Protein 5T5X (pdb70)

CATH classification: 3.40.50.620 (+2 more: 1.25.40.80, 1.10.579.10)

GO terms:
  GO:0070888 E-box binding (F, IDA)
  GO:0005634 nucleus (C, IDA)
  GO:0042754 negative regulation of circadian rhythm (P, IDA)
  GO:0042770 signal transduction in response to DNA damage (P, IDA)
  GO:0045892 negative regulation of DNA-templated transcription (P, IDA)
  GO:2000001 regulation of DNA damage checkpoint (P, IDA)
  GO:2000323 negative regulation of nuclear receptor-mediated glucocorticoid signaling pathway (P, IDA)
  GO:0031397 negative regulation of protein ubiquitination (P, IDA)
  GO:0007623 circadian rhythm (P, IEP)
  GO:0005634 nucleus (C, EXP)
  GO:0005737 cytoplasm (C, EXP)
  GO:0042593 glucose homeostasis (P, IGI)
  GO:0045892 negative regulation of DNA-templated transcription (P, IGI)
  GO:2000323 negative regulation of nuclear receptor-mediated glucocorticoid signaling pathway (P, IGI)
  GO:2000850 negative regulation of glucocorticoid secretion (P, IGI)
  GO:0019915 lipid storage (P, IGI)
  GO:0032868 response to insulin (P, IGI)
  GO:0032922 circadian regulation of gene expression (P, IGI)
  GO:0042752 regulation of circadian rhythm (P, IMP)
  GO:0042754 negative regulation of circadian rhythm (P, IMP)

Radius of gyration: 24.08 Å; Cα contacts (8 Å, |Δi|>4): 779; chains: 1; bounding box: 50×56×68 Å

InterPro domains:
  IPR002081 Cryptochrome/DNA photolyase class 1 [PTHR11455] (2-518)
  IPR005101 Cryptochrome/DNA photolyase, FAD-binding domain [PF03441] (288-486)
  IPR006050 DNA photolyase, N-terminal [PF00875] (5-164)
  IPR006050 DNA photolyase, N-terminal [PS51645] (3-132)
  IPR014729 Rossmann-like alpha/beta/alpha sandwich fold [G3DSA:3.40.50.620] (1-129)
  IPR036134 Cryptochrome/DNA photolyase, FAD-binding domain-like superfamily [SSF48173] (196-489)
  IPR036155 Cryptochrome/photolyase, N-terminal domain superfamily [SSF52425] (5-214)

B-factor: mean 22.29, std 12.87, range [3.61, 96.27]

Secondary structure (DSSP, 8-state):
-EEEEEESS--SSSS-HHHHHHHTT-SEEEEEEE---HHHHHHHHHHHHHHHHHHHTTT--EEEE-S-HHHHHHHHHHHHTEEEEEEE---SHHHHHHHHHHHHHHHHTT-EEEEE--SSSS-HHHHHHHTTSS--SSHHHHHHHHHTT----S-TTTT-B----TTHHHHHPPPPTTTTT---TT--S-SS--SHHHHHHHHHHHHHHHHTT------GGGGSPPTT--HHHHHHTSS-HHHHHHHHHHHHHHHHSS----GGGGHHHHHHHHHHHHHTT-TTTT-STT-TTSPP---B--HHHHHHHHHT-SS-HHHHHHHHHHHHHS---HHHHHHHHHIIIIITT-B-HHHHHHHHHHH-TT--HHHHHHHHHHHTTSSTT---S----TTHHHHHHSTT-HHHHHH-GGGTTS-TTTTT-GGGS-HHHHHHTT--BTTTBPPPSS-HHHHHHHHHHHHHHHSPP-

Nearest PDB structures (foldseek):
  5t5x-assembly1_A  TM=1.002E+00  e=3.086E-84  Mus musculus
  6kx4-assembly1_A  TM=9.781E-01  e=2.340E-75  Mus musculus
  7d1c-assembly1_A  TM=9.807E-01  e=1.383E-73  Mus musculus
  7d0m-assembly1_A  TM=9.798E-01  e=8.716E-73  Mus musculus
  4mlp-assembly1_C  TM=9.817E-01  e=1.064E-65  Mus musculus

Solvent-accessible surface area: 21730 Å² total; per-residue (Å²): 86,23,0,1,3,6,1,32,32,3,0,2,22,15,46,14,33,0,0,135,57,0,4,67,74,14,86,19,0,26,1,0,25,19,45,110,12,39,14,46,72,28,2,18,9,60,0,0,85,24,0,10,51,27,0,129,165,39,129,2,18,1,7,5,24,148,27,122,21,51,112,22,0,33,182,16,7,151,113,22,97,5,55,23,2,0,5,12,48,16,8,14,14,123,6,58,129,74,10,60,50,5,93,122,51,0,103,123,53,57,7,106,36,14,38,89,57,1,14,6,31,20,43,3,61,108,0,10,122,98,21,72,54,111,26,0,41,43,40,131,93,0,22,57,14,4,71,142,57,91,142,131,149,98,63,38,5,52,145,21,108,9,45,84,78,164,69,9,83,154,117,23,22,22,8,44,20,97,118,37,68,51,101,48,144,74,51,97,105,21,67,6,46,12,0,8,76,46,0,35,68,12,8,92,105,26,10,88,134,74,33,87,106,42,116,174,203,34,80,40,105,34,1,52,28,40,106,14,17,3,17,0,0,4,32,14,0,0,2,0,3,77,32,2,48,120,88,7,17,37,48,38,102,154,66,74,165,12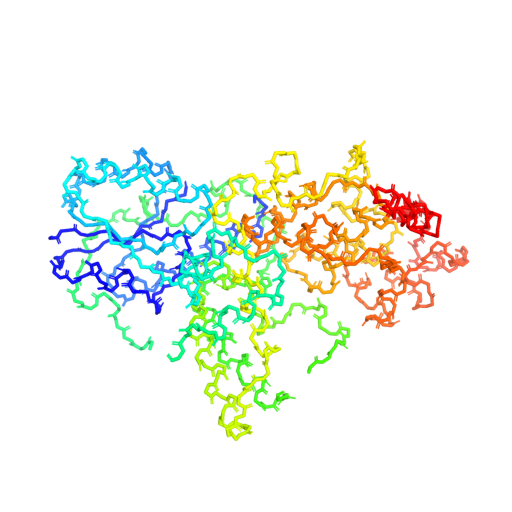9,35,104,24,67,79,92,33,20,22,78,0,5,43,21,0,0,0,1,0,3,0,2,85,18,86,106,0,20,76,29,120,56,5,115,30,10,51,95,3,72,28,63,168,69,92,99,17,29,28,59,0,11,88,9,95,0,0,2,0,0,0,0,0,0,1,26,1,0,106,104,29,0,27,0,41,75,49,0,15,41,3,0,0,1,3,0,0,19,0,8,21,5,4,19,0,44,55,0,21,135,15,5,85,65,12,5,3,11,2,8,54,0,23,6,0,0,15,1,0,39,12,0,6,0,5,5,144,49,112,40,128,100,15,53,44,3,23,10,30,0,86,174,10,4,78,103,0,65,4,0,51,122,15,18,70,61,0,151,41,3,58,42,141,35,0,0,14,0,72,88,5,76,114,44,60,18,122,125,9,177,0,48,20,48,115,77,10,52,141,34,52,39,91,35,70,85,12,14,135,98,9,34,70,99,1,65,113,60,83,159,111,210

Structure (mmCIF, N/CA/C/O backbone):
data_5T5X
#
_entry.id   5T5X
#
_cell.length_a   43.630
_cell.length_b   51.035
_cell.length_c   54.175
_cell.angle_alpha   71.62
_cell.angle_beta   84.12
_cell.angle_gamma   88.89
#
_symmetry.space_group_name_H-M   'P 1'
#
loop_
_entity.id
_entity.type
_entity.pdbx_description
1 polymer Cryptochrome-1
2 non-polymer 'CHLORIDE ION'
3 water water
#
loop_
_atom_site.group_PDB
_atom_site.id
_atom_site.type_symbol
_atom_site.label_atom_id
_atom_site.label_alt_id
_atom_site.label_comp_id
_atom_site.label_asym_id
_atom_site.label_entity_id
_atom_site.label_seq_id
_atom_site.pdbx_PDB_ins_code
_atom_site.Cartn_x
_atom_site.Cartn_y
_atom_site.Cartn_z
_atom_site.occupancy
_atom_site.B_iso_or_equiv
_atom_site.auth_seq_id
_atom_site.auth_comp_id
_atom_site.auth_asym_id
_atom_site.auth_atom_id
_atom_site.pdbx_PDB_model_num
ATOM 1 N N . VAL A 1 3 ? -0.451 39.211 -58.622 1.00 30.50 3 VAL A N 1
ATOM 2 C CA . VAL A 1 3 ? -1.564 38.830 -59.474 1.00 26.72 3 VAL A CA 1
ATOM 3 C C . VAL A 1 3 ? -2.563 37.908 -58.728 1.00 19.66 3 VAL A C 1
ATOM 4 O O . VAL A 1 3 ? -3.704 38.335 -58.507 1.00 17.40 3 VAL A O 1
ATOM 16 N N . ASN A 1 4 ? -2.176 36.690 -58.329 1.00 13.79 4 ASN A N 1
ATOM 17 C CA . ASN A 1 4 ? -3.093 35.804 -57.591 1.00 15.80 4 ASN A CA 1
ATOM 18 C C . ASN A 1 4 ? -2.692 35.642 -56.121 1.00 11.31 4 ASN A C 1
ATOM 19 O O . ASN A 1 4 ? -1.539 35.322 -55.803 1.00 12.32 4 ASN A O 1
ATOM 30 N N . ALA A 1 5 ? -3.668 35.853 -55.253 1.00 12.68 5 ALA A N 1
ATOM 31 C CA . ALA A 1 5 ? -3.427 36.046 -53.834 1.00 10.66 5 ALA A CA 1
ATOM 32 C C . ALA A 1 5 ? -4.233 35.099 -52.984 1.00 13.47 5 ALA A C 1
ATOM 33 O O . ALA A 1 5 ? -5.323 34.696 -53.356 1.00 11.16 5 ALA A O 1
ATOM 40 N N . VAL A 1 6 ? -3.677 34.795 -51.811 1.00 12.16 6 VAL A N 1
ATOM 41 C CA . VAL A 1 6 ? -4.344 34.005 -50.796 1.00 7.84 6 VAL A CA 1
ATOM 42 C C . VAL A 1 6 ? -4.276 34.721 -49.454 1.00 7.97 6 VAL A C 1
ATOM 43 O O . VAL A 1 6 ? -3.223 35.228 -49.068 1.00 9.22 6 VAL A O 1
ATOM 56 N N . HIS A 1 7 ? -5.406 34.749 -48.763 1.00 12.07 7 HIS A N 1
ATOM 57 C CA . HIS A 1 7 ? -5.450 35.089 -47.363 1.00 16.85 7 HIS A CA 1
ATOM 58 C C . HIS A 1 7 ? -5.694 33.836 -46.515 1.00 10.77 7 HIS A C 1
ATOM 59 O O . HIS A 1 7 ? -6.553 33.031 -46.802 1.00 12.74 7 HIS A O 1
ATOM 73 N N . TRP A 1 8 ? -4.917 33.692 -45.452 1.00 12.34 8 TRP A N 1
ATOM 74 C CA . TRP A 1 8 ? -4.934 32.481 -44.660 1.00 8.35 8 TRP A CA 1
ATOM 75 C C . TRP A 1 8 ? -5.441 32.816 -43.264 1.00 8.22 8 TRP A C 1
ATOM 76 O O . TRP A 1 8 ? -4.842 33.575 -42.516 1.00 10.80 8 TRP A O 1
ATOM 97 N N . PHE A 1 9 ? -6.607 32.264 -42.979 1.00 10.43 9 PHE A N 1
ATOM 98 C CA . PHE A 1 9 ? -7.287 32.392 -41.724 1.00 10.33 9 PHE A CA 1
ATOM 99 C C . PHE A 1 9 ? -6.733 31.351 -40.742 1.00 10.92 9 PHE A C 1
ATOM 100 O O . PHE A 1 9 ? -6.599 30.170 -41.101 1.00 9.73 9 PHE A O 1
ATOM 117 N N . ARG A 1 10 ? -6.454 31.776 -39.510 1.00 9.86 10 ARG A N 1
ATOM 118 C CA . ARG A 1 10 ? -6.101 30.854 -38.416 1.00 14.54 10 ARG A CA 1
ATOM 119 C C . ARG A 1 10 ? -6.870 31.349 -37.180 1.00 8.51 10 ARG A C 1
ATOM 120 O O . ARG A 1 10 ? -7.836 30.738 -36.773 1.00 11.34 10 ARG A O 1
ATOM 141 N N . LYS A 1 11 ? -6.444 32.476 -36.609 1.00 13.70 11 LYS A N 1
ATOM 142 C CA . LYS A 1 11 ? -7.354 33.347 -35.857 1.00 5.28 11 LYS A CA 1
ATOM 143 C C . LYS A 1 11 ? -7.797 34.462 -36.809 1.00 5.82 11 LYS A C 1
ATOM 144 O O . LYS A 1 11 ? -7.746 34.277 -38.027 1.00 10.30 11 LYS A O 1
ATOM 163 N N . GLY A 1 12 ? -8.225 35.620 -36.323 1.00 5.53 12 GLY A N 1
ATOM 164 C CA . GLY A 1 12 ? -8.637 36.649 -37.259 1.00 6.71 12 GLY A CA 1
ATOM 165 C C . GLY A 1 12 ? -9.822 36.190 -38.117 1.00 10.63 12 GLY A C 1
ATOM 166 O O . GLY A 1 12 ? -9.985 36.620 -39.259 1.00 7.96 12 GLY A O 1
ATOM 170 N N . LEU A 1 13 ? -10.649 35.315 -37.542 1.00 8.28 13 LEU A N 1
ATOM 171 C CA . LEU A 1 13 ? -11.783 34.705 -38.266 1.00 10.66 13 LEU A CA 1
ATOM 172 C C . LEU A 1 13 ? -12.940 35.686 -38.445 1.00 7.53 13 LEU A C 1
ATOM 173 O O . LEU A 1 13 ? -14.073 35.489 -37.987 1.00 7.36 13 LEU A O 1
ATOM 189 N N . ARG A 1 14 ? -12.663 36.709 -39.235 1.00 8.28 14 ARG A N 1
ATOM 190 C CA . ARG A 1 14 ? -13.600 37.783 -39.436 1.00 7.81 14 ARG A CA 1
ATOM 191 C C . ARG A 1 14 ? -13.253 38.524 -40.695 1.00 7.54 14 ARG A C 1
ATOM 192 O O . ARG A 1 14 ? -12.080 38.513 -41.121 1.00 6.93 14 ARG A O 1
ATOM 213 N N . LEU A 1 15 ? -14.256 39.167 -41.291 1.00 10.05 15 LEU A N 1
ATOM 214 C CA . LEU A 1 15 ? -14.010 40.112 -42.367 1.00 9.66 15 LEU A CA 1
ATOM 215 C C . LEU A 1 15 ? -13.793 41.545 -41.879 1.00 12.29 15 LEU A C 1
ATOM 216 O O . LEU A 1 15 ? -13.046 42.264 -42.524 1.00 14.01 15 LEU A O 1
ATOM 232 N N . HIS A 1 16 ? -14.389 41.978 -40.758 1.00 11.91 16 HIS A N 1
ATOM 233 C CA . HIS A 1 16 ? -14.091 43.334 -40.259 1.00 12.25 16 HIS A CA 1
ATOM 234 C C . HIS A 1 16 ? -12.671 43.431 -39.667 1.00 13.77 16 HIS A C 1
ATOM 235 O O . HIS A 1 16 ? -12.119 42.431 -39.236 1.00 7.53 16 HIS A O 1
ATOM 249 N N . ASP A 1 17 ? -12.109 44.643 -39.672 1.00 10.00 17 ASP A N 1
ATOM 250 C CA . ASP A 1 17 ? -10.757 44.903 -39.150 1.00 14.99 17 ASP A CA 1
ATOM 251 C C . ASP A 1 17 ? -9.797 43.781 -39.523 1.00 13.91 17 ASP A C 1
ATOM 252 O O . ASP A 1 17 ? -9.226 43.074 -38.670 1.00 16.47 17 ASP A O 1
ATOM 261 N N . ASN A 1 18 ? -9.631 43.603 -40.817 1.00 8.21 18 ASN A N 1
ATOM 262 C CA . ASN A 1 18 ? -8.712 42.592 -41.307 1.00 13.18 18 ASN A CA 1
ATOM 263 C C . ASN A 1 18 ? -7.641 43.211 -42.200 1.00 11.48 18 ASN A C 1
ATOM 264 O O . ASN A 1 18 ? -7.726 43.113 -43.440 1.00 11.36 18 ASN A O 1
ATOM 275 N N . PRO A 1 19 ? -6.609 43.822 -41.576 1.00 13.37 19 PRO A N 1
ATOM 276 C CA . PRO A 1 19 ? -5.647 44.571 -42.394 1.00 16.35 19 PRO A CA 1
ATOM 277 C C . PRO A 1 19 ? -4.813 43.691 -43.312 1.00 13.24 19 PRO A C 1
ATOM 278 O O . PRO A 1 19 ? -4.396 44.204 -44.344 1.00 12.07 19 PRO A O 1
ATOM 289 N N . ALA A 1 20 ? -4.601 42.415 -42.978 1.00 13.21 20 ALA A N 1
ATOM 290 C CA . ALA A 1 20 ? -3.791 41.540 -43.810 1.00 10.18 20 ALA A CA 1
ATOM 291 C C . ALA A 1 20 ? -4.524 41.254 -45.104 1.00 13.58 20 ALA A C 1
ATOM 292 O O . ALA A 1 20 ? -3.980 41.346 -46.197 1.00 13.58 20 ALA A O 1
ATOM 299 N N . LEU A 1 21 ? -5.796 40.932 -44.952 1.00 12.50 21 LEU A N 1
ATOM 300 C CA . LEU A 1 21 ? -6.657 40.704 -46.110 1.00 11.31 21 LEU A CA 1
ATOM 301 C C . LEU A 1 21 ? -6.749 41.941 -47.009 1.00 17.06 21 LEU A C 1
ATOM 302 O O . LEU A 1 21 ? -6.559 41.852 -48.235 1.00 14.46 21 LEU A O 1
ATOM 318 N N . LYS A 1 22 ? -7.050 43.088 -46.405 1.00 17.77 22 LYS A N 1
ATOM 319 C CA . LYS A 1 22 ? -7.129 44.349 -47.150 1.00 16.46 22 LYS A CA 1
ATOM 320 C C . LYS A 1 22 ? -5.849 44.631 -47.934 1.00 20.08 22 LYS A C 1
ATOM 321 O O . LYS A 1 22 ? -5.894 44.974 -49.119 1.00 14.28 22 LYS A O 1
ATOM 340 N N . GLU A 1 23 ? -4.692 44.518 -47.290 1.00 10.64 23 GLU A N 1
ATOM 341 C CA . GLU A 1 23 ? -3.463 44.759 -48.032 1.00 18.12 23 GLU A CA 1
ATOM 342 C C . GLU A 1 23 ? -3.190 43.718 -49.097 1.00 16.78 23 GLU A C 1
ATOM 343 O O . GLU A 1 23 ? -2.643 44.029 -50.146 1.00 18.63 23 GLU A O 1
ATOM 355 N N . CYS A 1 24 ? -3.556 42.476 -48.818 1.00 14.29 24 CYS A N 1
ATOM 356 C CA . CYS A 1 24 ? -3.289 41.380 -49.750 1.00 18.41 24 CYS A CA 1
ATOM 357 C C . CYS A 1 24 ? -3.980 41.630 -51.084 1.00 16.05 24 CYS A C 1
ATOM 358 O O . CYS A 1 24 ? -3.478 41.270 -52.141 1.00 18.86 24 CYS A O 1
ATOM 366 N N . ILE A 1 25 ? -5.143 42.249 -51.000 1.00 14.43 25 ILE A N 1
ATOM 367 C CA . ILE A 1 25 ? -5.997 42.468 -52.156 1.00 22.52 25 ILE A CA 1
ATOM 368 C C . ILE A 1 25 ? -5.483 43.610 -53.027 1.00 22.61 25 ILE A C 1
ATOM 369 O O . ILE A 1 25 ? -5.852 43.716 -54.203 1.00 21.49 25 ILE A O 1
ATOM 385 N N . GLN A 1 26 ? -4.617 44.450 -52.475 1.00 21.14 26 GLN A N 1
ATOM 386 C CA . GLN A 1 26 ? -4.055 45.566 -53.257 1.00 18.96 26 GLN A CA 1
ATOM 387 C C . GLN A 1 26 ? -3.121 45.041 -54.342 1.00 21.33 26 GLN A C 1
ATOM 388 O O . GLN A 1 26 ? -2.091 44.409 -54.067 1.00 16.46 26 GLN A O 1
ATOM 402 N N . GLY A 1 27 ? -3.487 45.308 -55.588 1.00 15.64 27 GLY A N 1
ATOM 403 C CA . GLY A 1 27 ? -2.700 44.873 -56.718 1.00 17.73 27 GLY A CA 1
ATOM 404 C C . GLY A 1 27 ? -3.025 43.456 -57.148 1.00 25.32 27 GLY A C 1
ATOM 405 O O . GLY A 1 27 ? -2.323 42.905 -57.992 1.00 24.53 27 GLY A O 1
ATOM 409 N N . ALA A 1 28 ? -4.096 42.876 -56.602 1.00 17.36 28 ALA A N 1
ATOM 410 C CA . ALA A 1 28 ? -4.442 41.484 -56.892 1.00 18.15 28 ALA A CA 1
ATOM 411 C C . ALA A 1 28 ? -5.533 41.362 -57.947 1.00 18.10 28 ALA A C 1
ATOM 412 O O . ALA A 1 28 ? -6.473 42.137 -57.946 1.00 22.78 28 ALA A O 1
ATOM 419 N N . ASP A 1 29 ? -5.409 40.354 -58.799 1.00 14.52 29 ASP A N 1
ATOM 420 C CA . ASP A 1 29 ? -6.458 39.959 -59.719 1.00 17.74 29 ASP A CA 1
ATOM 421 C C . ASP A 1 29 ? -7.452 39.069 -58.994 1.00 20.54 29 ASP A C 1
ATOM 422 O O . ASP A 1 29 ? -8.673 39.269 -59.078 1.00 18.42 29 ASP A O 1
ATOM 431 N N . THR A 1 30 ? -6.918 38.082 -58.277 1.00 14.53 30 THR A N 1
ATOM 432 C CA . THR A 1 30 ? -7.740 37.085 -57.619 1.00 13.79 30 THR A CA 1
ATOM 433 C C . THR A 1 30 ? -7.394 37.007 -56.152 1.00 12.60 30 THR A C 1
ATOM 434 O O . THR A 1 30 ? -6.264 37.295 -55.764 1.00 7.50 30 THR A O 1
ATOM 445 N N . ILE A 1 31 ? -8.383 36.626 -55.344 1.00 13.62 31 ILE A N 1
ATOM 446 C CA . ILE A 1 31 ? -8.169 36.391 -53.912 1.00 18.21 31 ILE A CA 1
ATOM 447 C C . ILE A 1 31 ? -8.930 35.128 -53.523 1.00 10.65 31 ILE A C 1
ATOM 448 O O . ILE A 1 31 ? -10.048 34.895 -53.979 1.00 18.14 31 ILE A O 1
ATOM 464 N N . ARG A 1 32 ? -8.295 34.303 -52.712 1.00 13.50 32 ARG A N 1
ATOM 465 C CA . ARG A 1 32 ? -8.941 33.144 -52.118 1.00 7.79 32 ARG A CA 1
ATOM 466 C C . ARG A 1 32 ? -8.594 33.164 -50.644 1.00 15.76 32 ARG A C 1
ATOM 467 O O . ARG A 1 32 ? -7.415 33.206 -50.311 1.00 12.75 32 ARG A O 1
ATOM 488 N N . CYS A 1 33 ? -9.603 33.093 -49.786 1.00 12.45 33 CYS A N 1
ATOM 489 C CA . CYS A 1 33 ? -9.391 32.975 -48.337 1.00 17.54 33 CYS A CA 1
ATOM 490 C C . CYS A 1 33 ? -9.392 31.525 -47.914 1.00 15.41 33 CYS A C 1
ATOM 491 O O . CYS A 1 33 ? -10.356 30.831 -48.192 1.00 13.97 33 CYS A O 1
ATOM 499 N N . VAL A 1 34 ? -8.348 31.088 -47.212 1.00 11.25 34 VAL A N 1
ATOM 500 C CA . VAL A 1 34 ? -8.228 29.670 -46.845 1.00 7.82 34 VAL A CA 1
ATOM 501 C C . VAL A 1 34 ? -8.197 29.461 -45.348 1.00 11.42 34 VAL A C 1
ATOM 502 O O . VAL A 1 34 ? -7.687 30.300 -44.611 1.00 8.24 34 VAL A O 1
ATOM 515 N N . TYR A 1 35 ? -8.691 28.307 -44.908 1.00 11.54 35 TYR A N 1
ATOM 516 C CA . TYR A 1 35 ? -8.519 27.878 -43.529 1.00 11.47 35 TYR A CA 1
ATOM 517 C C . TYR A 1 35 ? -8.010 26.463 -43.578 1.00 13.26 35 TYR A C 1
ATOM 518 O O . TYR A 1 35 ? -8.599 25.656 -44.249 1.00 10.12 35 TYR A O 1
ATOM 536 N N . ILE A 1 36 ? -6.935 26.166 -42.857 1.00 12.40 36 ILE A N 1
ATOM 537 C CA . ILE A 1 36 ? -6.323 24.836 -42.949 1.00 15.77 36 ILE A CA 1
ATOM 538 C C . ILE A 1 36 ? -6.542 24.075 -41.657 1.00 15.49 36 ILE A C 1
ATOM 539 O O . ILE A 1 36 ? -6.087 24.489 -40.591 1.00 21.90 36 ILE A O 1
ATOM 555 N N . LEU A 1 37 ? -7.286 22.984 -41.751 1.00 16.28 37 LEU A N 1
ATOM 556 C CA . LEU A 1 37 ? -7.575 22.159 -40.594 1.00 23.72 37 LEU A CA 1
ATOM 557 C C . LEU A 1 37 ? -6.421 21.220 -40.367 1.00 21.52 37 LEU A C 1
ATOM 558 O O . LEU A 1 37 ? -6.419 20.131 -40.915 1.00 28.39 37 LEU A O 1
ATOM 574 N N . VAL A 1 47 ? -9.977 20.090 -28.171 1.00 31.88 47 VAL A N 1
ATOM 575 C CA . VAL A 1 47 ? -10.205 18.724 -28.637 1.00 40.85 47 VAL A CA 1
ATOM 576 C C . VAL A 1 47 ? -11.650 18.298 -28.393 1.00 34.96 47 VAL A C 1
ATOM 577 O O . VAL A 1 47 ? -12.185 17.486 -29.134 1.00 36.39 47 VAL A O 1
ATOM 589 N N . GLY A 1 48 ? -12.288 18.858 -27.366 1.00 37.14 48 GLY A N 1
ATOM 590 C CA . GLY A 1 48 ? -13.665 18.520 -27.039 1.00 22.52 48 GLY A CA 1
ATOM 591 C C . GLY A 1 48 ? -14.691 19.072 -28.034 1.00 17.51 48 GLY A C 1
ATOM 592 O O . GLY A 1 48 ? -14.350 19.867 -28.894 1.00 17.10 48 GLY A O 1
ATOM 596 N N . ILE A 1 49 ? -15.956 18.681 -27.896 1.00 18.56 49 ILE A N 1
ATOM 597 C CA . ILE A 1 49 ? -16.931 18.924 -28.962 1.00 14.27 49 ILE A CA 1
ATOM 598 C C . ILE A 1 49 ? -17.316 20.407 -29.022 1.00 19.25 49 ILE A C 1
ATOM 599 O O . ILE A 1 49 ? -17.616 20.934 -30.101 1.00 13.92 49 ILE A O 1
ATOM 615 N N . ASN A 1 50 ? -17.269 21.099 -27.886 1.00 14.48 50 ASN A N 1
ATOM 616 C CA . ASN A 1 50 ? -17.724 22.483 -27.865 1.00 8.32 50 ASN A CA 1
ATOM 617 C C . ASN A 1 50 ? -16.773 23.376 -28.614 1.00 8.21 50 ASN A C 1
ATOM 618 O O . ASN A 1 50 ? -17.192 24.340 -29.282 1.00 10.50 50 ASN A O 1
ATOM 629 N N . ARG A 1 51 ? -15.489 23.060 -28.530 1.00 12.15 51 ARG A N 1
ATOM 630 C CA . ARG A 1 51 ? -14.482 23.864 -29.177 1.00 14.17 51 ARG A CA 1
ATOM 631 C C . ARG A 1 51 ? -14.553 23.704 -30.662 1.00 15.61 51 ARG A C 1
ATOM 632 O O . ARG A 1 51 ? -14.509 24.684 -31.428 1.00 8.91 51 ARG A O 1
ATOM 653 N N . TRP A 1 52 ? -14.684 22.447 -31.060 1.00 13.68 52 TRP A N 1
ATOM 654 C CA . TRP A 1 52 ? -14.809 22.096 -32.449 1.00 14.49 52 TRP A CA 1
ATOM 655 C C . TRP A 1 52 ? -16.070 22.665 -33.029 1.00 10.05 52 TRP A C 1
ATOM 656 O O . TRP A 1 52 ? -16.058 23.177 -34.145 1.00 12.56 52 TRP A O 1
ATOM 677 N N . ARG A 1 53 ? -17.169 22.618 -32.279 1.00 12.57 53 ARG A N 1
ATOM 678 C CA . ARG A 1 53 ? -18.407 23.191 -32.791 1.00 11.15 53 ARG A CA 1
ATOM 679 C C . ARG A 1 53 ? -18.265 24.703 -32.983 1.00 11.20 53 ARG A C 1
ATOM 680 O O . ARG A 1 53 ? -18.679 25.263 -34.020 1.00 10.56 53 ARG A O 1
ATOM 701 N N . PHE A 1 54 ? -17.623 25.359 -32.028 1.00 11.44 54 PH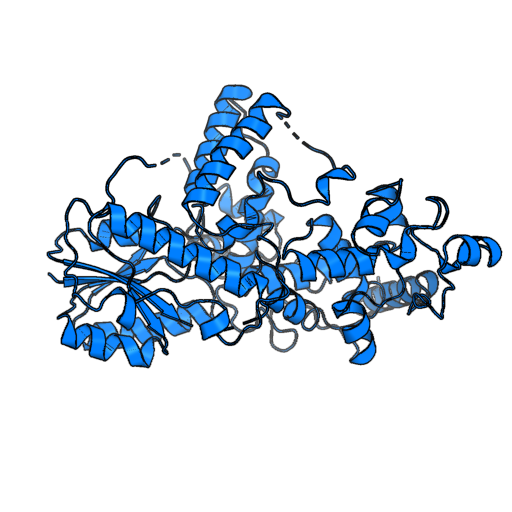E A N 1
ATOM 702 C CA . PHE A 1 54 ? -17.457 26.811 -32.120 1.00 12.71 54 PHE A CA 1
ATOM 703 C C . PHE A 1 54 ? -16.638 27.190 -33.352 1.00 10.99 54 PHE A C 1
ATOM 704 O O . PHE A 1 54 ? -16.987 28.124 -34.089 1.00 9.56 54 PHE A O 1
ATOM 721 N N . LEU A 1 55 ? -15.539 26.476 -33.567 1.00 12.93 55 LEU A N 1
ATOM 722 C CA . LEU A 1 55 ? -14.679 26.736 -34.714 1.00 10.51 55 LEU A CA 1
ATOM 723 C C . LEU A 1 55 ? -15.453 26.555 -36.015 1.00 14.14 55 LEU A C 1
ATOM 724 O O . LEU A 1 55 ? -15.444 27.432 -36.878 1.00 8.24 55 LEU A O 1
ATOM 740 N N . LEU A 1 56 ? -16.103 25.408 -36.154 1.00 11.93 56 LEU A N 1
ATOM 741 C CA . LEU A 1 56 ? -16.845 25.118 -37.385 1.00 10.01 56 LEU A CA 1
ATOM 742 C C . LEU A 1 56 ? -17.927 26.144 -37.664 1.00 8.38 56 LEU A C 1
ATOM 743 O O . LEU A 1 56 ? -18.157 26.491 -38.820 1.00 12.91 56 LEU A O 1
ATOM 759 N N . GLN A 1 57 ? -18.597 26.619 -36.617 1.00 12.30 57 GLN A N 1
ATOM 760 C CA . GLN A 1 57 ? -19.578 27.704 -36.764 1.00 12.84 57 GLN A CA 1
ATOM 761 C C . GLN A 1 57 ? -18.924 29.010 -37.186 1.00 12.47 57 GLN A C 1
ATOM 762 O O . GLN A 1 57 ? -19.514 29.785 -37.918 1.00 11.80 57 GLN A O 1
ATOM 776 N N . CYS A 1 58 ? -17.698 29.260 -36.713 1.00 12.35 58 CYS A N 1
ATOM 777 C CA . CYS A 1 58 ? -16.962 30.429 -37.170 1.00 10.83 58 CYS A CA 1
ATOM 778 C C . CYS A 1 58 ? -16.691 30.354 -38.658 1.00 9.68 58 CYS A C 1
ATOM 779 O O . CYS A 1 58 ? -16.781 31.355 -39.358 1.00 10.73 58 CYS A O 1
ATOM 787 N N . LEU A 1 59 ? -16.293 29.165 -39.102 1.00 7.77 59 LEU A N 1
ATOM 788 C CA . LEU A 1 59 ? -15.914 28.902 -40.481 1.00 7.94 59 LEU A CA 1
ATOM 789 C C . LEU A 1 59 ? -17.173 28.952 -41.353 1.00 12.03 59 LEU A C 1
ATOM 790 O O . LEU A 1 59 ? -17.121 29.435 -42.469 1.00 13.80 59 LEU A O 1
ATOM 806 N N . GLU A 1 60 ? -18.305 28.474 -40.823 1.00 10.45 60 GLU A N 1
ATOM 807 C CA . GLU A 1 60 ? -19.585 28.554 -41.557 1.00 12.42 60 GLU A CA 1
ATOM 808 C C . GLU A 1 60 ? -19.991 29.998 -41.728 1.00 13.92 60 GLU A C 1
ATOM 809 O O . GLU A 1 60 ? -20.487 30.405 -42.773 1.00 8.54 60 GLU A O 1
ATOM 821 N N . ASP A 1 61 ? -19.769 30.784 -40.689 1.00 12.27 61 ASP A N 1
ATOM 822 C CA . ASP A 1 61 ? -20.124 32.175 -40.745 1.00 11.34 61 ASP A CA 1
ATOM 823 C C . ASP A 1 61 ? -19.294 32.902 -41.777 1.00 13.70 61 ASP A C 1
ATOM 824 O O . ASP A 1 61 ? -19.829 33.710 -42.501 1.00 13.96 61 ASP A O 1
ATOM 833 N N . LEU A 1 62 ? -17.987 32.632 -41.808 1.00 9.64 62 LEU A N 1
ATOM 834 C CA . LEU A 1 62 ? -17.075 33.253 -42.776 1.00 9.34 62 LEU A CA 1
ATOM 835 C C . LEU A 1 62 ? -17.468 32.849 -44.184 1.00 14.13 62 LEU A C 1
ATOM 836 O O . LEU A 1 62 ? -17.552 33.673 -45.091 1.00 11.73 62 LEU A O 1
ATOM 852 N N . ASP A 1 63 ? -17.726 31.571 -44.359 1.00 11.45 63 ASP A N 1
ATOM 853 C CA . ASP A 1 63 ? -18.071 31.071 -45.681 1.00 15.05 63 ASP A CA 1
ATOM 854 C C . ASP A 1 63 ? -19.355 31.736 -46.125 1.00 10.32 63 ASP A C 1
ATOM 855 O O . ASP A 1 63 ? -19.493 32.148 -47.277 1.00 14.03 63 ASP A O 1
ATOM 864 N N . ALA A 1 64 ? -20.313 31.849 -45.210 1.00 14.20 64 ALA A N 1
ATOM 865 C CA . ALA A 1 64 ? -21.622 32.425 -45.578 1.00 15.07 64 ALA A CA 1
ATOM 866 C C . ALA A 1 64 ? -21.448 33.886 -45.967 1.00 17.50 64 ALA A C 1
ATOM 867 O O . ALA A 1 64 ? -22.072 34.381 -46.900 1.00 14.88 64 ALA A O 1
ATOM 874 N N . ASN A 1 65 ? -20.575 34.578 -45.245 1.00 12.52 65 ASN A N 1
ATOM 875 C CA . ASN A 1 65 ? -20.404 35.993 -45.457 1.00 8.20 65 ASN A CA 1
ATOM 876 C C . ASN A 1 65 ? -19.583 36.270 -46.694 1.00 12.95 65 ASN A C 1
ATOM 877 O O . ASN A 1 65 ? -19.813 37.253 -47.370 1.00 16.08 65 ASN A O 1
ATOM 888 N N . LEU A 1 66 ? -18.609 35.410 -46.969 1.00 11.19 66 LEU A N 1
ATOM 889 C CA . LEU A 1 66 ? -17.861 35.469 -48.199 1.00 8.29 66 LEU A CA 1
ATOM 890 C C . LEU A 1 66 ? -18.737 35.172 -49.432 1.00 17.11 66 LEU A C 1
ATOM 891 O O . LEU A 1 66 ? -18.619 35.828 -50.480 1.00 13.87 66 LEU A O 1
ATOM 907 N N . ARG A 1 67 ? -19.618 34.191 -49.271 1.00 13.18 67 ARG A N 1
ATOM 908 C CA . ARG A 1 67 ? -20.637 33.858 -50.262 1.00 22.42 67 ARG A CA 1
ATOM 909 C C . ARG A 1 67 ? -21.400 35.101 -50.710 1.00 19.59 67 ARG A C 1
ATOM 910 O O . ARG A 1 67 ? -21.545 35.373 -51.909 1.00 22.46 67 ARG A O 1
ATOM 931 N N . LYS A 1 68 ? -21.857 35.876 -49.735 1.00 19.49 68 LYS A N 1
ATOM 932 C CA . LYS A 1 68 ? -22.548 37.143 -49.998 1.00 21.35 68 LYS A CA 1
ATOM 933 C C . LYS A 1 68 ? -21.738 38.168 -50.772 1.00 27.85 68 LYS A C 1
ATOM 934 O O . LYS A 1 68 ? -22.286 39.176 -51.216 1.00 21.65 68 LYS A O 1
ATOM 953 N N . LEU A 1 69 ? -20.434 37.940 -50.892 1.00 23.37 69 LEU A N 1
ATOM 954 C CA . LEU A 1 69 ? -19.555 38.844 -51.627 1.00 19.11 69 LEU A CA 1
ATOM 955 C C . LEU A 1 69 ? -19.061 38.162 -52.884 1.00 19.02 69 LEU A C 1
ATOM 956 O O . LEU A 1 69 ? -18.045 38.555 -53.438 1.00 20.20 69 LEU A O 1
ATOM 972 N N . ASN A 1 70 ? -19.757 37.109 -53.306 1.00 23.07 70 ASN A N 1
ATOM 973 C CA . ASN A 1 70 ? -19.368 36.346 -54.503 1.00 26.61 70 ASN A CA 1
ATOM 974 C C . ASN A 1 70 ? -18.016 35.680 -54.306 1.00 21.49 70 ASN A C 1
ATOM 975 O O . ASN A 1 70 ? -17.222 35.587 -55.236 1.00 18.86 70 ASN A O 1
ATOM 986 N N . SER A 1 71 ? -17.765 35.231 -53.082 1.00 15.50 71 SER A N 1
ATOM 987 C CA . SER A 1 71 ? -16.552 34.490 -52.762 1.00 17.53 71 SER A CA 1
ATOM 988 C C . SER A 1 71 ? -16.955 33.238 -52.023 1.00 15.44 71 SER A C 1
ATOM 989 O O . SER A 1 71 ? -18.136 32.869 -52.031 1.00 14.46 71 SER A O 1
ATOM 997 N N . ARG A 1 72 ? -15.964 32.534 -51.484 1.00 11.16 72 ARG A N 1
ATOM 998 C CA . ARG A 1 72 ? -16.193 31.374 -50.628 1.00 14.09 72 ARG A CA 1
ATOM 999 C C . ARG A 1 72 ? -14.991 31.171 -49.723 1.00 11.15 72 ARG A C 1
ATOM 1000 O O . ARG A 1 72 ? -13.898 31.563 -50.042 1.00 15.25 72 ARG A O 1
ATOM 1021 N N . LEU A 1 73 ? -15.202 30.545 -48.589 1.00 10.71 73 LEU A N 1
ATOM 1022 C CA . LEU A 1 73 ? -14.075 30.192 -47.762 1.00 9.87 73 LEU A CA 1
ATOM 1023 C C . LEU A 1 73 ? -13.585 28.861 -48.300 1.00 16.35 73 LEU A C 1
ATOM 1024 O O . LEU A 1 73 ? -14.398 28.032 -48.704 1.00 13.24 73 LEU A O 1
ATOM 1040 N N . PHE A 1 74 ? -12.269 28.674 -48.320 1.00 12.12 74 PHE A N 1
ATOM 1041 C CA . PHE A 1 74 ? -11.641 27.445 -48.795 1.00 9.81 74 PHE A CA 1
ATOM 1042 C C . PHE A 1 74 ? -11.117 26.661 -47.598 1.00 10.85 74 PHE A C 1
ATOM 1043 O O . PHE A 1 74 ? -10.100 27.026 -47.029 1.00 9.76 74 PHE A O 1
ATOM 1060 N N . VAL A 1 75 ? -11.821 25.608 -47.196 1.00 15.24 75 VAL A N 1
ATOM 1061 C CA . VAL A 1 75 ? -11.367 24.792 -46.066 1.00 14.93 75 VAL A CA 1
ATOM 1062 C C . VAL A 1 75 ? -10.650 23.551 -46.572 1.00 20.04 75 VAL A C 1
ATOM 1063 O O . VAL A 1 75 ? -11.180 22.778 -47.385 1.00 14.16 75 VAL A O 1
ATOM 1076 N N . ILE A 1 76 ? -9.429 23.392 -46.087 1.00 16.38 76 ILE A N 1
ATOM 1077 C CA . ILE A 1 76 ? -8.541 22.309 -46.507 1.00 24.83 76 ILE A CA 1
ATOM 1078 C C . ILE A 1 76 ? -8.026 21.524 -45.287 1.00 23.95 76 ILE A C 1
ATOM 1079 O O . ILE A 1 76 ? -7.558 22.109 -44.310 1.00 18.46 76 ILE A O 1
ATOM 1095 N N . ARG A 1 77 ? -8.125 20.198 -45.333 1.00 22.71 77 ARG A N 1
ATOM 1096 C CA . ARG A 1 77 ? -7.633 19.364 -44.234 1.00 29.00 77 ARG A CA 1
ATOM 1097 C C . ARG A 1 77 ? -6.216 18.908 -44.556 1.00 27.99 77 ARG A C 1
ATOM 1098 O O . ARG A 1 77 ? -5.996 18.264 -45.573 1.00 24.85 77 ARG A O 1
ATOM 1119 N N . GLY A 1 78 ? -5.264 19.256 -43.697 1.00 29.04 78 GLY A N 1
ATOM 1120 C CA . GLY A 1 78 ? -3.865 18.952 -43.940 1.00 17.70 78 GLY A CA 1
ATOM 1121 C C . GLY A 1 78 ? -2.929 19.795 -43.105 1.00 30.72 78 GLY A C 1
ATOM 1122 O O . GLY A 1 78 ? -3.354 20.642 -42.318 1.00 26.14 78 GLY A O 1
ATOM 1126 N N . GLN A 1 79 ? -1.638 19.529 -43.257 1.00 24.95 79 GLN A N 1
ATOM 1127 C CA . GLN A 1 79 ? -0.614 20.321 -42.615 1.00 23.26 79 GLN A CA 1
ATOM 1128 C C . GLN A 1 79 ? -0.271 21.470 -43.548 1.00 19.25 79 GLN A C 1
ATOM 1129 O O . GLN A 1 79 ? -0.070 21.244 -44.729 1.00 22.92 79 GLN A O 1
ATOM 1143 N N . PRO A 1 80 ? -0.207 22.700 -43.031 1.00 21.37 80 PRO A N 1
ATOM 1144 C CA . PRO A 1 80 ? 0.126 23.807 -43.933 1.00 18.90 80 PRO A CA 1
ATOM 1145 C C . PRO A 1 80 ? 1.384 23.566 -44.773 1.00 24.19 80 PRO A C 1
ATOM 1146 O O . PRO A 1 80 ? 1.378 23.885 -45.972 1.00 16.92 80 PRO A O 1
ATOM 1157 N N . ALA A 1 81 ? 2.428 22.988 -44.187 1.00 16.49 81 ALA A N 1
ATOM 1158 C CA . ALA A 1 81 ? 3.682 22.808 -44.913 1.00 17.04 81 ALA A CA 1
ATOM 1159 C C . ALA A 1 81 ? 3.532 21.878 -46.121 1.00 19.20 81 ALA A C 1
ATOM 1160 O O . ALA A 1 81 ? 4.254 22.001 -47.126 1.00 24.64 81 ALA A O 1
ATOM 1167 N N . ASP A 1 82 ? 2.591 20.957 -46.012 1.00 17.26 82 ASP A N 1
ATOM 1168 C CA . ASP A 1 82 ? 2.309 19.993 -47.064 1.00 24.04 82 ASP A CA 1
ATOM 1169 C C . ASP A 1 82 ? 1.243 20.511 -48.055 1.00 24.74 82 ASP A C 1
ATOM 1170 O O . ASP A 1 82 ? 1.115 19.984 -49.158 1.00 24.99 82 ASP A O 1
ATOM 1179 N N . VAL A 1 83 ? 0.503 21.554 -47.671 1.00 19.82 83 VAL A N 1
ATOM 1180 C CA . VAL A 1 83 ? -0.584 22.066 -48.511 1.00 20.11 83 VAL A CA 1
ATOM 1181 C C . VAL A 1 83 ? -0.160 23.228 -49.380 1.00 17.04 83 VAL A C 1
ATOM 1182 O O . VAL A 1 83 ? -0.511 23.275 -50.557 1.00 19.00 83 VAL A O 1
ATOM 1195 N N . PHE A 1 84 ? 0.541 24.196 -48.798 1.00 14.84 84 PHE A N 1
ATOM 1196 C CA . PHE A 1 84 ? 0.736 25.462 -49.488 1.00 16.25 84 PHE A CA 1
ATOM 1197 C C . PHE A 1 84 ? 1.577 25.351 -50.773 1.00 19.99 84 PHE A C 1
ATOM 1198 O O . PHE A 1 84 ? 1.265 26.019 -51.762 1.00 16.82 84 PHE A O 1
ATOM 1215 N N . PRO A 1 85 ? 2.645 24.535 -50.769 1.00 15.70 85 PRO A N 1
ATOM 1216 C CA . PRO A 1 85 ? 3.486 24.527 -51.978 1.00 16.72 85 PRO A CA 1
ATOM 1217 C C . PRO A 1 85 ? 2.696 24.121 -53.228 1.00 14.11 85 PRO A C 1
ATOM 1218 O O . PRO A 1 85 ? 2.784 24.819 -54.216 1.00 14.40 85 PRO A O 1
ATOM 1229 N N . ARG A 1 86 ? 1.898 23.066 -53.162 1.00 16.58 86 ARG A N 1
ATOM 1230 C CA . ARG A 1 86 ? 1.145 22.658 -54.346 1.00 26.08 86 ARG A CA 1
ATOM 1231 C C . ARG A 1 86 ? -0.035 23.607 -54.611 1.00 15.95 86 ARG A C 1
ATOM 1232 O O . ARG A 1 86 ? -0.435 23.749 -55.745 1.00 17.22 86 ARG A O 1
ATOM 1253 N N . LEU A 1 87 ? -0.569 24.259 -53.578 1.00 14.15 87 LEU A N 1
ATOM 1254 C CA . LEU A 1 87 ? -1.569 25.305 -53.774 1.00 14.33 87 LEU A CA 1
ATOM 1255 C C . LEU A 1 87 ? -0.947 26.451 -54.534 1.00 13.98 87 LEU A C 1
ATOM 1256 O O . LEU A 1 87 ? -1.529 26.939 -55.493 1.00 16.19 87 LEU A O 1
ATOM 1272 N N . PHE A 1 88 ? 0.224 26.903 -54.086 1.00 15.25 88 PHE A N 1
ATOM 1273 C CA . PHE A 1 88 ? 0.928 28.001 -54.756 1.00 15.81 88 PHE A CA 1
ATOM 1274 C C . PHE A 1 88 ? 1.077 27.689 -56.247 1.00 15.40 88 PHE A C 1
ATOM 1275 O O . PHE A 1 88 ? 0.926 28.569 -57.084 1.00 11.52 88 PHE A O 1
ATOM 1292 N N . LYS A 1 89 ? 1.426 26.444 -56.569 1.00 11.41 89 LYS A N 1
ATOM 1293 C CA . LYS A 1 89 ? 1.648 26.065 -57.965 1.00 19.20 89 LYS A CA 1
ATOM 1294 C C . LYS A 1 89 ? 0.348 26.039 -58.759 1.00 12.08 89 LYS A C 1
ATOM 1295 O O . LYS A 1 89 ? 0.240 26.636 -59.850 1.00 15.43 89 LYS A O 1
ATOM 1314 N N . GLU A 1 90 ? -0.651 25.354 -58.231 1.00 13.41 90 GLU A N 1
ATOM 1315 C CA . GLU A 1 90 ? -1.915 25.231 -58.977 1.00 13.15 90 GLU A CA 1
ATOM 1316 C C . GLU A 1 90 ? -2.494 26.611 -59.303 1.00 18.44 90 GLU A C 1
ATOM 1317 O O . GLU A 1 90 ? -2.811 26.917 -60.452 1.00 12.16 90 GLU A O 1
ATOM 1329 N N . TRP A 1 91 ? -2.679 27.411 -58.263 1.00 11.43 91 TRP A N 1
ATOM 1330 C CA . TRP A 1 91 ? -3.371 28.678 -58.373 1.00 12.47 91 TRP A CA 1
ATOM 1331 C C . TRP A 1 91 ? -2.482 29.808 -58.893 1.00 10.09 91 TRP A C 1
ATOM 1332 O O . TRP A 1 91 ? -2.957 30.926 -59.094 1.00 16.64 91 TRP A O 1
ATOM 1353 N N . ASN A 1 92 ? -1.191 29.525 -59.064 1.00 13.01 92 ASN A N 1
ATOM 1354 C CA . ASN A 1 92 ? -0.231 30.509 -59.513 1.00 12.79 92 ASN A CA 1
ATOM 1355 C C . ASN A 1 92 ? -0.166 31.684 -58.536 1.00 12.99 92 ASN A C 1
ATOM 1356 O O . ASN A 1 92 ? -0.261 32.851 -58.918 1.00 12.80 92 ASN A O 1
ATOM 1367 N N . ILE A 1 93 ? 0.033 31.350 -57.273 1.00 11.87 93 ILE A N 1
ATOM 1368 C CA . ILE A 1 93 ? 0.021 32.344 -56.206 1.00 12.89 93 ILE A CA 1
ATOM 1369 C C . ILE A 1 93 ? 1.355 33.059 -56.111 1.00 16.78 93 ILE A C 1
ATOM 1370 O O . ILE A 1 93 ? 2.419 32.439 -56.180 1.00 16.59 93 ILE A O 1
ATOM 1386 N N . THR A 1 94 ? 1.297 34.383 -55.988 1.00 16.37 94 THR A N 1
ATOM 1387 C CA . THR A 1 94 ? 2.491 35.159 -55.728 1.00 14.69 94 THR A CA 1
ATOM 1388 C C . THR A 1 94 ? 2.357 36.022 -54.470 1.00 17.21 94 THR A C 1
ATOM 1389 O O . THR A 1 94 ? 3.275 36.766 -54.163 1.00 16.63 94 THR A O 1
ATOM 1400 N N . LYS A 1 95 ? 1.222 35.931 -53.758 1.00 11.98 95 LYS A N 1
ATOM 1401 C CA . LYS A 1 95 ? 1.057 36.642 -52.480 1.00 10.47 95 LYS A CA 1
ATOM 1402 C C . LYS A 1 95 ? 0.244 35.836 -51.487 1.00 13.76 95 LYS A C 1
ATOM 1403 O O . LYS A 1 95 ? -0.831 35.317 -51.826 1.00 14.01 95 LYS A O 1
ATOM 1422 N N . LEU A 1 96 ? 0.756 35.759 -50.265 1.00 9.92 96 LEU A N 1
ATOM 1423 C CA . LEU A 1 96 ? 0.087 35.082 -49.171 1.00 9.69 96 LEU A CA 1
ATOM 1424 C C . LEU A 1 96 ? 0.020 36.042 -47.959 1.00 8.68 96 LEU A C 1
ATOM 1425 O O . LEU A 1 96 ? 0.991 36.645 -47.594 1.00 13.19 96 LEU A O 1
ATOM 1441 N N . SER A 1 97 ? -1.145 36.209 -47.358 1.00 12.38 97 SER A N 1
ATOM 1442 C CA . SER A 1 97 ? -1.229 37.098 -46.199 1.00 11.50 97 SER A CA 1
ATOM 1443 C C . SER A 1 97 ? -1.751 36.365 -44.989 1.00 10.21 97 SER A C 1
ATOM 1444 O O . SER A 1 97 ? -2.551 35.405 -45.090 1.00 8.31 97 SER A O 1
ATOM 1452 N N . ILE A 1 98 ? -1.277 36.810 -43.829 1.00 7.42 98 ILE A N 1
ATOM 1453 C CA . ILE A 1 98 ? -1.741 36.272 -42.570 1.00 13.93 98 ILE A CA 1
ATOM 1454 C C . ILE A 1 98 ? -1.826 37.366 -41.547 1.00 15.68 98 ILE A C 1
ATOM 1455 O O . ILE A 1 98 ? -1.027 38.312 -41.576 1.00 13.61 98 ILE A O 1
ATOM 1471 N N . GLU A 1 99 ? -2.779 37.222 -40.635 1.00 10.36 99 GLU A N 1
ATOM 1472 C CA . GLU A 1 99 ? -2.723 37.944 -39.375 1.00 7.10 99 GLU A CA 1
ATOM 1473 C C . GLU A 1 99 ? -1.628 37.366 -38.504 1.00 10.82 99 GLU A C 1
ATOM 1474 O O . GLU A 1 99 ? -1.490 36.142 -38.369 1.00 6.33 99 GLU A O 1
ATOM 1486 N N . TYR A 1 100 ? -0.863 38.260 -37.906 1.00 9.81 100 TYR A N 1
ATOM 1487 C CA . TYR A 1 100 ? 0.330 37.861 -37.121 1.00 10.01 100 TYR A CA 1
ATOM 1488 C C . TYR A 1 100 ? -0.073 36.978 -35.964 1.00 8.05 100 TYR A C 1
ATOM 1489 O O . TYR A 1 100 ? -1.077 37.233 -35.324 1.00 8.41 100 TYR A O 1
ATOM 1507 N N . ASP A 1 101 ? 0.681 35.904 -35.743 1.00 9.84 101 ASP A N 1
ATOM 1508 C CA . ASP A 1 101 ? 0.478 35.032 -34.574 1.00 11.75 101 ASP A CA 1
ATOM 1509 C C . ASP A 1 101 ? 1.701 35.092 -33.667 1.00 14.23 101 ASP A C 1
ATOM 1510 O O . ASP A 1 101 ? 2.742 34.574 -34.021 1.00 9.46 101 ASP A O 1
ATOM 1519 N N . SER A 1 102 ? 1.565 35.702 -32.495 1.00 12.34 102 SER A N 1
ATOM 1520 C CA . SER A 1 102 ? 2.693 35.821 -31.557 1.00 11.57 102 SER A CA 1
ATOM 1521 C C . SER A 1 102 ? 3.111 34.515 -30.858 1.00 12.18 102 SER A C 1
ATOM 1522 O O . SER A 1 102 ? 4.211 34.448 -30.297 1.00 10.72 102 SER A O 1
ATOM 1530 N N . GLU A 1 103 ? 2.254 33.495 -30.883 1.00 9.88 103 GLU A N 1
ATOM 1531 C CA . GLU A 1 103 ? 2.511 32.267 -30.129 1.00 12.44 103 GLU A CA 1
ATOM 1532 C C . GLU A 1 103 ? 3.683 31.468 -30.700 1.00 15.58 103 GLU A C 1
ATOM 1533 O O . GLU A 1 103 ? 3.814 31.305 -31.925 1.00 13.10 103 GLU A O 1
ATOM 1545 N N . PRO A 1 104 ? 4.550 30.955 -29.800 1.00 13.59 104 PRO A N 1
ATOM 1546 C CA . PRO A 1 104 ? 5.831 30.408 -30.231 1.00 12.28 104 PRO A CA 1
ATOM 1547 C C . PRO A 1 104 ? 5.710 29.321 -31.283 1.00 10.19 104 PRO A C 1
ATOM 1548 O O . PRO A 1 104 ? 6.477 29.368 -32.237 1.00 15.23 104 PRO A O 1
ATOM 1559 N N . PHE A 1 105 ? 4.759 28.395 -31.157 1.00 20.58 105 PHE A N 1
ATOM 1560 C CA . PHE A 1 105 ? 4.604 27.343 -32.188 1.00 19.84 105 PHE A CA 1
ATOM 1561 C C . PHE A 1 105 ? 3.994 27.922 -33.485 1.00 19.19 105 PHE A C 1
ATOM 1562 O O . PHE A 1 105 ? 4.291 27.442 -34.583 1.00 18.61 105 PHE A O 1
ATOM 1579 N N . GLY A 1 106 ? 3.144 28.933 -33.339 1.00 16.33 106 GLY A N 1
ATOM 1580 C CA . GLY A 1 106 ? 2.676 29.724 -34.467 1.00 17.57 106 GLY A CA 1
ATOM 1581 C C . GLY A 1 106 ? 3.788 30.400 -35.276 1.00 15.77 106 GLY A C 1
ATOM 1582 O O . GLY A 1 106 ? 3.788 30.322 -36.507 1.00 12.27 106 GLY A O 1
ATOM 1586 N N . LYS A 1 107 ? 4.705 31.097 -34.593 1.00 12.75 107 LYS A N 1
ATOM 1587 C CA . LYS A 1 107 ? 5.857 31.732 -35.207 1.00 12.22 107 LYS A CA 1
ATOM 1588 C C . LYS A 1 107 ? 6.723 30.686 -35.908 1.00 18.19 107 LYS A C 1
ATOM 1589 O O . LYS A 1 107 ? 7.225 30.912 -37.002 1.00 19.57 107 LYS A O 1
ATOM 1608 N N . GLU A 1 108 ? 6.868 29.524 -35.283 1.00 16.12 108 GLU A N 1
ATOM 1609 C CA . GLU A 1 108 ? 7.639 28.455 -35.883 1.00 20.91 108 GLU A CA 1
ATOM 1610 C C . GLU A 1 108 ? 6.948 27.960 -37.157 1.00 13.37 108 GLU A C 1
ATOM 1611 O O . GLU A 1 108 ? 7.595 27.817 -38.201 1.00 14.62 108 GLU A O 1
ATOM 1623 N N . ARG A 1 109 ? 5.634 27.721 -37.091 1.00 12.83 109 ARG A N 1
ATOM 1624 C CA . ARG A 1 109 ? 4.860 27.341 -38.286 1.00 16.39 109 ARG A CA 1
ATOM 1625 C C . ARG A 1 109 ? 4.997 28.398 -39.385 1.00 15.42 109 ARG A C 1
ATOM 1626 O O . ARG A 1 109 ? 5.303 28.067 -40.550 1.00 12.36 109 ARG A O 1
ATOM 1647 N N . ASP A 1 110 ? 4.821 29.668 -39.014 1.00 12.48 110 ASP A N 1
ATOM 1648 C CA . ASP A 1 110 ? 4.815 30.740 -40.001 1.00 15.49 110 ASP A CA 1
ATOM 1649 C C . ASP A 1 110 ? 6.198 31.000 -40.583 1.00 17.56 110 ASP A C 1
ATOM 1650 O O . ASP A 1 110 ? 6.344 31.398 -41.753 1.00 13.63 110 ASP A O 1
ATOM 1659 N N . ALA A 1 111 ? 7.221 30.728 -39.783 1.00 15.30 111 ALA A N 1
ATOM 1660 C CA . ALA A 1 111 ? 8.586 30.772 -40.286 1.00 17.40 111 ALA A CA 1
ATOM 1661 C C . ALA A 1 111 ? 8.839 29.733 -41.376 1.00 11.24 111 ALA A C 1
ATOM 1662 O O . ALA A 1 111 ? 9.512 30.031 -42.369 1.00 22.09 111 ALA A O 1
ATOM 1669 N N . ALA A 1 112 ? 8.320 28.523 -41.193 1.00 10.92 112 ALA A N 1
ATOM 1670 C CA . ALA A 1 112 ? 8.517 27.466 -42.174 1.00 17.65 112 ALA A CA 1
ATOM 1671 C C . ALA A 1 112 ? 7.759 27.785 -43.452 1.00 22.77 112 ALA A C 1
ATOM 1672 O O . ALA A 1 112 ? 8.245 27.484 -44.547 1.00 20.28 112 ALA A O 1
ATOM 1679 N N . ILE A 1 113 ? 6.565 28.363 -43.313 1.00 17.86 113 ILE A N 1
ATOM 1680 C CA . ILE A 1 113 ? 5.735 28.668 -44.485 1.00 14.69 113 ILE A CA 1
ATOM 1681 C C . ILE A 1 113 ? 6.337 29.838 -45.235 1.00 14.63 113 ILE A C 1
ATOM 1682 O O . ILE A 1 113 ? 6.208 29.917 -46.451 1.00 17.43 113 ILE A O 1
ATOM 1698 N N . LYS A 1 114 ? 6.985 30.759 -44.516 1.00 22.29 114 LYS A N 1
ATOM 1699 C CA . LYS A 1 114 ? 7.643 31.897 -45.164 1.00 17.45 114 LYS A CA 1
ATOM 1700 C C . LYS A 1 114 ? 8.792 31.391 -46.014 1.00 25.10 114 LYS A C 1
ATOM 1701 O O . LYS A 1 114 ? 8.967 31.825 -47.147 1.00 25.59 114 LYS A O 1
ATOM 1720 N N . LYS A 1 115 ? 9.576 30.472 -45.456 1.00 23.33 115 LYS A N 1
ATOM 1721 C CA . LYS A 1 115 ? 10.668 29.843 -46.185 1.00 21.09 115 LYS A CA 1
ATOM 1722 C C . LYS A 1 115 ? 10.183 29.227 -47.501 1.00 23.85 115 LYS A C 1
ATOM 1723 O O . LYS A 1 115 ? 10.802 29.423 -48.552 1.00 26.30 115 LYS A O 1
ATOM 1742 N N . LEU A 1 116 ? 9.089 28.479 -47.438 1.00 18.58 116 LEU A N 1
ATOM 1743 C CA . LEU A 1 116 ? 8.520 27.819 -48.616 1.00 28.86 116 LEU A CA 1
ATOM 1744 C C . LEU A 1 116 ? 8.039 28.853 -49.613 1.00 28.00 116 LEU A C 1
ATOM 1745 O O . LEU A 1 116 ? 8.176 28.696 -50.829 1.00 29.70 116 LEU A O 1
ATOM 1761 N N . ALA A 1 117 ? 7.462 29.920 -49.085 1.00 24.57 117 ALA A N 1
ATOM 1762 C CA . ALA A 1 117 ? 6.875 30.933 -49.937 1.00 25.54 117 ALA A CA 1
ATOM 1763 C C . ALA A 1 117 ? 7.990 31.690 -50.634 1.00 21.62 117 ALA A C 1
ATOM 1764 O O . ALA A 1 117 ? 7.937 31.975 -51.824 1.00 19.87 117 ALA A O 1
ATOM 1771 N N . THR A 1 118 ? 9.050 31.965 -49.906 1.00 19.53 118 THR A N 1
ATOM 1772 C CA . THR A 1 118 ? 10.163 32.681 -50.499 1.00 28.39 118 THR A CA 1
ATOM 1773 C C . THR A 1 118 ? 10.725 31.836 -51.619 1.00 32.51 118 THR A C 1
ATOM 1774 O O . THR A 1 118 ? 11.156 32.353 -52.649 1.00 37.81 118 THR A O 1
ATOM 1785 N N . GLU A 1 119 ? 10.660 30.527 -51.425 1.00 26.29 119 GLU A N 1
ATOM 1786 C CA . GLU A 1 119 ? 11.185 29.580 -52.394 1.00 33.30 119 GLU A CA 1
ATOM 1787 C C . GLU A 1 119 ? 10.369 29.545 -53.681 1.00 34.83 119 GLU A C 1
ATOM 1788 O O . GLU A 1 119 ? 10.901 29.287 -54.761 1.00 32.10 119 GLU A O 1
ATOM 1800 N N . ALA A 1 120 ? 9.077 29.812 -53.550 1.00 27.94 120 ALA A N 1
ATOM 1801 C CA . ALA A 1 120 ? 8.142 29.688 -54.658 1.00 29.86 120 ALA A CA 1
ATOM 1802 C C . ALA A 1 120 ? 7.847 31.053 -55.301 1.00 24.69 120 ALA A C 1
ATOM 1803 O O . ALA A 1 120 ? 6.967 31.159 -56.162 1.00 24.49 120 ALA A O 1
ATOM 1810 N N . GLY A 1 121 ? 8.593 32.078 -54.888 1.00 23.00 121 GLY A N 1
ATOM 1811 C CA . GLY A 1 121 ? 8.429 33.429 -55.405 1.00 19.47 121 GLY A CA 1
ATOM 1812 C C . GLY A 1 121 ? 7.218 34.145 -54.847 1.00 19.91 121 GLY A C 1
ATOM 1813 O O . GLY A 1 121 ? 6.664 35.035 -55.484 1.00 19.75 121 GLY A O 1
ATOM 1817 N N . VAL A 1 122 ? 6.817 33.746 -53.646 1.00 15.20 122 VAL A N 1
ATOM 1818 C CA . VAL A 1 122 ? 5.572 34.201 -53.031 1.00 20.22 122 VAL A CA 1
ATOM 1819 C C . VAL A 1 122 ? 5.867 35.178 -51.898 1.00 17.12 122 VAL A C 1
ATOM 1820 O O . VAL A 1 122 ? 6.573 34.857 -50.937 1.00 21.95 122 VAL A O 1
ATOM 1833 N N . GLU A 1 123 ? 5.317 36.374 -52.024 1.00 16.78 123 GLU A N 1
ATOM 1834 C CA . GLU A 1 123 ? 5.421 37.406 -51.009 1.00 19.01 123 GLU A CA 1
ATOM 1835 C C . GLU A 1 123 ? 4.492 37.104 -49.836 1.00 20.07 123 GLU A C 1
ATOM 1836 O O . GLU A 1 123 ? 3.330 36.778 -50.050 1.00 14.38 123 GLU A O 1
ATOM 1848 N N . VAL A 1 124 ? 5.006 37.218 -48.608 1.00 13.50 124 VAL A N 1
ATOM 1849 C CA . VAL A 1 124 ? 4.179 37.029 -47.410 1.00 12.41 124 VAL A CA 1
ATOM 1850 C C . VAL A 1 124 ? 3.897 38.366 -46.724 1.00 21.79 124 VAL A C 1
ATOM 1851 O O . VAL A 1 124 ? 4.822 39.079 -46.325 1.00 19.17 124 VAL A O 1
ATOM 1864 N N . ILE A 1 125 ? 2.608 38.674 -46.587 1.00 12.23 125 ILE A N 1
ATOM 1865 C CA . ILE A 1 125 ? 2.127 39.917 -45.990 1.00 9.94 125 ILE A CA 1
ATOM 1866 C C . ILE A 1 125 ? 1.655 39.557 -44.604 1.00 14.74 125 ILE A C 1
ATOM 1867 O O . ILE A 1 125 ? 0.882 38.613 -44.447 1.00 18.84 125 ILE A O 1
ATOM 1883 N N . VAL A 1 126 ? 2.148 40.273 -43.600 1.00 15.71 126 VAL A N 1
ATOM 1884 C CA . VAL A 1 126 ? 1.854 39.974 -42.201 1.00 12.28 126 VAL A CA 1
ATOM 1885 C C . VAL A 1 126 ? 1.396 41.257 -41.553 1.00 9.49 126 VAL A C 1
ATOM 1886 O O . VAL A 1 126 ? 2.071 42.278 -41.649 1.00 11.58 126 VAL A O 1
ATOM 1899 N N . ARG A 1 127 ? 0.224 41.215 -40.936 1.00 9.37 127 ARG A N 1
ATOM 1900 C CA . ARG A 1 127 ? -0.293 42.349 -40.182 1.00 12.14 127 ARG A CA 1
ATOM 1901 C C . ARG A 1 127 ? -0.744 41.950 -38.774 1.00 9.00 127 ARG A C 1
ATOM 1902 O O . ARG A 1 127 ? -1.306 40.886 -38.549 1.00 11.66 127 ARG A O 1
ATOM 1923 N N . ILE A 1 128 ? -0.450 42.816 -37.826 1.00 8.74 128 ILE A N 1
ATOM 1924 C CA . ILE A 1 128 ? -0.794 42.590 -36.448 1.00 10.80 128 ILE A CA 1
ATOM 1925 C C . ILE A 1 128 ? -2.226 43.061 -36.286 1.00 8.25 128 ILE A C 1
ATOM 1926 O O . ILE A 1 128 ? -2.535 44.216 -36.589 1.00 11.38 128 ILE A O 1
ATOM 1942 N N A SER A 1 129 ? -3.122 42.170 -35.878 0.79 8.06 129 SER A N 1
ATOM 1943 N N B SER A 1 129 ? -3.078 42.176 -35.784 0.21 8.35 129 SER A N 1
ATOM 1944 C CA A SER A 1 129 ? -4.469 42.606 -35.474 0.79 9.95 129 SER A CA 1
ATOM 1945 C CA B SER A 1 129 ? -4.487 42.501 -35.617 0.21 10.14 129 SER A CA 1
ATOM 1946 C C A SER A 1 129 ? -5.202 41.636 -34.543 0.79 10.68 129 SER A C 1
ATOM 1947 C C B SER A 1 129 ? -5.214 41.598 -34.605 0.21 10.64 129 SER A C 1
ATOM 1948 O O A SER A 1 129 ? -6.386 41.848 -34.241 0.79 8.93 129 SER A O 1
ATOM 1949 O O B SER A 1 129 ? -6.395 41.813 -34.321 0.21 9.21 129 SER A O 1
ATOM 1964 N N . HIS A 1 130 ? -4.516 40.607 -34.051 1.00 6.82 130 HIS A N 1
ATOM 1965 C CA . HIS A 1 130 ? -5.086 39.755 -32.998 1.00 7.69 130 HIS A CA 1
ATOM 1966 C C . HIS A 1 130 ? -4.968 40.432 -31.643 1.00 13.05 130 HIS A C 1
ATOM 1967 O O . HIS A 1 130 ? -5.730 40.117 -30.696 1.00 9.04 130 HIS A O 1
ATOM 1983 N N . THR A 1 131 ? -3.991 41.335 -31.553 1.00 14.45 131 THR A N 1
ATOM 1984 C CA . THR A 1 131 ? -3.731 42.139 -30.350 1.00 12.55 131 THR A CA 1
ATOM 1985 C C . THR A 1 131 ? -3.812 43.655 -30.627 1.00 13.01 131 THR A C 1
ATOM 1986 O O . THR A 1 131 ? -3.839 44.081 -31.783 1.00 13.35 131 THR A O 1
ATOM 1997 N N . LEU A 1 132 ? -3.907 44.454 -29.562 1.00 10.86 132 LEU A N 1
ATOM 1998 C CA . LEU A 1 132 ? -3.901 45.911 -29.638 1.00 10.85 132 LEU A CA 1
ATOM 1999 C C . LEU A 1 132 ? -2.557 46.487 -30.027 1.00 13.69 132 LEU A C 1
ATOM 2000 O O . LEU A 1 132 ? -2.451 47.535 -30.670 1.00 16.83 132 LEU A O 1
ATOM 2016 N N . TYR A 1 133 ? -1.531 45.820 -29.534 1.00 12.37 133 TYR A N 1
ATOM 2017 C CA . TYR A 1 133 ? -0.170 46.319 -29.658 1.00 14.29 133 TYR A CA 1
ATOM 2018 C C . TYR A 1 133 ? 0.724 45.379 -30.416 1.00 13.30 133 TYR A C 1
ATOM 2019 O O . TYR A 1 133 ? 0.464 44.184 -30.491 1.00 10.98 133 TYR A O 1
ATOM 2037 N N . ASP A 1 134 ? 1.804 45.937 -30.946 1.00 10.17 134 ASP A N 1
ATOM 2038 C CA . ASP A 1 134 ? 2.937 45.151 -31.414 1.00 13.40 134 ASP A CA 1
ATOM 2039 C C . ASP A 1 134 ? 3.684 44.599 -30.197 1.00 14.06 134 ASP A C 1
ATOM 2040 O O . ASP A 1 134 ? 4.320 45.355 -29.459 1.00 13.43 134 ASP A O 1
ATOM 2049 N N . LEU A 1 135 ? 3.588 43.292 -29.980 1.00 9.60 135 LEU A N 1
ATOM 2050 C CA . LEU A 1 135 ? 4.041 42.717 -28.730 1.00 10.25 135 LEU A CA 1
ATOM 2051 C C . LEU A 1 135 ? 5.548 42.803 -28.634 1.00 14.75 135 LEU A C 1
ATOM 2052 O O . LEU A 1 135 ? 6.083 42.955 -27.572 1.00 13.61 135 LEU A O 1
ATOM 2068 N N . ASP A 1 136 ? 6.203 42.671 -29.774 1.00 12.18 136 ASP A N 1
ATOM 2069 C CA . ASP A 1 136 ? 7.663 42.719 -29.853 1.00 14.93 136 ASP A CA 1
ATOM 2070 C C . ASP A 1 136 ? 8.173 44.090 -29.414 1.00 17.74 136 ASP A C 1
ATOM 2071 O O . ASP A 1 136 ? 9.279 44.227 -28.863 1.00 21.22 136 ASP A O 1
ATOM 2080 N N . LYS A 1 137 ? 7.385 45.124 -29.679 1.00 16.37 137 LYS A N 1
ATOM 2081 C CA . LYS A 1 137 ? 7.811 46.460 -29.295 1.00 14.96 137 LYS A CA 1
ATOM 2082 C C . LYS A 1 137 ? 7.685 46.635 -27.786 1.00 18.08 137 LYS A C 1
ATOM 2083 O O . LYS A 1 137 ? 8.495 47.331 -27.157 1.00 18.13 137 LYS A O 1
ATOM 2102 N N . ILE A 1 138 ? 6.685 46.009 -27.183 1.00 17.17 138 ILE A N 1
ATOM 2103 C CA . ILE A 1 138 ? 6.566 46.072 -25.735 1.00 15.80 138 ILE A CA 1
ATOM 2104 C C . ILE A 1 138 ? 7.836 45.476 -25.123 1.00 18.96 138 ILE A C 1
ATOM 2105 O O . ILE A 1 138 ? 8.433 46.021 -24.165 1.00 20.96 138 ILE A O 1
ATOM 2121 N N . ILE A 1 139 ? 8.264 44.355 -25.696 1.00 14.50 139 ILE A N 1
ATOM 2122 C CA . ILE A 1 139 ? 9.409 43.618 -25.181 1.00 16.52 139 ILE A CA 1
ATOM 2123 C C . ILE A 1 139 ? 10.702 44.440 -25.372 1.00 14.92 139 ILE A C 1
ATOM 2124 O O . ILE A 1 139 ? 11.565 44.457 -24.494 1.00 17.98 139 ILE A O 1
ATOM 2140 N N . GLU A 1 140 ? 10.783 45.195 -26.459 1.00 14.82 140 GLU A N 1
ATOM 2141 C CA . GLU A 1 140 ? 11.906 46.094 -26.701 1.00 19.93 140 GLU A CA 1
ATOM 2142 C C . GLU A 1 140 ? 11.973 47.179 -25.639 1.00 23.75 140 GLU A C 1
ATOM 2143 O O . GLU A 1 140 ? 13.045 47.442 -25.092 1.00 22.43 140 GLU A O 1
ATOM 2155 N N . LEU A 1 141 ? 10.831 47.814 -25.375 1.00 16.66 141 LEU A N 1
ATOM 2156 C CA . LEU A 1 141 ? 10.697 48.787 -24.284 1.00 24.54 141 LEU A CA 1
ATOM 2157 C C . LEU A 1 141 ? 11.084 48.229 -22.916 1.00 19.95 141 LEU A C 1
ATOM 2158 O O . LEU A 1 141 ? 11.458 48.995 -22.034 1.00 26.55 141 LEU A O 1
ATOM 2174 N N . ASN A 1 142 ? 10.992 46.910 -22.739 1.00 17.35 142 ASN A N 1
ATOM 2175 C CA . ASN A 1 142 ? 11.347 46.271 -21.472 1.00 20.89 142 ASN A CA 1
ATOM 2176 C C . ASN A 1 142 ? 12.748 45.626 -21.481 1.00 22.62 142 ASN A C 1
ATOM 2177 O O . ASN A 1 142 ? 13.074 44.804 -20.629 1.00 25.11 142 ASN A O 1
ATOM 2188 N N . GLY A 1 143 ? 13.578 45.980 -22.448 1.00 19.55 143 GLY A N 1
ATOM 2189 C CA . GLY A 1 143 ? 14.957 45.530 -22.414 1.00 21.32 143 GLY A CA 1
ATOM 2190 C C . GLY A 1 143 ? 15.137 44.104 -22.892 1.00 25.69 143 GLY A C 1
ATOM 2191 O O . GLY A 1 143 ? 16.132 43.460 -22.549 1.00 25.54 143 GLY A O 1
ATOM 2195 N N . GLY A 1 144 ? 14.176 43.606 -23.673 1.00 22.61 144 GLY A N 1
ATOM 2196 C CA . GLY A 1 144 ? 14.353 42.367 -24.415 1.00 17.70 144 GLY A CA 1
ATOM 2197 C C . GLY A 1 144 ? 13.733 41.173 -23.741 1.00 23.08 144 GLY A C 1
ATOM 2198 O O . GLY A 1 144 ? 13.918 40.024 -24.178 1.00 23.49 144 GLY A O 1
ATOM 2202 N N . GLN A 1 145 ? 12.973 41.437 -22.685 1.00 17.41 145 GLN A N 1
ATOM 2203 C CA . GLN A 1 145 ? 12.234 40.372 -22.029 1.00 20.80 145 GLN A CA 1
ATOM 2204 C C . GLN A 1 145 ? 10.868 40.876 -21.589 1.00 18.68 145 GLN A C 1
ATOM 2205 O O . GLN A 1 145 ? 10.693 42.059 -21.291 1.00 15.63 145 GLN A O 1
ATOM 2219 N N . PRO A 1 146 ? 9.896 39.972 -21.551 1.00 13.93 146 PRO A N 1
ATOM 2220 C CA . PRO A 1 146 ? 8.532 40.392 -21.271 1.00 14.02 146 PRO A CA 1
ATOM 2221 C C . PRO A 1 146 ? 8.405 40.850 -19.829 1.00 15.61 146 PRO A C 1
ATOM 2222 O O . PRO A 1 146 ? 9.167 40.354 -18.974 1.00 12.89 146 PRO A O 1
ATOM 2233 N N . PRO A 1 147 ? 7.508 41.808 -19.562 1.00 17.89 147 PRO A N 1
ATOM 2234 C CA . PRO A 1 147 ? 7.211 42.144 -18.165 1.00 17.71 147 PRO A CA 1
ATOM 2235 C C . PRO A 1 147 ? 6.658 40.939 -17.459 1.00 18.07 147 PRO A C 1
ATOM 2236 O O . PRO A 1 147 ? 5.756 40.278 -17.983 1.00 19.55 147 PRO A O 1
ATOM 2247 N N . LEU A 1 148 ? 7.198 40.649 -16.294 1.00 13.50 148 LEU A N 1
ATOM 2248 C CA . LEU A 1 148 ? 6.802 39.469 -15.583 1.00 18.46 148 LEU A CA 1
ATOM 2249 C C . LEU A 1 148 ? 5.732 39.798 -14.551 1.00 20.85 148 LEU A C 1
ATOM 2250 O O . LEU A 1 148 ? 5.243 38.898 -13.889 1.00 25.93 148 LEU A O 1
ATOM 2266 N N . THR A 1 149 ? 5.354 41.078 -14.434 1.00 19.48 149 THR A N 1
ATOM 2267 C CA . THR A 1 149 ? 4.181 41.468 -13.644 1.00 12.12 149 THR A CA 1
ATOM 2268 C C . THR A 1 149 ? 3.192 42.268 -14.453 1.00 15.79 149 THR A C 1
ATOM 2269 O O . THR A 1 149 ? 3.554 43.105 -15.275 1.00 18.29 149 THR A O 1
ATOM 2280 N N . TYR A 1 150 ? 1.915 42.026 -14.179 1.00 21.93 150 TYR A N 1
ATOM 2281 C CA . TYR A 1 150 ? 0.859 42.661 -14.934 1.00 18.70 150 TYR A CA 1
ATOM 2282 C C . TYR A 1 150 ? 0.937 44.167 -14.784 1.00 12.21 150 TYR A C 1
ATOM 2283 O O . TYR A 1 150 ? 0.689 44.892 -15.740 1.00 16.37 150 TYR A O 1
ATOM 2301 N N . LYS A 1 151 ? 1.288 44.654 -13.594 1.00 13.72 151 LYS A N 1
ATOM 2302 C CA . LYS A 1 151 ? 1.396 46.102 -13.405 1.00 14.01 151 LYS A CA 1
ATOM 2303 C C . LYS A 1 151 ? 2.485 46.733 -14.250 1.00 13.19 151 LYS A C 1
ATOM 2304 O O . LYS A 1 151 ? 2.296 47.828 -14.772 1.00 15.06 151 LYS A O 1
ATOM 2323 N N . ARG A 1 152 ? 3.638 46.093 -14.366 1.00 18.87 152 ARG A N 1
ATOM 2324 C CA . ARG A 1 152 ? 4.693 46.655 -15.218 1.00 19.15 152 ARG A CA 1
ATOM 2325 C C . ARG A 1 152 ? 4.219 46.715 -16.672 1.00 18.46 152 ARG A C 1
ATOM 2326 O O . ARG A 1 152 ? 4.457 47.695 -17.386 1.00 15.10 152 ARG A O 1
ATOM 2347 N N . PHE A 1 153 ? 3.554 45.645 -17.101 1.00 15.17 153 PHE A N 1
ATOM 2348 C CA . PHE A 1 153 ? 3.022 45.588 -18.458 1.00 15.34 153 PHE A CA 1
ATOM 2349 C C . PHE A 1 153 ? 2.082 46.775 -18.704 1.00 17.43 153 PHE A C 1
ATOM 2350 O O . PHE A 1 153 ? 2.189 47.481 -19.724 1.00 18.39 153 PHE A O 1
ATOM 2367 N N . GLN A 1 154 ? 1.192 47.035 -17.753 1.00 19.76 154 GLN A N 1
ATOM 2368 C CA . GLN A 1 154 ? 0.264 48.151 -17.882 1.00 20.71 154 GLN A CA 1
ATOM 2369 C C . GLN A 1 154 ? 1.051 49.448 -18.060 1.00 23.56 154 GLN A C 1
ATOM 2370 O O . GLN A 1 154 ? 0.727 50.292 -18.900 1.00 24.18 154 GLN A O 1
ATOM 2384 N N . THR A 1 155 ? 2.128 49.587 -17.303 1.00 24.15 155 THR A N 1
ATOM 2385 C CA . THR A 1 155 ? 2.949 50.781 -17.402 1.00 21.35 155 THR A CA 1
ATOM 2386 C C . THR A 1 155 ? 3.641 50.923 -18.769 1.00 28.32 155 THR A C 1
ATOM 2387 O O . THR A 1 155 ? 3.709 52.013 -19.330 1.00 29.79 155 THR A O 1
ATOM 2398 N N . LEU A 1 156 ? 4.196 49.832 -19.277 1.00 28.63 156 LEU A N 1
ATOM 2399 C CA . LEU A 1 156 ? 4.820 49.846 -20.595 1.00 25.71 156 LEU A CA 1
ATOM 2400 C C . LEU A 1 156 ? 3.801 50.227 -21.675 1.00 28.82 156 LEU A C 1
ATOM 2401 O O . LEU A 1 156 ? 4.126 50.989 -22.586 1.00 33.58 156 LEU A O 1
ATOM 2417 N N . VAL A 1 157 ? 2.574 49.715 -21.600 1.00 23.69 157 VAL A N 1
ATOM 2418 C CA . VAL A 1 157 ? 1.645 49.980 -22.714 1.00 28.41 157 VAL A CA 1
ATOM 2419 C C . VAL A 1 157 ? 1.091 51.406 -22.635 1.00 35.74 157 VAL A C 1
ATOM 2420 O O . VAL A 1 157 ? 0.760 51.994 -23.659 1.00 43.22 157 VAL A O 1
ATOM 2433 N N . SER A 1 158 ? 1.011 51.976 -21.436 1.00 28.82 158 SER A N 1
ATOM 2434 C CA . SER A 1 158 ? 0.547 53.362 -21.312 1.00 38.55 158 SER A CA 1
ATOM 2435 C C . SER A 1 158 ? 1.506 54.310 -22.027 1.00 42.58 158 SER A C 1
ATOM 2436 O O . SER A 1 158 ? 1.123 55.413 -22.410 1.00 44.54 158 SER A O 1
ATOM 2444 N N . LYS A 1 159 ? 2.751 53.858 -22.196 1.00 42.95 159 LYS A N 1
ATOM 2445 C CA . LYS A 1 159 ? 3.803 54.615 -22.868 1.00 37.79 159 LYS A CA 1
ATOM 2446 C C . LYS A 1 159 ? 3.981 54.155 -24.316 1.00 45.49 159 LYS A C 1
ATOM 2447 O O . LYS A 1 159 ? 5.112 53.985 -24.783 1.00 56.10 159 LYS A O 1
ATOM 2466 N N . MET A 1 160 ? 2.869 53.973 -25.022 1.00 38.32 160 MET A N 1
ATOM 2467 C CA . MET A 1 160 ? 2.863 53.243 -26.284 1.00 49.94 160 MET A CA 1
ATOM 2468 C C . MET A 1 160 ? 1.962 53.871 -27.354 1.00 61.98 160 MET A C 1
ATOM 2469 O O . MET A 1 160 ? 2.442 54.387 -28.373 1.00 55.23 160 MET A O 1
ATOM 2483 N N . GLU A 1 161 ? 0.656 53.833 -27.095 1.00 64.94 161 GLU A N 1
ATOM 2484 C CA . GLU A 1 161 ? -0.352 53.918 -28.155 1.00 57.80 161 GLU A CA 1
ATOM 2485 C C . GLU A 1 161 ? -0.616 55.308 -28.750 1.00 69.18 161 GLU A C 1
ATOM 2486 O O . GLU A 1 161 ? -0.405 55.500 -29.947 1.00 64.30 161 GLU A O 1
ATOM 2498 N N . PRO A 1 162 ? -1.068 56.281 -27.933 1.00 82.53 162 PRO A N 1
ATOM 2499 C CA . PRO A 1 162 ? -1.713 57.436 -28.566 1.00 80.22 162 PRO A CA 1
ATOM 2500 C C . PRO A 1 162 ? -0.726 58.474 -29.109 1.00 70.46 162 PRO A C 1
ATOM 2501 O O . PRO A 1 162 ? 0.261 58.116 -29.751 1.00 61.60 162 PRO A O 1
ATOM 2512 N N . ILE A 1 170 ? -18.364 48.764 -41.288 1.00 41.68 170 ILE A N 1
ATOM 2513 C CA . ILE A 1 170 ? -18.546 47.318 -41.396 1.00 45.20 170 ILE A CA 1
ATOM 2514 C C . ILE A 1 170 ? -19.576 46.973 -42.497 1.00 41.70 170 ILE A C 1
ATOM 2515 O O . ILE A 1 170 ? -19.888 45.808 -42.745 1.00 40.35 170 ILE A O 1
ATOM 2530 N N . THR A 1 171 ? -20.077 47.999 -43.177 1.00 39.79 171 THR A N 1
ATOM 2531 C CA . THR A 1 171 ? -21.113 47.816 -44.185 1.00 35.01 171 THR A CA 1
ATOM 2532 C C . THR A 1 171 ? -20.513 47.510 -45.567 1.00 37.91 171 THR A C 1
ATOM 2533 O O . THR A 1 171 ? -21.239 47.290 -46.540 1.00 29.80 171 THR A O 1
ATOM 2544 N N . SER A 1 172 ? -19.186 47.447 -45.643 1.00 34.44 172 SER A N 1
ATOM 2545 C CA . SER A 1 172 ? -18.515 47.363 -46.936 1.00 31.62 172 SER A CA 1
ATOM 2546 C C . SER A 1 172 ? -18.366 45.939 -47.444 1.00 27.23 172 SER A C 1
ATOM 2547 O O . SER A 1 172 ? -18.776 44.976 -46.799 1.00 28.94 172 SER A O 1
ATOM 2555 N N . ASP A 1 173 ? -17.806 45.842 -48.640 1.00 21.80 173 ASP A N 1
ATOM 2556 C CA . ASP A 1 173 ? -17.474 44.581 -49.258 1.00 23.53 173 ASP A CA 1
ATOM 2557 C C . ASP A 1 173 ? -15.958 44.489 -49.207 1.00 21.70 173 ASP A C 1
ATOM 2558 O O . ASP A 1 173 ? -15.246 45.244 -49.868 1.00 21.53 173 ASP A O 1
ATOM 2567 N N . VAL A 1 174 ? -15.455 43.575 -48.392 1.00 21.08 174 VAL A N 1
ATOM 2568 C CA . VAL A 1 174 ? -14.048 43.613 -48.057 1.00 24.68 174 VAL A CA 1
ATOM 2569 C C . VAL A 1 174 ? -13.228 43.059 -49.221 1.00 28.00 174 VAL A C 1
ATOM 2570 O O . VAL A 1 174 ? -12.023 43.278 -49.293 1.00 25.18 174 VAL A O 1
ATOM 2583 N N . ILE A 1 175 ? -13.901 42.372 -50.145 1.00 22.06 175 ILE A N 1
ATOM 2584 C CA . ILE A 1 175 ? -13.277 41.861 -51.361 1.00 18.96 175 ILE A CA 1
ATOM 2585 C C . ILE A 1 175 ? -13.673 42.678 -52.578 1.00 22.39 175 ILE A C 1
ATOM 2586 O O . ILE A 1 175 ? -13.537 42.208 -53.706 1.00 23.40 175 ILE A O 1
ATOM 2602 N N . GLY A 1 176 ? -14.192 43.883 -52.366 1.00 19.47 176 GLY A N 1
ATOM 2603 C CA . GLY A 1 176 ? -14.749 44.638 -53.478 1.00 17.49 176 GLY A CA 1
ATOM 2604 C C . GLY A 1 176 ? -13.821 44.865 -54.658 1.00 16.93 176 GLY A C 1
ATOM 2605 O O . GLY A 1 176 ? -14.266 45.005 -55.799 1.00 19.59 176 GLY A O 1
ATOM 2609 N N . LYS A 1 177 ? -12.527 44.915 -54.372 1.00 9.33 177 LYS A N 1
ATOM 2610 C CA . LYS A 1 177 ? -11.489 45.246 -55.359 1.00 13.76 177 LYS A CA 1
ATOM 2611 C C . LYS A 1 177 ? -10.907 44.023 -56.057 1.00 16.50 177 LYS A C 1
ATOM 2612 O O . LYS A 1 177 ? -9.917 44.125 -56.798 1.00 15.77 177 LYS A O 1
ATOM 2631 N N . CYS A 1 178 ? -11.465 42.858 -55.751 1.00 13.56 178 CYS A N 1
ATOM 2632 C CA . CYS A 1 178 ? -10.939 41.614 -56.255 1.00 18.54 178 CYS A CA 1
ATOM 2633 C C . CYS A 1 178 ? -12.076 40.648 -56.586 1.00 21.67 178 CYS A C 1
ATOM 2634 O O . CYS A 1 178 ? -13.249 40.946 -56.325 1.00 20.37 178 CYS A O 1
ATOM 2642 N N . MET A 1 179 ? -11.727 39.491 -57.148 1.00 13.97 179 MET A N 1
ATOM 2643 C CA . MET A 1 179 ? -12.729 38.463 -57.418 1.00 16.73 179 MET A CA 1
ATOM 2644 C C . MET A 1 179 ? -12.144 37.122 -57.007 1.00 14.46 179 MET A C 1
ATOM 2645 O O . MET A 1 179 ? -10.928 36.984 -56.860 1.00 14.84 179 MET A O 1
ATOM 2659 N N . THR A 1 180 ? -13.008 36.150 -56.807 1.00 13.98 180 THR A N 1
ATOM 2660 C CA . THR A 1 180 ? -12.566 34.824 -56.431 1.00 16.79 180 THR A CA 1
ATOM 2661 C C . THR A 1 180 ? -13.018 33.816 -57.496 1.00 16.16 180 THR A C 1
ATOM 2662 O O . THR A 1 180 ? -14.211 33.690 -57.741 1.00 14.57 180 THR A O 1
ATOM 2673 N N . PRO A 1 181 ? -12.075 33.099 -58.124 1.00 15.74 181 PRO A N 1
ATOM 2674 C CA . PRO A 1 181 ? -12.518 32.015 -59.013 1.00 17.03 181 PRO A CA 1
ATOM 2675 C C . PRO A 1 181 ? -13.172 30.897 -58.212 1.00 20.98 181 PRO A C 1
ATOM 2676 O O . PRO A 1 181 ? -12.637 30.491 -57.182 1.00 18.29 181 PRO A O 1
ATOM 2687 N N . LEU A 1 182 ? -14.327 30.439 -58.667 1.00 18.89 182 LEU A N 1
ATOM 2688 C CA . LEU A 1 182 ? -15.047 29.358 -58.007 1.00 16.91 182 LEU A CA 1
ATOM 2689 C C . LEU A 1 182 ? -15.422 28.234 -58.958 1.00 28.20 182 LEU A C 1
ATOM 2690 O O . LEU A 1 182 ? -15.890 28.478 -60.069 1.00 24.02 182 LEU A O 1
ATOM 2706 N N . SER A 1 183 ? -15.247 27.007 -58.475 1.00 25.11 183 SER A N 1
ATOM 2707 C CA . SER A 1 183 ? -15.613 25.792 -59.208 1.00 24.98 183 SER A CA 1
ATOM 2708 C C . SER A 1 183 ? -16.931 25.212 -58.720 1.00 26.49 183 SER A C 1
ATOM 2709 O O . SER A 1 183 ? -17.351 25.449 -57.587 1.00 24.56 183 SER A O 1
ATOM 2717 N N . ASP A 1 184 ? -17.586 24.443 -59.592 1.00 33.08 184 ASP A N 1
ATOM 2718 C CA . ASP A 1 184 ? -18.895 23.866 -59.303 1.00 33.22 184 ASP A CA 1
ATOM 2719 C C . ASP A 1 184 ? -18.876 22.889 -58.128 1.00 17.25 184 ASP A C 1
ATOM 2720 O O . ASP A 1 184 ? -19.902 22.656 -57.512 1.00 30.60 184 ASP A O 1
ATOM 2729 N N . ASP A 1 185 ? -17.735 22.288 -57.842 1.00 26.72 185 ASP A N 1
ATOM 2730 C CA . ASP A 1 185 ? -17.687 21.299 -56.772 1.00 27.79 185 ASP A CA 1
ATOM 2731 C C . ASP A 1 185 ? -17.203 21.925 -55.465 1.00 21.73 185 ASP A C 1
ATOM 2732 O O . ASP A 1 185 ? -16.735 21.219 -54.579 1.00 19.96 185 ASP A O 1
ATOM 2741 N N . HIS A 1 186 ? -17.321 23.243 -55.331 1.00 24.49 186 HIS A N 1
ATOM 2742 C CA . HIS A 1 186 ? -16.743 23.904 -54.152 1.00 23.57 186 HIS A CA 1
ATOM 2743 C C . HIS A 1 186 ? -17.244 23.340 -52.848 1.00 20.17 186 HIS A C 1
ATOM 2744 O O . HIS A 1 186 ? -16.443 23.072 -51.943 1.00 20.17 186 HIS A O 1
ATOM 2758 N N . ASP A 1 187 ? -18.561 23.203 -52.719 1.00 19.98 187 ASP A N 1
ATOM 2759 C CA . ASP A 1 187 ? -19.130 22.683 -51.478 1.00 23.67 187 ASP A CA 1
ATOM 2760 C C . ASP A 1 187 ? -18.501 21.346 -51.129 1.00 20.87 187 ASP A C 1
ATOM 2761 O O . ASP A 1 187 ? -18.298 21.034 -49.955 1.00 23.66 187 ASP A O 1
ATOM 2770 N N . GLU A 1 188 ? -18.175 20.556 -52.140 1.00 17.51 188 GLU A N 1
ATOM 2771 C CA . GLU A 1 188 ? -17.696 19.208 -51.875 1.00 15.13 188 GLU A CA 1
ATOM 2772 C C . GLU A 1 188 ? -16.264 19.221 -51.464 1.00 20.57 188 GLU A C 1
ATOM 2773 O O . GLU A 1 188 ? -15.849 18.528 -50.529 1.00 29.18 188 GLU A O 1
ATOM 2785 N N . LYS A 1 189 ? -15.496 20.007 -52.197 1.00 21.38 189 LYS A N 1
ATOM 2786 C CA . LYS A 1 189 ? -14.054 19.954 -52.132 1.00 16.98 189 LYS A CA 1
ATOM 2787 C C . LYS A 1 189 ? -13.489 20.814 -50.984 1.00 18.77 189 LYS A C 1
ATOM 2788 O O . LYS A 1 189 ? -12.452 20.496 -50.381 1.00 20.16 189 LYS A O 1
ATOM 2807 N N . TYR A 1 190 ? -14.169 21.925 -50.736 1.00 13.95 190 TYR A N 1
ATOM 2808 C CA . TYR A 1 190 ? -13.639 23.005 -49.900 1.00 14.00 190 TYR A CA 1
ATOM 2809 C C . TYR A 1 190 ? -14.637 23.392 -48.817 1.00 17.05 190 TYR A C 1
ATOM 2810 O O . TYR A 1 190 ? -14.476 24.384 -48.124 1.00 10.85 190 TYR A O 1
ATOM 2828 N N . GLY A 1 191 ? -15.671 22.582 -48.672 1.00 15.00 191 GLY A N 1
ATOM 2829 C CA . GLY A 1 191 ? -16.719 22.867 -47.724 1.00 18.36 191 GLY A CA 1
ATOM 2830 C C . GLY A 1 191 ? -16.245 22.763 -46.280 1.00 18.23 191 GLY A C 1
ATOM 2831 O O . GLY A 1 191 ? -15.284 22.061 -45.973 1.00 15.10 191 GLY A O 1
ATOM 2835 N N . VAL A 1 192 ? -16.933 23.485 -45.404 1.00 19.95 192 VAL A N 1
ATOM 2836 C CA . VAL A 1 192 ? -16.696 23.396 -43.967 1.00 18.50 192 VAL A CA 1
ATOM 2837 C C . VAL A 1 192 ? -17.213 22.034 -43.496 1.00 18.51 192 VAL A C 1
ATOM 2838 O O . VAL A 1 192 ? -18.360 21.708 -43.763 1.00 22.87 192 VAL A O 1
ATOM 2851 N N . PRO A 1 193 ? -16.368 21.225 -42.839 1.00 17.83 193 PRO A N 1
ATOM 2852 C CA . PRO A 1 193 ? -16.866 19.923 -42.381 1.00 18.77 193 PRO A CA 1
ATOM 2853 C C . PRO A 1 193 ? -17.901 20.036 -41.269 1.00 21.23 193 PRO A C 1
ATOM 2854 O O . PRO A 1 193 ? -18.019 21.053 -40.594 1.00 18.39 193 PRO A O 1
ATOM 2865 N N . SER A 1 194 ? -18.673 18.979 -41.095 1.00 23.92 194 SER A N 1
ATOM 2866 C CA . SER A 1 194 ? -19.637 18.900 -40.005 1.00 24.09 194 SER A CA 1
ATOM 2867 C C . SER A 1 194 ? -18.967 18.225 -38.818 1.00 24.25 194 SER A C 1
ATOM 2868 O O . SER A 1 194 ? -17.919 17.597 -38.968 1.00 26.56 194 SER A O 1
ATOM 2876 N N . LEU A 1 195 ? -19.565 18.354 -37.639 1.00 27.43 195 LEU A N 1
ATOM 2877 C CA . LEU A 1 195 ? -19.035 17.675 -36.458 1.00 25.77 195 LEU A CA 1
ATOM 2878 C C . LEU A 1 195 ? -18.962 16.172 -36.685 1.00 27.18 195 LEU A C 1
ATOM 2879 O O . LEU A 1 195 ? -18.069 15.499 -36.199 1.00 30.47 195 LEU A O 1
ATOM 2895 N N . GLU A 1 196 ? -19.911 15.655 -37.443 1.00 27.65 196 GLU A N 1
ATOM 2896 C CA . GLU A 1 196 ? -19.963 14.225 -37.678 1.00 31.89 196 GLU A CA 1
ATOM 2897 C C . GLU A 1 196 ? -18.753 13.813 -38.519 1.00 35.54 196 GLU A C 1
ATOM 2898 O O . GLU A 1 196 ? -18.068 12.829 -38.213 1.00 33.47 196 GLU A O 1
ATOM 2910 N N . GLU A 1 197 ? -18.452 14.598 -39.546 1.00 28.13 197 GLU A N 1
ATOM 2911 C CA . GLU A 1 197 ? -17.319 14.309 -40.400 1.00 25.58 197 GLU A CA 1
ATOM 2912 C C . GLU A 1 197 ? -15.995 14.331 -39.609 1.00 35.60 197 GLU A C 1
ATOM 2913 O O . GLU A 1 197 ? -15.048 13.616 -39.942 1.00 37.01 197 GLU A O 1
ATOM 2925 N N . LEU A 1 198 ? -15.927 15.140 -38.557 1.00 27.64 198 LEU A N 1
ATOM 2926 C CA . LEU A 1 198 ? -14.725 15.174 -37.730 1.00 35.81 198 LEU A CA 1
ATOM 2927 C C . LEU A 1 198 ? -14.688 13.988 -36.772 1.00 26.97 198 LEU A C 1
ATOM 2928 O O . LEU A 1 198 ? -13.705 13.787 -36.081 1.00 37.90 198 LEU A O 1
ATOM 2944 N N . GLY A 1 199 ? -15.783 13.238 -36.718 1.00 32.69 199 GLY A N 1
ATOM 2945 C CA . GLY A 1 199 ? -15.846 12.012 -35.949 1.00 33.46 199 GLY A CA 1
ATOM 2946 C C . GLY A 1 199 ? -16.608 12.117 -34.632 1.00 39.67 199 GLY A C 1
ATOM 2947 O O . GLY A 1 199 ? -16.506 11.224 -33.778 1.00 36.25 199 GLY A O 1
ATOM 2951 N N . PHE A 1 200 ? -17.365 13.196 -34.456 1.00 30.23 200 PHE A N 1
ATOM 2952 C CA . PHE A 1 200 ? -18.121 13.394 -33.225 1.00 33.65 200 PHE A CA 1
ATOM 2953 C C . PHE A 1 200 ? -19.493 12.777 -33.299 1.00 30.90 200 PHE A C 1
ATOM 2954 O O . PHE A 1 200 ? -20.099 12.725 -34.353 1.00 29.50 200 PHE A O 1
ATOM 2971 N N . ASP A 1 201 ? -19.965 12.301 -32.156 1.00 37.10 201 ASP A N 1
ATOM 2972 C CA . ASP A 1 201 ? -21.350 11.911 -31.997 1.00 35.18 201 ASP A CA 1
ATOM 2973 C C . ASP A 1 201 ? -22.148 13.109 -31.542 1.00 35.60 201 ASP A C 1
ATOM 2974 O O . ASP A 1 201 ? -21.811 13.741 -30.547 1.00 43.02 201 ASP A O 1
ATOM 2983 N N . THR A 1 202 ? -23.238 13.376 -32.250 1.00 42.72 202 THR A N 1
ATOM 2984 C CA . THR A 1 202 ? -23.971 14.631 -32.119 1.00 38.96 202 THR A CA 1
ATOM 2985 C C . THR A 1 202 ? -25.336 14.484 -31.425 1.00 54.36 202 THR A C 1
ATOM 2986 O O . THR A 1 202 ? -25.939 15.485 -31.020 1.00 54.30 202 THR A O 1
ATOM 2997 N N . ASP A 1 203 ? -25.800 13.245 -31.254 1.00 48.44 203 ASP A N 1
ATOM 2998 C CA . ASP A 1 203 ? -27.062 12.980 -30.558 1.00 51.89 203 ASP A CA 1
ATOM 2999 C C . ASP A 1 203 ? -27.152 13.646 -29.175 1.00 47.80 203 ASP A C 1
ATOM 3000 O O . ASP A 1 203 ? -28.241 13.971 -28.713 1.00 49.04 203 ASP A O 1
ATOM 3009 N N . GLY A 1 204 ? -26.007 13.871 -28.535 1.00 56.36 204 GLY A N 1
ATOM 3010 C CA . GLY A 1 204 ? -25.972 14.417 -27.185 1.00 57.78 204 GLY A CA 1
ATOM 3011 C C . GLY A 1 204 ? -25.775 15.926 -27.043 1.00 63.48 204 GLY A C 1
ATOM 3012 O O . GLY A 1 204 ? -25.394 16.392 -25.962 1.00 54.77 204 GLY A O 1
ATOM 3016 N N . LEU A 1 205 ? -26.041 16.687 -28.110 1.00 61.33 205 LEU A N 1
ATOM 3017 C CA . LEU A 1 205 ? -25.907 18.152 -28.093 1.00 43.81 205 LEU A CA 1
ATOM 3018 C C . LEU A 1 205 ? -27.225 18.878 -28.281 1.00 40.26 205 LEU A C 1
ATOM 3019 O O . LEU A 1 205 ? -27.928 18.612 -29.243 1.00 30.40 205 LEU A O 1
ATOM 3035 N N . SER A 1 206 ? -27.512 19.831 -27.402 1.00 33.97 206 SER A N 1
ATOM 3036 C CA . SER A 1 206 ? -28.503 20.876 -27.661 1.00 26.35 206 SER A CA 1
ATOM 3037 C C . SER A 1 206 ? -27.820 22.064 -28.335 1.00 29.86 206 SER A C 1
ATOM 3038 O O . SER A 1 206 ? -26.607 22.054 -28.568 1.00 34.02 206 SER A O 1
ATOM 3046 N N . SER A 1 207 ? -28.572 23.105 -28.631 1.00 21.22 207 SER A N 1
ATOM 3047 C CA . SER A 1 207 ? -27.986 24.201 -29.382 1.00 29.15 207 SER A CA 1
ATOM 3048 C C . SER A 1 207 ? -26.958 24.915 -28.504 1.00 31.14 207 SER A C 1
ATOM 3049 O O . SER A 1 207 ? -27.103 24.996 -27.261 1.00 13.53 207 SER A O 1
ATOM 3057 N N . ALA A 1 208 ? -25.918 25.431 -29.154 1.00 22.45 208 ALA A N 1
ATOM 3058 C CA . ALA A 1 208 ? -24.770 25.952 -28.406 1.00 19.96 208 ALA A CA 1
ATOM 3059 C C . ALA A 1 208 ? -25.153 27.150 -27.581 1.00 11.77 208 ALA A C 1
ATOM 3060 O O . ALA A 1 208 ? -25.850 28.022 -28.049 1.00 17.82 208 ALA A O 1
ATOM 3067 N N . VAL A 1 209 ? -24.605 27.225 -26.371 1.00 20.42 209 VAL A N 1
ATOM 3068 C CA . VAL A 1 209 ? -24.778 28.394 -25.515 1.00 16.80 209 VAL A CA 1
ATOM 3069 C C . VAL A 1 209 ? -23.944 29.564 -26.040 1.00 16.06 209 VAL A C 1
ATOM 3070 O O . VAL A 1 209 ? -24.279 30.734 -25.839 1.00 12.46 209 VAL A O 1
ATOM 3083 N N . TRP A 1 210 ? -22.849 29.224 -26.717 1.00 13.34 210 TRP A N 1
ATOM 3084 C CA . TRP A 1 210 ? -21.936 30.181 -27.299 1.00 12.64 210 TRP A CA 1
ATOM 3085 C C . TRP A 1 210 ? -21.832 29.969 -28.809 1.00 11.78 210 TRP A C 1
ATOM 3086 O O . TRP A 1 210 ? -20.907 29.315 -29.294 1.00 11.93 210 TRP A O 1
ATOM 3107 N N . PRO A 1 211 ? -22.796 30.511 -29.552 1.00 15.02 211 PRO A N 1
ATOM 3108 C CA . PRO A 1 211 ? -22.787 30.284 -31.002 1.00 16.83 211 PRO A CA 1
ATOM 3109 C C . PRO A 1 211 ? -21.564 30.944 -31.647 1.00 13.50 211 PRO A C 1
ATOM 3110 O O . PRO A 1 211 ? -21.231 32.078 -31.323 1.00 12.09 211 PRO A O 1
ATOM 3121 N N . GLY A 1 212 ? -20.921 30.253 -32.570 1.00 12.76 212 GLY A N 1
ATOM 3122 C CA . GLY A 1 212 ? -19.684 30.745 -33.159 1.00 11.40 212 GLY A CA 1
ATOM 3123 C C . GLY A 1 212 ? -19.892 31.813 -34.222 1.00 13.15 212 GLY A C 1
ATOM 3124 O O . GLY A 1 212 ? -20.992 31.949 -34.753 1.00 10.17 212 GLY A O 1
ATOM 3128 N N . GLY A 1 213 ? -18.844 32.588 -34.516 1.00 9.76 213 GLY A N 1
ATOM 3129 C CA . GLY A 1 213 ? -18.817 33.435 -35.702 1.00 8.42 213 GLY A CA 1
ATOM 3130 C C . GLY A 1 213 ? -18.825 34.938 -35.512 1.00 16.23 213 GLY A C 1
ATOM 3131 O O . GLY A 1 213 ? -19.272 35.447 -34.480 1.00 10.42 213 GLY A O 1
ATOM 3135 N N . GLU A 1 214 ? -18.313 35.622 -36.542 1.00 13.77 214 GLU A N 1
ATOM 3136 C CA . GLU A 1 214 ? -18.223 37.088 -36.614 1.00 10.01 214 GLU A CA 1
ATOM 3137 C C . GLU A 1 214 ? -19.598 37.730 -36.488 1.00 10.41 214 GLU A C 1
ATOM 3138 O O . GLU A 1 214 ? -19.777 38.717 -35.785 1.00 11.15 214 GLU A O 1
ATOM 3150 N N . THR A 1 215 ? -20.565 37.180 -37.194 1.00 13.52 215 THR A N 1
ATOM 3151 C CA . THR A 1 215 ? -21.911 37.770 -37.178 1.00 13.80 215 THR A CA 1
ATOM 3152 C C . THR A 1 215 ? -22.431 37.860 -35.748 1.00 16.49 215 THR A C 1
ATOM 3153 O O . THR A 1 215 ? -22.854 38.926 -35.284 1.00 16.21 215 THR A O 1
ATOM 3164 N N . GLU A 1 216 ? -22.335 36.756 -35.036 1.00 10.35 216 GLU A N 1
ATOM 3165 C CA . GLU A 1 216 ? -22.699 36.725 -33.638 1.00 10.53 216 GLU A CA 1
ATOM 3166 C C . GLU A 1 216 ? -21.864 37.705 -32.822 1.00 15.06 216 GLU A C 1
ATOM 3167 O O . GLU A 1 216 ? -22.399 38.431 -31.998 1.00 11.14 216 GLU A O 1
ATOM 3179 N N . ALA A 1 217 ? -20.549 37.737 -33.061 1.00 11.02 217 ALA A N 1
ATOM 3180 C CA . ALA A 1 217 ? -19.680 38.593 -32.274 1.00 14.97 217 ALA A CA 1
ATOM 3181 C C . ALA A 1 217 ? -20.136 40.040 -32.400 1.00 15.97 217 ALA A C 1
ATOM 3182 O O . ALA A 1 217 ? -20.127 40.812 -31.434 1.00 13.15 217 ALA A O 1
ATOM 3189 N N . LEU A 1 218 ? -20.555 40.417 -33.593 1.00 7.53 218 LEU A N 1
ATOM 3190 C CA . LEU A 1 218 ? -20.792 41.838 -33.814 1.00 13.03 218 LEU A CA 1
ATOM 3191 C C . LEU A 1 218 ? -22.133 42.228 -33.194 1.00 14.71 218 LEU A C 1
ATOM 3192 O O . LEU A 1 218 ? -22.278 43.328 -32.709 1.00 17.46 218 LEU A O 1
ATOM 3208 N N . THR A 1 219 ? -23.087 41.321 -33.245 1.00 15.65 219 THR A N 1
ATOM 3209 C CA . THR A 1 219 ? -24.351 41.443 -32.515 1.00 16.93 219 THR A CA 1
ATOM 3210 C C . THR A 1 219 ? -24.144 41.563 -31.003 1.00 17.89 219 THR A C 1
ATOM 3211 O O . THR A 1 219 ? -24.696 42.465 -30.342 1.00 18.38 219 THR A O 1
ATOM 3222 N N . ARG A 1 220 ? -23.320 40.680 -30.441 1.00 14.98 220 ARG A N 1
ATOM 3223 C CA . ARG A 1 220 ? -22.986 40.801 -29.035 1.00 11.57 220 ARG A CA 1
ATOM 3224 C C . ARG A 1 220 ? -22.270 42.107 -28.664 1.00 11.83 220 ARG A C 1
ATOM 3225 O O . ARG A 1 220 ? -22.515 42.650 -27.588 1.00 15.48 220 ARG A O 1
ATOM 3246 N N . LEU A 1 221 ? -21.372 42.596 -29.520 1.00 15.98 221 LEU A N 1
ATOM 3247 C CA . LEU A 1 221 ? -20.635 43.817 -29.225 1.00 14.48 221 LEU A CA 1
ATOM 3248 C C . LEU A 1 221 ? -21.630 44.966 -29.037 1.00 12.84 221 LEU A C 1
ATOM 3249 O O . LEU A 1 221 ? -21.573 45.700 -28.053 1.00 14.18 221 LEU A O 1
ATOM 3265 N N . GLU A 1 222 ? -22.543 45.109 -29.990 1.00 13.20 222 GLU A N 1
ATOM 3266 C CA . GLU A 1 222 ? -23.527 46.197 -29.906 1.00 21.16 222 GLU A CA 1
ATOM 3267 C C . GLU A 1 222 ? -24.257 46.149 -28.569 1.00 21.84 222 GLU A C 1
ATOM 3268 O O . GLU A 1 222 ? -24.302 47.136 -27.835 1.00 22.80 222 GLU A O 1
ATOM 3280 N N . ARG A 1 223 ? -24.831 44.989 -28.268 1.00 17.76 223 ARG A N 1
ATOM 3281 C CA . ARG A 1 223 ? -25.556 44.783 -27.021 1.00 21.06 223 ARG A CA 1
ATOM 3282 C C . ARG A 1 223 ? -24.674 44.997 -25.786 1.00 21.63 223 ARG A C 1
ATOM 3283 O O . ARG A 1 223 ? -25.090 45.631 -24.823 1.00 20.38 223 ARG A O 1
ATOM 3304 N N . HIS A 1 224 ? -23.458 44.461 -25.814 1.00 20.28 224 HIS A N 1
ATOM 3305 C CA . HIS A 1 224 ? -22.490 44.665 -24.741 1.00 16.61 224 HIS A CA 1
ATOM 3306 C C . HIS A 1 224 ? -22.344 46.138 -24.437 1.00 12.69 224 HIS A C 1
ATOM 3307 O O . HIS A 1 224 ? -22.375 46.558 -23.278 1.00 20.11 224 HIS A O 1
ATOM 3321 N N . LEU A 1 225 ? -22.161 46.923 -25.491 1.00 21.00 225 LEU A N 1
ATOM 3322 C CA . LEU A 1 225 ? -21.963 48.352 -25.330 1.00 18.17 225 LEU A CA 1
ATOM 3323 C C . LEU A 1 225 ? -23.260 48.983 -24.831 1.00 19.45 225 LEU A C 1
ATOM 3324 O O . LEU A 1 225 ? -23.221 49.841 -23.965 1.00 20.13 225 LEU A O 1
ATOM 3340 N N . GLU A 1 226 ? -24.409 48.529 -25.334 1.00 17.67 226 GLU A N 1
ATOM 3341 C CA . GLU A 1 226 ? -25.689 49.039 -24.829 1.00 22.92 226 GLU A CA 1
ATOM 3342 C C . GLU A 1 226 ? -25.823 48.771 -23.328 1.00 23.29 226 GLU A C 1
ATOM 3343 O O . GLU A 1 226 ? -26.229 49.634 -22.560 1.00 25.40 226 GLU A O 1
ATOM 3355 N N . ARG A 1 227 ? -25.423 47.584 -22.909 1.00 17.95 227 ARG A N 1
ATOM 3356 C CA . ARG A 1 227 ? -25.452 47.218 -21.513 1.00 18.85 227 ARG A CA 1
ATOM 3357 C C . ARG A 1 227 ? -24.555 48.128 -20.654 1.00 29.27 227 ARG A C 1
ATOM 3358 O O . ARG A 1 227 ? -25.015 48.680 -19.661 1.00 30.57 227 ARG A O 1
ATOM 3379 N N . LYS A 1 228 ? -23.292 48.297 -21.033 1.00 25.34 228 LYS A N 1
ATOM 3380 C CA . LYS A 1 228 ? -22.387 49.162 -20.273 1.00 25.45 228 LYS A CA 1
ATOM 3381 C C . LYS A 1 228 ? -22.928 50.589 -20.147 1.00 32.98 228 LYS A C 1
ATOM 3382 O O . LYS A 1 228 ? -22.774 51.222 -19.116 1.00 35.74 228 LYS A O 1
ATOM 3401 N N . ALA A 1 229 ? -23.566 51.094 -21.196 1.00 34.73 229 ALA A N 1
ATOM 3402 C CA . ALA A 1 229 ? -24.121 52.452 -21.173 1.00 36.83 229 ALA A CA 1
ATOM 3403 C C . ALA A 1 229 ? -25.407 52.543 -20.341 1.00 46.21 229 ALA A C 1
ATOM 3404 O O . ALA A 1 229 ? -25.501 53.322 -19.386 1.00 38.35 229 ALA A O 1
ATOM 3411 N N . TRP A 1 230 ? -26.389 51.732 -20.730 1.00 44.09 230 TRP A N 1
ATOM 3412 C CA . TRP A 1 230 ? -27.726 51.743 -20.144 1.00 41.81 230 TRP A CA 1
ATOM 3413 C C . TRP A 1 230 ? -27.781 51.159 -18.735 1.00 50.78 230 TRP A C 1
ATOM 3414 O O . TRP A 1 230 ? -27.809 51.896 -17.745 1.00 56.27 230 TRP A O 1
ATOM 3418 N N . VAL A 1 231 ? -27.805 49.833 -18.647 1.00 44.64 231 VAL A N 1
ATOM 3419 C CA . VAL A 1 231 ? -28.022 49.162 -17.369 1.00 56.89 231 VAL A CA 1
ATOM 3420 C C . VAL A 1 231 ? -26.877 49.398 -16.365 1.00 53.17 231 VAL A C 1
ATOM 3421 O O . VAL A 1 231 ? -27.078 49.257 -15.158 1.00 57.28 231 VAL A O 1
ATOM 3434 N N . ALA A 1 232 ? -25.694 49.770 -16.854 1.00 44.80 232 ALA A N 1
ATOM 3435 C CA . ALA A 1 232 ? -24.543 50.017 -15.977 1.00 47.27 232 ALA A CA 1
ATOM 3436 C C . ALA A 1 232 ? -23.860 51.338 -16.328 1.00 47.12 232 ALA A C 1
ATOM 3437 O O . ALA A 1 232 ? -24.469 52.196 -16.952 1.00 44.86 232 ALA A O 1
ATOM 3444 N N . ASN A 1 233 ? -22.602 51.498 -15.921 1.00 54.04 233 ASN A N 1
ATOM 3445 C CA . ASN A 1 233 ? -21.770 52.606 -16.395 1.00 47.53 233 ASN A CA 1
ATOM 3446 C C . ASN A 1 233 ? -20.263 52.323 -16.257 1.00 51.67 233 ASN A C 1
ATOM 3447 O O . ASN A 1 233 ? -19.796 51.756 -15.260 1.00 30.33 233 ASN A O 1
ATOM 3458 N N . PRO A 1 237 ? -19.111 47.479 -11.708 1.00 59.13 237 PRO A N 1
ATOM 3459 C CA . PRO A 1 237 ? -19.818 46.216 -11.947 1.00 55.41 237 PRO A CA 1
ATOM 3460 C C . PRO A 1 237 ? -19.362 45.121 -10.992 1.00 55.62 237 PRO A C 1
ATOM 3461 O O . PRO A 1 237 ? -18.177 44.787 -10.989 1.00 62.48 237 PRO A O 1
ATOM 3472 N N . ARG A 1 238 ? -20.284 44.578 -10.199 1.00 48.23 238 ARG A N 1
ATOM 3473 C CA . ARG A 1 238 ? -19.927 43.629 -9.148 1.00 57.52 238 ARG A CA 1
ATOM 3474 C C . ARG A 1 238 ? -20.565 42.259 -9.360 1.00 52.52 238 ARG A C 1
ATOM 3475 O O . ARG A 1 238 ? -21.529 42.099 -10.108 1.00 55.31 238 ARG A O 1
ATOM 3496 N N . MET A 1 239 ? -19.997 41.273 -8.685 1.00 48.83 239 MET A N 1
ATOM 3497 C CA . MET A 1 239 ? -20.419 39.898 -8.792 1.00 38.49 239 MET A CA 1
ATOM 3498 C C . MET A 1 239 ? -21.797 39.650 -8.169 1.00 45.04 239 MET A C 1
ATOM 3499 O O . MET A 1 239 ? -22.115 40.150 -7.087 1.00 41.67 239 MET A O 1
ATOM 3513 N N . ASN A 1 240 ? -22.619 38.886 -8.881 1.00 37.22 240 ASN A N 1
ATOM 3514 C CA . ASN A 1 240 ? -23.876 38.385 -8.340 1.00 32.33 240 ASN A CA 1
ATOM 3515 C C . ASN A 1 240 ? -24.017 36.952 -8.838 1.00 29.74 240 ASN A C 1
ATOM 3516 O O . ASN A 1 240 ? -23.222 36.505 -9.661 1.00 25.97 240 ASN A O 1
ATOM 3527 N N . ALA A 1 241 ? -24.997 36.223 -8.327 1.00 28.02 241 ALA A N 1
ATOM 3528 C CA . ALA A 1 241 ? -25.186 34.825 -8.702 1.00 16.91 241 ALA A CA 1
ATOM 3529 C C . ALA A 1 241 ? -25.403 34.681 -10.208 1.00 19.69 241 ALA A C 1
ATOM 3530 O O . ALA A 1 241 ? -25.014 33.669 -10.819 1.00 16.75 241 ALA A O 1
ATOM 3537 N N . ASN A 1 242 ? -25.991 35.711 -10.808 1.00 16.55 242 ASN A N 1
ATOM 3538 C CA . ASN A 1 242 ? -26.398 35.647 -12.197 1.00 20.09 242 ASN A CA 1
ATOM 3539 C C . ASN A 1 242 ? -25.165 35.657 -13.083 1.00 15.22 242 ASN A C 1
ATOM 3540 O O . ASN A 1 242 ? -25.150 35.087 -14.172 1.00 15.75 242 ASN A O 1
ATOM 3551 N N . SER A 1 243 ? -24.123 36.296 -12.584 1.00 17.16 243 SER A N 1
ATOM 3552 C CA . SER A 1 243 ? -22.876 36.464 -13.352 1.00 15.27 243 SER A CA 1
ATOM 3553 C C . SER A 1 243 ? -22.193 35.140 -13.664 1.00 14.26 243 SER A C 1
ATOM 3554 O O . SER A 1 243 ? -21.384 35.031 -14.602 1.00 15.28 243 SER A O 1
ATOM 3562 N N . LEU A 1 244 ? -22.501 34.125 -12.874 1.00 14.82 244 LEU A N 1
ATOM 3563 C CA . LEU A 1 244 ? -21.939 32.811 -13.120 1.00 9.34 244 LEU A CA 1
ATOM 3564 C C . LEU A 1 244 ? -22.458 32.166 -14.407 1.00 11.31 244 LEU A C 1
ATOM 3565 O O . LEU A 1 244 ? -21.788 31.300 -14.978 1.00 9.87 244 LEU A O 1
ATOM 3581 N N . LEU A 1 245 ? -23.646 32.574 -14.862 1.00 8.93 245 LEU A N 1
ATOM 3582 C CA . LEU A 1 245 ? -24.206 32.014 -16.080 1.00 8.12 245 LEU A CA 1
ATOM 3583 C C . LEU A 1 245 ? -23.765 32.769 -17.303 1.00 10.85 245 LEU A C 1
ATOM 3584 O O . LEU A 1 245 ? -23.496 33.985 -17.233 1.00 10.59 245 LEU A O 1
ATOM 3600 N N . ALA A 1 246 ? -23.733 32.046 -18.419 1.00 7.27 246 ALA A N 1
ATOM 3601 C CA . ALA A 1 246 ? -23.319 32.587 -19.701 1.00 8.18 246 ALA A CA 1
ATOM 3602 C C . ALA A 1 246 ? -24.142 33.809 -20.071 1.00 14.94 246 ALA A C 1
ATOM 3603 O O . ALA A 1 246 ? -25.385 33.758 -20.156 1.00 13.63 246 ALA A O 1
ATOM 3610 N N . SER A 1 247 ? -23.447 34.908 -20.307 1.00 11.05 247 SER A N 1
ATOM 3611 C CA . SER A 1 247 ? -24.084 36.143 -20.704 1.00 12.63 247 SER A CA 1
ATOM 3612 C C . SER A 1 247 ? -24.310 36.208 -22.215 1.00 15.37 247 SER A C 1
ATOM 3613 O O . SER A 1 247 ? -23.435 35.861 -22.979 1.00 14.78 247 SER A O 1
ATOM 3621 N N . PRO A 1 248 ? -25.491 36.670 -22.648 1.00 17.65 248 PRO A N 1
ATOM 3622 C CA . PRO A 1 248 ? -25.613 36.830 -24.098 1.00 14.40 248 PRO A CA 1
ATOM 3623 C C . PRO A 1 248 ? -24.798 38.001 -24.632 1.00 14.90 248 PRO A C 1
ATOM 3624 O O . PRO A 1 248 ? -24.793 38.186 -25.853 1.00 26.46 248 PRO A O 1
ATOM 3635 N N . THR A 1 249 ? -24.110 38.760 -23.772 1.00 11.13 249 THR A N 1
ATOM 3636 C CA . THR A 1 249 ? -23.209 39.803 -24.237 1.00 21.21 249 THR A CA 1
ATOM 3637 C C . THR A 1 249 ? -21.732 39.526 -23.890 1.00 13.73 249 THR A C 1
ATOM 3638 O O . THR A 1 249 ? -20.890 40.400 -24.044 1.00 14.49 249 THR A O 1
ATOM 3649 N N . GLY A 1 250 ? -21.435 38.290 -23.465 1.00 11.01 250 GLY A N 1
ATOM 3650 C CA . GLY A 1 250 ? -20.069 37.839 -23.282 1.00 11.89 250 GLY A CA 1
ATOM 3651 C C . GLY A 1 250 ? -19.314 37.783 -24.594 1.00 13.69 250 GLY A C 1
ATOM 3652 O O . GLY A 1 250 ? -19.834 37.292 -25.603 1.00 9.42 250 GLY A O 1
ATOM 3656 N N . LEU A 1 251 ? -18.060 38.222 -24.557 1.00 12.53 251 LEU A N 1
ATOM 3657 C CA . LEU A 1 251 ? -17.269 38.375 -25.771 1.00 8.83 251 LEU A CA 1
ATOM 3658 C C . LEU A 1 251 ? -16.008 37.493 -25.822 1.00 13.13 251 LEU A C 1
ATOM 3659 O O . LEU A 1 251 ? -15.347 37.412 -26.858 1.00 8.01 251 LEU A O 1
ATOM 3675 N N . SER A 1 252 ? -15.696 36.808 -24.728 1.00 14.81 252 SER A N 1
ATOM 3676 C CA . SER A 1 252 ? -14.350 36.284 -24.594 1.00 9.98 252 SER A CA 1
ATOM 3677 C C . SER A 1 252 ? -14.046 35.169 -25.611 1.00 10.45 252 SER A C 1
ATOM 3678 O O . SER A 1 252 ? -12.933 35.138 -26.158 1.00 5.07 252 SER A O 1
ATOM 3686 N N . PRO A 1 253 ? -15.025 34.304 -25.947 1.00 6.34 253 PRO A N 1
ATOM 3687 C CA . PRO A 1 253 ? -14.685 33.325 -26.992 1.00 6.88 253 PRO A CA 1
ATOM 3688 C C . PRO A 1 253 ? -14.428 34.003 -28.349 1.00 14.12 253 PRO A C 1
ATOM 3689 O O . PRO A 1 253 ? -13.514 33.602 -29.096 1.00 13.71 253 PRO A O 1
ATOM 3700 N N . TYR A 1 254 ? -15.184 35.063 -28.626 1.00 9.84 254 TYR A N 1
ATOM 3701 C CA . TYR A 1 254 ? -15.126 35.769 -29.895 1.00 10.71 254 TYR A CA 1
ATOM 3702 C C . TYR A 1 254 ? -13.770 36.443 -30.038 1.00 13.84 254 TYR A C 1
ATOM 3703 O O . TYR A 1 254 ? -13.182 36.474 -31.123 1.00 12.51 254 TYR A O 1
ATOM 3721 N N . LEU A 1 255 ? -13.247 36.941 -28.929 1.00 10.21 255 LEU A N 1
ATOM 3722 C CA . LEU A 1 255 ? -11.915 37.545 -28.965 1.00 8.02 255 LEU A CA 1
ATOM 3723 C C . LEU A 1 255 ? -10.830 36.508 -29.218 1.00 8.26 255 LEU A C 1
ATOM 3724 O O . LEU A 1 255 ? -9.892 36.737 -29.982 1.00 12.30 255 LEU A O 1
ATOM 3740 N N . ARG A 1 256 ? -10.953 35.351 -28.604 1.00 7.74 256 ARG A N 1
ATOM 3741 C CA . ARG A 1 256 ? -9.906 34.351 -28.735 1.00 9.36 256 ARG A CA 1
ATOM 3742 C C . ARG A 1 256 ? -9.825 33.780 -30.159 1.00 9.72 256 ARG A C 1
ATOM 3743 O O . ARG A 1 256 ? -8.765 33.424 -30.653 1.00 9.27 256 ARG A O 1
ATOM 3764 N N . PHE A 1 257 ? -10.964 33.696 -30.822 1.00 8.56 257 PHE A N 1
ATOM 3765 C CA . PHE A 1 257 ? -10.987 33.192 -32.199 1.00 11.17 257 PHE A CA 1
ATOM 3766 C C . PHE A 1 257 ? -10.825 34.292 -33.245 1.00 6.61 257 PHE A C 1
ATOM 3767 O O . PHE A 1 257 ? -10.634 34.015 -34.431 1.00 11.14 257 PHE A O 1
ATOM 3784 N N . GLY A 1 258 ? -10.917 35.544 -32.829 1.00 8.88 258 GLY A N 1
ATOM 3785 C CA . GLY A 1 258 ? -10.749 36.646 -33.738 1.00 8.87 258 GLY A CA 1
ATOM 3786 C C . GLY A 1 258 ? -12.039 36.954 -34.469 1.00 12.68 258 GLY A C 1
ATOM 3787 O O . GLY A 1 258 ? -12.057 37.719 -35.426 1.00 8.48 258 GLY A O 1
ATOM 3791 N N . CYS A 1 259 ? -13.136 36.377 -34.000 1.00 10.17 259 CYS A N 1
ATOM 3792 C CA . CYS A 1 259 ? -14.443 36.727 -34.531 1.00 7.07 259 CYS A CA 1
ATOM 3793 C C . CYS A 1 259 ? -14.775 38.191 -34.286 1.00 12.85 259 CYS A C 1
ATOM 3794 O O . CYS A 1 259 ? -15.506 38.781 -35.046 1.00 6.45 259 CYS A O 1
ATOM 3802 N N . LEU A 1 260 ? -14.272 38.713 -33.172 1.00 9.98 260 LEU A N 1
ATOM 3803 C CA . LEU A 1 260 ? -14.369 40.113 -32.822 1.00 7.85 260 LEU A CA 1
ATOM 3804 C C . LEU A 1 260 ? -13.004 40.670 -32.746 1.00 9.97 260 LEU A C 1
ATOM 3805 O O . LEU A 1 260 ? -12.182 40.177 -32.004 1.00 11.14 260 LEU A O 1
ATOM 3821 N N . SER A 1 261 ? -12.771 41.738 -33.487 1.00 8.94 261 SER A N 1
ATOM 3822 C CA . SER A 1 261 ? -11.524 42.467 -33.378 1.00 14.42 261 SER A CA 1
ATOM 3823 C C . SER A 1 261 ? -11.390 43.143 -32.003 1.00 11.54 261 SER A C 1
ATOM 3824 O O . SER A 1 261 ? -12.313 43.853 -31.566 1.00 16.47 261 SER A O 1
ATOM 3832 N N . CYS A 1 262 ? -10.250 42.950 -31.338 1.00 14.26 262 CYS A N 1
ATOM 3833 C CA . CYS A 1 262 ? -10.009 43.592 -30.034 1.00 10.77 262 CYS A CA 1
ATOM 3834 C C . CYS A 1 262 ? -9.818 45.086 -30.190 1.00 9.45 262 CYS A C 1
ATOM 3835 O O . CYS A 1 262 ? -9.975 45.854 -29.228 1.00 12.55 262 CYS A O 1
ATOM 3843 N N . ARG A 1 263 ? -9.391 45.486 -31.376 1.00 11.92 263 ARG A N 1
ATOM 3844 C CA . ARG A 1 263 ? -9.167 46.892 -31.677 1.00 14.69 263 ARG A CA 1
ATOM 3845 C C . ARG A 1 263 ? -10.485 47.603 -31.860 1.00 16.46 263 ARG A C 1
ATOM 3846 O O . ARG A 1 263 ? -10.690 48.694 -31.327 1.00 15.80 263 ARG A O 1
ATOM 3867 N N . LEU A 1 264 ? -11.391 46.990 -32.613 1.00 8.99 264 LEU A N 1
ATOM 3868 C CA . LEU A 1 264 ? -12.741 47.509 -32.677 1.00 10.57 264 LEU A CA 1
ATOM 3869 C C . LEU A 1 264 ? -13.403 47.634 -31.307 1.00 13.45 264 LEU A C 1
ATOM 3870 O O . LEU A 1 264 ? -13.955 48.665 -30.994 1.00 11.83 264 LEU A O 1
ATOM 3886 N N . PHE A 1 265 ? -13.364 46.558 -30.525 1.00 13.17 265 PHE A N 1
ATOM 3887 C CA . PHE A 1 265 ? -13.890 46.530 -29.180 1.00 12.12 265 PHE A CA 1
ATOM 3888 C C . PHE A 1 265 ? -13.292 47.682 -28.374 1.00 14.05 265 PHE A C 1
ATOM 3889 O O . PHE A 1 265 ? -14.010 48.473 -27.759 1.00 10.22 265 PHE A O 1
ATOM 3906 N N . TYR A 1 266 ? -11.963 47.790 -28.423 1.00 14.92 266 TYR A N 1
ATOM 3907 C CA . TYR A 1 266 ? -11.227 48.793 -27.648 1.00 15.70 266 TYR A CA 1
ATOM 3908 C C . TYR A 1 266 ? -11.621 50.215 -28.034 1.00 16.28 266 TYR A C 1
ATOM 3909 O O . TYR A 1 266 ? -11.742 51.090 -27.172 1.00 21.53 266 TYR A O 1
ATOM 3927 N N . PHE A 1 267 ? -11.844 50.440 -29.318 1.00 12.86 267 PHE A N 1
ATOM 3928 C CA . PHE A 1 267 ? -12.208 51.761 -29.817 1.00 16.78 267 PHE A CA 1
ATOM 3929 C C . PHE A 1 267 ? -13.652 52.112 -29.439 1.00 21.53 267 PHE A C 1
ATOM 3930 O O . PHE A 1 267 ? -13.916 53.228 -28.987 1.00 21.38 267 PHE A O 1
ATOM 3947 N N . LYS A 1 268 ? -14.568 51.148 -29.588 1.00 16.14 268 LYS A N 1
ATOM 3948 C CA . LYS A 1 268 ? -15.971 51.348 -29.253 1.00 13.95 268 LYS A CA 1
ATOM 3949 C C . LYS A 1 268 ? -16.174 51.648 -27.774 1.00 17.04 268 LYS A C 1
ATOM 3950 O O . LYS A 1 268 ? -16.925 52.551 -27.406 1.00 17.10 268 LYS A O 1
ATOM 3969 N N . LEU A 1 269 ? -15.526 50.859 -26.932 1.00 15.86 269 LEU A N 1
ATOM 3970 C CA . LEU A 1 269 ? -15.527 51.080 -25.492 1.00 23.12 269 LEU A CA 1
ATOM 3971 C C . LEU A 1 269 ? -15.100 52.478 -25.129 1.00 25.82 269 LEU A C 1
ATOM 3972 O O . LEU A 1 269 ? -15.766 53.175 -24.364 1.00 24.23 269 LEU A O 1
ATOM 3988 N N . THR A 1 270 ? -13.955 52.853 -25.667 1.00 18.01 270 THR A N 1
ATOM 3989 C CA . THR A 1 270 ? -13.364 54.137 -25.385 1.00 31.68 270 THR A CA 1
ATOM 3990 C C . THR A 1 270 ? -14.321 55.249 -25.775 1.00 21.70 270 THR A C 1
ATOM 3991 O O . THR A 1 270 ? -14.602 56.122 -24.978 1.00 23.26 270 THR A O 1
ATOM 4002 N N . ASP A 1 271 ? -14.843 55.215 -26.993 1.00 25.68 271 ASP A N 1
ATOM 4003 C CA . ASP A 1 271 ? -15.696 56.306 -27.442 1.00 27.00 271 ASP A CA 1
ATOM 4004 C C . ASP A 1 271 ? -16.954 56.385 -26.617 1.00 27.52 271 ASP A C 1
ATOM 4005 O O . ASP A 1 271 ? -17.374 57.469 -26.245 1.00 23.61 271 ASP A O 1
ATOM 4014 N N . LEU A 1 272 ? -17.548 55.238 -26.319 1.00 22.39 272 LEU A N 1
ATOM 4015 C CA . LEU A 1 272 ? -18.790 55.253 -25.582 1.00 23.37 272 LEU A CA 1
ATOM 4016 C C . LEU A 1 272 ? -18.522 55.735 -24.175 1.00 25.74 272 LEU A C 1
ATOM 4017 O O . LEU A 1 272 ? -19.331 56.452 -23.601 1.00 26.08 272 LEU A O 1
ATOM 4033 N 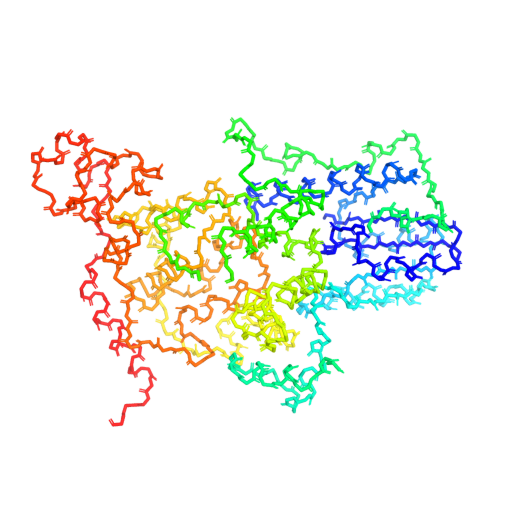N . TYR A 1 273 ? -17.382 55.336 -23.621 1.00 23.57 273 TYR A N 1
ATOM 4034 C CA . TYR A 1 273 ? -17.019 55.781 -22.293 1.00 26.58 273 TYR A CA 1
ATOM 4035 C C . TYR A 1 273 ? -16.937 57.300 -22.291 1.00 29.96 273 TYR A C 1
ATOM 4036 O O . TYR A 1 273 ? -17.516 57.960 -21.440 1.00 34.35 273 TYR A O 1
ATOM 4054 N N . LYS A 1 274 ? -16.264 57.847 -23.289 1.00 24.97 274 LYS A N 1
ATOM 4055 C CA . LYS A 1 274 ? -16.130 59.276 -23.410 1.00 29.11 274 LYS A CA 1
ATOM 4056 C C . LYS A 1 274 ? -17.498 59.937 -23.576 1.00 32.68 274 LYS A C 1
ATOM 4057 O O . LYS A 1 274 ? -17.745 60.998 -23.012 1.00 36.53 274 LYS A O 1
ATOM 4076 N N . LYS A 1 275 ? -18.386 59.315 -24.346 1.00 32.07 275 LYS A N 1
ATOM 4077 C CA . LYS A 1 275 ? -19.712 59.888 -24.588 1.00 25.55 275 LYS A CA 1
ATOM 4078 C C . LYS A 1 2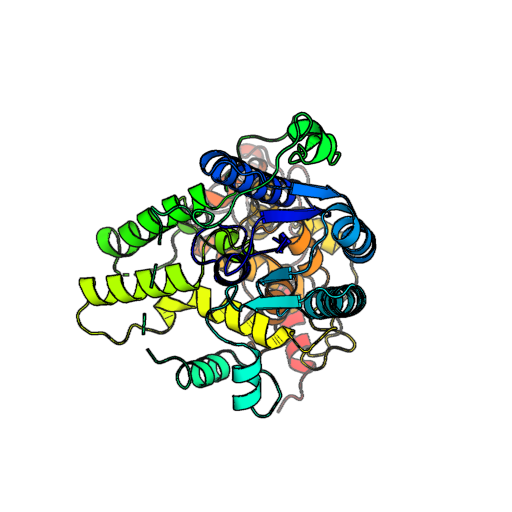75 ? -20.526 59.952 -23.321 1.00 28.21 275 LYS A C 1
ATOM 4079 O O . LYS A 1 275 ? -21.237 60.914 -23.076 1.00 31.20 275 LYS A O 1
ATOM 4098 N N . VAL A 1 276 ? -20.428 58.902 -22.527 1.00 27.32 276 VAL A N 1
ATOM 4099 C CA . VAL A 1 276 ? -21.301 58.728 -21.391 1.00 36.52 276 VAL A CA 1
ATOM 4100 C C . VAL A 1 276 ? -20.741 59.459 -20.177 1.00 34.16 276 VAL A C 1
ATOM 4101 O O . VAL A 1 276 ? -21.494 59.988 -19.360 1.00 39.76 276 VAL A O 1
ATOM 4114 N N . LYS A 1 277 ? -19.420 59.519 -20.077 1.00 34.09 277 LYS A N 1
ATOM 4115 C CA . LYS A 1 277 ? -18.789 59.899 -18.825 1.00 35.78 277 LYS A CA 1
ATOM 4116 C C . LYS A 1 277 ? -17.990 61.196 -18.811 1.00 36.33 277 LYS A C 1
ATOM 4117 O O . LYS A 1 277 ? -17.368 61.443 -17.780 1.00 36.68 277 LYS A O 1
ATOM 4136 N N . LYS A 1 278 ? -17.995 61.997 -19.896 1.00 34.76 278 LYS A N 1
ATOM 4137 C CA . LYS A 1 278 ? -17.147 63.214 -19.991 1.00 48.01 278 LYS A CA 1
ATOM 4138 C C . LYS A 1 278 ? -15.820 62.870 -20.681 1.00 43.58 278 LYS A C 1
ATOM 4139 O O . LYS A 1 278 ? -15.697 61.789 -21.241 1.00 58.62 278 LYS A O 1
ATOM 4158 N N . ASN A 1 279 ? -14.833 63.766 -20.683 1.00 45.85 279 ASN A N 1
ATOM 4159 C CA . ASN A 1 279 ? -13.453 63.276 -20.743 1.00 47.37 279 ASN A CA 1
ATOM 4160 C C . ASN A 1 279 ? -13.381 62.388 -19.564 1.00 47.75 279 ASN A C 1
ATOM 4161 O O . ASN A 1 279 ? -14.040 62.673 -18.562 1.00 46.79 279 ASN A O 1
ATOM 4172 N N . SER A 1 280 ? -12.549 61.367 -19.581 1.00 45.94 280 SER A N 1
ATOM 4173 C CA . SER A 1 280 ? -12.379 60.710 -18.311 1.00 37.31 280 SER A CA 1
ATOM 4174 C C . SER A 1 280 ? -11.229 59.758 -18.197 1.00 53.63 280 SER A C 1
ATOM 4175 O O . SER A 1 280 ? -11.073 59.153 -17.134 1.00 64.72 280 SER A O 1
ATOM 4183 N N . SER A 1 281 ? -10.389 59.668 -19.227 1.00 43.91 281 SER A N 1
ATOM 4184 C CA . SER A 1 281 ? -9.121 58.996 -19.059 1.00 44.94 281 SER A CA 1
ATOM 4185 C C . SER A 1 281 ? -9.419 57.670 -18.388 1.00 57.87 281 SER A C 1
ATOM 4186 O O . SER A 1 281 ? -8.900 57.392 -17.303 1.00 64.54 281 SER A O 1
ATOM 4194 N N . PRO A 1 282 ? -10.315 56.882 -19.004 1.00 39.58 282 PRO A N 1
ATOM 4195 C CA . PRO A 1 282 ? -11.023 55.775 -18.355 1.00 39.03 282 PRO A CA 1
ATOM 4196 C C . PRO A 1 282 ? -10.112 54.897 -17.511 1.00 42.89 282 PRO A C 1
ATOM 4197 O O . PRO A 1 282 ? -8.919 54.793 -17.813 1.00 36.00 282 PRO A O 1
ATOM 4208 N N . PRO A 1 283 ? -10.666 54.261 -16.472 1.00 39.89 283 PRO A N 1
ATOM 4209 C CA . PRO A 1 283 ? -9.842 53.399 -15.619 1.00 42.80 283 PRO A CA 1
ATOM 4210 C C . PRO A 1 283 ? -9.306 52.166 -16.347 1.00 39.53 283 PRO A C 1
ATOM 4211 O O . PRO A 1 283 ? -10.017 51.615 -17.195 1.00 39.83 283 PRO A O 1
ATOM 4222 N N . LEU A 1 284 ? -8.084 51.738 -16.019 1.00 39.69 284 LEU A N 1
ATOM 4223 C CA . LEU A 1 284 ? -7.491 50.534 -16.621 1.00 43.98 284 LEU A CA 1
ATOM 4224 C C . LEU A 1 284 ? -8.467 49.359 -16.525 1.00 38.02 284 LEU A C 1
ATOM 4225 O O . LEU A 1 284 ? -8.475 48.457 -17.366 1.00 39.95 284 LEU A O 1
ATOM 4241 N N . SER A 1 285 ? -9.306 49.401 -15.503 1.00 34.48 285 SER A N 1
ATOM 4242 C CA . SER A 1 285 ? -10.305 48.373 -15.263 1.00 41.78 285 SER A CA 1
ATOM 4243 C C . SER A 1 285 ? -11.283 48.211 -16.424 1.00 35.57 285 SER A C 1
ATOM 4244 O O . SER A 1 285 ? -11.841 47.134 -16.607 1.00 39.58 285 SER A O 1
ATOM 4252 N N . LEU A 1 286 ? -11.504 49.279 -17.187 1.00 35.39 286 LEU A N 1
ATOM 4253 C CA . LEU A 1 286 ? -12.414 49.219 -18.343 1.00 37.43 286 LEU A CA 1
ATOM 4254 C C . LEU A 1 286 ? -11.803 48.392 -19.468 1.00 36.98 286 LEU A C 1
ATOM 4255 O O . LEU A 1 286 ? -12.524 47.878 -20.314 1.00 31.60 286 LEU A O 1
ATOM 4271 N N . TYR A 1 287 ? -10.472 48.286 -19.486 1.00 37.80 287 TYR A N 1
ATOM 4272 C CA . TYR A 1 287 ? -9.781 47.530 -20.529 1.00 26.51 287 TYR A CA 1
ATOM 4273 C C . TYR A 1 287 ? -9.147 46.246 -20.000 1.00 35.02 287 TYR A C 1
ATOM 4274 O O . TYR A 1 287 ? -8.332 45.637 -20.684 1.00 25.89 287 TYR A O 1
ATOM 4292 N N . GLY A 1 288 ? -9.526 45.842 -18.794 1.00 27.85 288 GLY A N 1
ATOM 4293 C CA . GLY A 1 288 ? -8.899 44.728 -18.117 1.00 24.05 288 GLY A CA 1
ATOM 4294 C C . GLY A 1 288 ? -8.904 43.444 -18.908 1.00 27.56 288 GLY A C 1
ATOM 4295 O O . GLY A 1 288 ? -7.857 42.801 -19.040 1.00 26.59 288 GLY A O 1
ATOM 4299 N N . GLN A 1 289 ? -10.078 43.073 -19.425 1.00 23.84 289 GLN A N 1
ATOM 4300 C CA . GLN A 1 289 ? -10.209 41.895 -20.262 1.00 25.86 289 GLN A CA 1
ATOM 4301 C C . GLN A 1 289 ? -9.131 41.912 -21.342 1.00 21.61 289 GLN A C 1
ATOM 4302 O O . GLN A 1 289 ? -8.451 40.904 -21.562 1.00 20.63 289 GLN A O 1
ATOM 4316 N N . LEU A 1 290 ? -8.980 43.061 -22.000 1.00 13.86 290 LEU A N 1
ATOM 4317 C CA . LEU A 1 290 ? -8.187 43.145 -23.210 1.00 16.96 290 LEU A CA 1
ATOM 4318 C C . LEU A 1 290 ? -6.741 43.136 -22.840 1.00 14.63 290 LEU A C 1
ATOM 4319 O O . LEU A 1 290 ? -5.938 42.480 -23.494 1.00 15.89 290 LEU A O 1
ATOM 4335 N N . LEU A 1 291 ? -6.404 43.863 -21.781 1.00 13.72 291 LEU A N 1
ATOM 4336 C CA . LEU A 1 291 ? -4.992 44.026 -21.424 1.00 14.65 291 LEU A CA 1
ATOM 4337 C C . LEU A 1 291 ? -4.403 42.757 -20.823 1.00 15.33 291 LEU A C 1
ATOM 4338 O O . LEU A 1 291 ? -3.222 42.455 -21.027 1.00 13.27 291 LEU A O 1
ATOM 4354 N N . TRP A 1 292 ? -5.214 42.020 -20.085 1.00 13.92 292 TRP A N 1
ATOM 4355 C CA . TRP A 1 292 ? -4.748 40.771 -19.481 1.00 20.98 292 TRP A CA 1
ATOM 4356 C C . TRP A 1 292 ? -4.454 39.773 -20.609 1.00 17.63 292 TRP A C 1
ATOM 4357 O O . TRP A 1 292 ? -3.472 39.019 -20.557 1.00 15.62 292 TRP A O 1
ATOM 4378 N N . ARG A 1 293 ? -5.255 39.777 -21.666 1.00 13.81 293 ARG A N 1
ATOM 4379 C CA . ARG A 1 293 ? -4.986 38.793 -22.706 1.00 16.20 293 ARG A CA 1
ATOM 4380 C C . ARG A 1 293 ? -3.696 39.218 -23.399 1.00 9.78 293 ARG A C 1
ATOM 4381 O O . ARG A 1 293 ? -2.821 38.393 -23.656 1.00 13.47 293 ARG A O 1
ATOM 4402 N N . GLU A 1 294 ? -3.519 40.524 -23.579 1.00 12.38 294 GLU A N 1
ATOM 4403 C CA . GLU A 1 294 ? -2.320 41.041 -24.190 1.00 13.52 294 GLU A CA 1
ATOM 4404 C C . GLU A 1 294 ? -1.057 40.697 -23.379 1.00 12.48 294 GLU A C 1
ATOM 4405 O O . GLU A 1 294 ? 0.015 40.419 -23.936 1.00 15.13 294 GLU A O 1
ATOM 4417 N N . PHE A 1 295 ? -1.200 40.751 -22.058 1.00 11.68 295 PHE A N 1
ATOM 4418 C CA . PHE A 1 295 ? -0.120 40.514 -21.137 1.00 9.80 295 PHE A CA 1
ATOM 4419 C C . PHE A 1 295 ? 0.390 39.089 -21.258 1.00 9.92 295 PHE A C 1
ATOM 4420 O O . PHE A 1 295 ? 1.589 38.850 -21.354 1.00 9.33 295 PHE A O 1
ATOM 4437 N N . PHE A 1 296 ? -0.518 38.126 -21.287 1.00 13.05 296 PHE A N 1
ATOM 4438 C CA . PHE A 1 296 ? -0.086 36.733 -21.477 1.00 15.48 296 PHE A CA 1
ATOM 4439 C C . PHE A 1 296 ? 0.489 36.448 -22.877 1.00 11.15 296 PHE A C 1
ATOM 4440 O O . PHE A 1 296 ? 1.462 35.701 -22.964 1.00 11.61 296 PHE A O 1
ATOM 4457 N N . TYR A 1 297 ? -0.094 36.989 -23.960 1.00 10.50 297 TYR A N 1
ATOM 4458 C CA . TYR A 1 297 ? 0.546 36.836 -25.260 1.00 7.27 297 TYR A CA 1
ATOM 4459 C C . TYR A 1 297 ? 1.977 37.381 -25.245 1.00 9.39 297 TYR A C 1
ATOM 4460 O O . TYR A 1 297 ? 2.883 36.815 -25.863 1.00 13.46 297 TYR A O 1
ATOM 4478 N N . THR A 1 298 ? 2.180 38.506 -24.571 1.00 7.47 298 THR A N 1
ATOM 4479 C CA . THR A 1 298 ? 3.499 39.110 -24.514 1.00 11.96 298 THR A CA 1
ATOM 4480 C C . THR A 1 298 ? 4.462 38.213 -23.724 1.00 10.87 298 THR A C 1
ATOM 4481 O O . THR A 1 298 ? 5.613 38.018 -24.102 1.00 12.05 298 THR A O 1
ATOM 4492 N N . ALA A 1 299 ? 3.975 37.676 -22.618 1.00 9.85 299 ALA A N 1
ATOM 4493 C CA . ALA A 1 299 ? 4.782 36.834 -21.779 1.00 12.68 299 ALA A CA 1
ATOM 4494 C C . ALA A 1 299 ? 5.177 35.565 -22.539 1.00 16.87 299 ALA A C 1
ATOM 4495 O O . ALA A 1 299 ? 6.280 35.060 -22.383 1.00 11.99 299 ALA A O 1
ATOM 4502 N N . ALA A 1 300 ? 4.314 35.099 -23.424 1.00 11.50 300 ALA A N 1
ATOM 4503 C CA . ALA A 1 300 ? 4.532 33.789 -24.066 1.00 10.60 300 ALA A CA 1
ATOM 4504 C C . ALA A 1 300 ? 5.392 33.817 -25.312 1.00 10.14 300 ALA A C 1
ATOM 4505 O O . ALA A 1 300 ? 5.883 32.788 -25.733 1.00 10.24 300 ALA A O 1
ATOM 4512 N N . THR A 1 301 ? 5.468 34.963 -25.970 1.00 10.48 301 THR A N 1
ATOM 4513 C CA . THR A 1 301 ? 5.775 34.975 -27.401 1.00 11.85 301 THR A CA 1
ATOM 4514 C C . THR A 1 301 ? 7.200 34.472 -27.697 1.00 14.62 301 THR A C 1
ATOM 4515 O O . THR A 1 301 ? 7.437 33.774 -28.685 1.00 15.82 301 THR A O 1
ATOM 4526 N N . ASN A 1 302 ? 8.133 34.776 -26.824 1.00 10.04 302 ASN A N 1
ATOM 4527 C CA . ASN A 1 302 ? 9.506 34.279 -27.014 1.00 13.56 302 ASN A CA 1
ATOM 4528 C C . ASN A 1 302 ? 9.875 33.079 -26.132 1.00 20.24 302 ASN A C 1
ATOM 4529 O O . ASN A 1 302 ? 11.058 32.795 -25.914 1.00 19.11 302 ASN A O 1
ATOM 4540 N N . ASN A 1 303 ? 8.867 32.380 -25.627 1.00 17.10 303 ASN A N 1
ATOM 4541 C CA . ASN A 1 303 ? 9.104 31.323 -24.637 1.00 12.27 303 ASN A CA 1
ATOM 4542 C C . ASN A 1 303 ? 8.445 30.009 -25.070 1.00 13.29 303 ASN A C 1
ATOM 4543 O O . ASN A 1 303 ? 7.314 29.710 -24.714 1.00 11.81 303 ASN A O 1
ATOM 4554 N N . PRO A 1 304 ? 9.146 29.218 -25.875 1.00 13.91 304 PRO A N 1
ATOM 4555 C CA . PRO A 1 304 ? 8.551 27.973 -26.347 1.00 14.41 304 PRO A CA 1
ATOM 4556 C C . PRO A 1 304 ? 8.248 26.974 -25.249 1.00 14.22 304 PRO A C 1
ATOM 4557 O O . PRO A 1 304 ? 7.547 26.024 -25.569 1.00 18.01 304 PRO A O 1
ATOM 4568 N N . ARG A 1 305 ? 8.721 27.185 -24.014 1.00 13.14 305 ARG A N 1
ATOM 4569 C CA . ARG A 1 305 ? 8.372 26.289 -22.895 1.00 17.71 305 ARG A CA 1
ATOM 4570 C C . ARG A 1 305 ? 7.332 26.921 -21.948 1.00 12.78 305 ARG A C 1
ATOM 4571 O O . ARG A 1 305 ? 7.166 26.483 -20.799 1.00 10.44 305 ARG A O 1
ATOM 4592 N N . PHE A 1 306 ? 6.672 27.979 -22.411 1.00 9.95 306 PHE A N 1
ATOM 4593 C CA . PHE A 1 306 ? 5.710 28.740 -21.581 1.00 13.63 306 PHE A CA 1
ATOM 4594 C C . PHE A 1 306 ? 4.645 27.872 -20.943 1.00 10.65 306 PHE A C 1
ATOM 4595 O O . PHE A 1 306 ? 4.211 28.190 -19.834 1.00 9.41 306 PHE A O 1
ATOM 4612 N N . ASP A 1 307 ? 4.272 26.772 -21.607 1.00 11.65 307 ASP A N 1
ATOM 4613 C CA . ASP A 1 307 ? 3.248 25.839 -21.118 1.00 8.34 307 ASP A CA 1
ATOM 4614 C C . ASP A 1 307 ? 3.822 24.671 -20.322 1.00 12.33 307 ASP A C 1
ATOM 4615 O O . ASP A 1 307 ? 3.138 23.650 -20.144 1.00 10.19 307 ASP A O 1
ATOM 4624 N N . LYS A 1 308 ? 5.081 24.798 -19.872 1.00 12.61 308 LYS A N 1
ATOM 4625 C CA . LYS A 1 308 ? 5.757 23.757 -19.082 1.00 13.06 308 LYS A CA 1
ATOM 4626 C C . LYS A 1 308 ? 6.215 24.364 -17.751 1.00 7.52 308 LYS A C 1
ATOM 4627 O O . LYS A 1 308 ? 6.354 25.581 -17.642 1.00 5.21 308 LYS A O 1
ATOM 4646 N N . MET A 1 309 ? 6.488 23.495 -16.779 1.00 7.40 309 MET A N 1
ATOM 4647 C CA . MET A 1 309 ? 7.168 23.905 -15.547 1.00 9.57 309 MET A CA 1
ATOM 4648 C C . MET A 1 309 ? 8.671 23.753 -15.759 1.00 7.14 309 MET A C 1
ATOM 4649 O O . MET A 1 309 ? 9.444 24.702 -15.586 1.00 9.13 309 MET A O 1
ATOM 4663 N N . GLU A 1 310 ? 9.084 22.541 -16.104 1.00 7.69 310 GLU A N 1
ATOM 4664 C CA . GLU A 1 310 ? 10.512 22.277 -16.268 1.00 10.80 310 GLU A CA 1
ATOM 4665 C C . GLU A 1 310 ? 10.970 22.991 -17.503 1.00 11.35 310 GLU A C 1
ATOM 4666 O O . GLU A 1 310 ? 10.268 23.002 -18.543 1.00 9.94 310 GLU A O 1
ATOM 4678 N N . GLY A 1 311 ? 12.131 23.626 -17.399 1.00 17.58 311 GLY A N 1
ATOM 4679 C CA . GLY A 1 311 ? 12.706 24.274 -18.547 1.00 8.32 311 GLY A CA 1
ATOM 4680 C C . GLY A 1 311 ? 12.044 25.601 -18.859 1.00 12.96 311 GLY A C 1
ATOM 4681 O O . GLY A 1 311 ? 12.426 26.243 -19.824 1.00 14.99 311 GLY A O 1
ATOM 4685 N N . ASN A 1 312 ? 11.046 26.013 -18.074 1.00 9.33 312 ASN A N 1
ATOM 4686 C CA . ASN A 1 312 ? 10.385 27.287 -18.320 1.00 10.88 312 ASN A CA 1
ATOM 4687 C C . ASN A 1 312 ? 10.949 28.398 -17.413 1.00 11.18 312 ASN A C 1
ATOM 4688 O O . ASN A 1 312 ? 10.756 28.363 -16.189 1.00 8.94 312 ASN A O 1
ATOM 4699 N N . PRO A 1 313 ? 11.685 29.367 -18.016 1.00 14.12 313 PRO A N 1
ATOM 4700 C CA . PRO A 1 313 ? 12.421 30.391 -17.271 1.00 10.64 313 PRO A CA 1
ATOM 4701 C C . PRO A 1 313 ? 11.609 31.258 -16.362 1.00 11.96 313 PRO A C 1
ATOM 4702 O O . PRO A 1 313 ? 12.217 31.819 -15.467 1.00 10.85 313 PRO A O 1
ATOM 4713 N N . ILE A 1 314 ? 10.299 31.381 -16.562 1.00 14.37 314 ILE A N 1
ATOM 4714 C CA . ILE A 1 314 ? 9.519 32.271 -15.717 1.00 17.65 314 ILE A CA 1
ATOM 4715 C C . ILE A 1 314 ? 8.612 31.504 -14.759 1.00 11.65 314 ILE A C 1
ATOM 4716 O O . ILE A 1 314 ? 7.881 32.115 -13.972 1.00 10.04 314 ILE A O 1
ATOM 4732 N N . CYS A 1 315 ? 8.711 30.182 -14.796 1.00 12.33 315 CYS A N 1
ATOM 4733 C CA . CYS A 1 315 ? 7.979 29.319 -13.880 1.00 8.32 315 CYS A CA 1
ATOM 4734 C C . CYS A 1 315 ? 8.730 28.877 -12.631 1.00 15.81 315 CYS A C 1
ATOM 4735 O O . CYS A 1 315 ? 9.816 28.249 -12.716 1.00 6.85 315 CYS A O 1
ATOM 4743 N N . VAL A 1 316 ? 8.134 29.167 -11.470 1.00 11.66 316 VAL A N 1
ATOM 4744 C CA . VAL A 1 316 ? 8.706 28.711 -10.209 1.00 7.76 316 VAL A CA 1
ATOM 4745 C C . VAL A 1 316 ? 8.577 27.223 -10.199 1.00 6.42 316 VAL A C 1
ATOM 4746 O O . VAL A 1 316 ? 7.529 26.694 -10.529 1.00 9.17 316 VAL A O 1
ATOM 4759 N N . GLN A 1 317 ? 9.639 26.5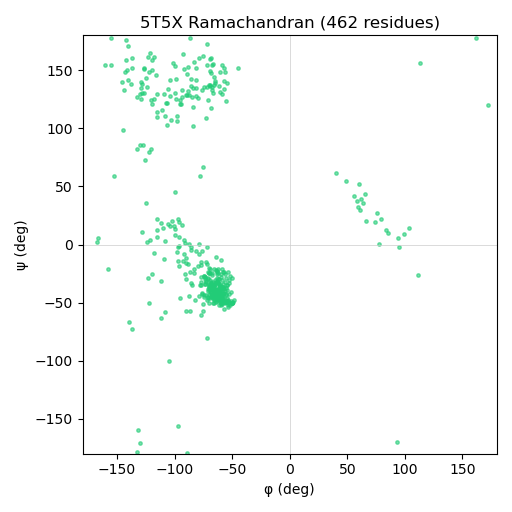35 -9.790 1.00 7.38 317 GLN A N 1
ATOM 4760 C CA . GLN A 1 317 ? 9.622 25.061 -9.759 1.00 6.82 317 GLN A CA 1
ATOM 4761 C C . GLN A 1 317 ? 8.981 24.566 -8.451 1.00 9.02 317 GLN A C 1
ATOM 4762 O O . GLN A 1 317 ? 9.464 24.878 -7.340 1.00 11.71 317 GLN A O 1
ATOM 4776 N N . ILE A 1 318 ? 7.869 23.841 -8.582 1.00 13.08 318 ILE A N 1
ATOM 4777 C CA . ILE A 1 318 ? 7.071 23.412 -7.434 1.00 7.37 318 ILE A CA 1
ATOM 4778 C C . ILE A 1 318 ? 6.924 21.876 -7.480 1.00 7.76 318 ILE A C 1
ATOM 4779 O O . ILE A 1 318 ? 6.704 21.298 -8.555 1.00 9.50 318 ILE A O 1
ATOM 4795 N N . PRO A 1 319 ? 7.094 21.202 -6.321 1.00 8.14 319 PRO A N 1
ATOM 4796 C CA . PRO A 1 319 ? 7.028 19.736 -6.241 1.00 7.53 319 PRO A CA 1
ATOM 4797 C C . PRO A 1 319 ? 5.591 19.185 -6.257 1.00 11.63 319 PRO A C 1
ATOM 4798 O O . PRO A 1 319 ? 5.136 18.491 -5.332 1.00 9.53 319 PRO A O 1
ATOM 4809 N N . TRP A 1 320 ? 4.867 19.493 -7.335 1.00 7.81 320 TRP A N 1
ATOM 4810 C CA . TRP A 1 320 ? 3.519 18.976 -7.471 1.00 11.91 320 TRP A CA 1
ATOM 4811 C C . TRP A 1 320 ? 3.525 17.467 -7.457 1.00 15.08 320 TRP A C 1
ATOM 4812 O O . TRP A 1 320 ? 4.500 16.820 -7.820 1.00 11.78 320 TRP A O 1
ATOM 4833 N N . ASP A 1 321 ? 2.406 16.909 -7.047 1.00 7.88 321 ASP A N 1
ATOM 4834 C CA . ASP A 1 321 ? 2.255 15.469 -7.008 1.00 14.94 321 ASP A CA 1
ATOM 4835 C C . ASP A 1 321 ? 1.493 14.963 -8.214 1.00 14.57 321 ASP A C 1
ATOM 4836 O O . ASP A 1 321 ? 0.697 15.668 -8.817 1.00 17.50 321 ASP A O 1
ATOM 4845 N N . LYS A 1 322 ? 1.781 13.720 -8.546 1.00 15.11 322 LYS A N 1
ATOM 4846 C CA . LYS A 1 322 ? 1.096 12.978 -9.588 1.00 19.09 322 LYS A CA 1
ATOM 4847 C C . LYS A 1 322 ? 0.040 12.099 -8.926 1.00 17.71 322 LYS A C 1
ATOM 4848 O O . LYS A 1 322 ? 0.392 11.107 -8.294 1.00 13.59 322 LYS A O 1
ATOM 4867 N N . ASN A 1 323 ? -1.235 12.462 -9.050 1.00 20.19 323 ASN A N 1
ATOM 4868 C CA . ASN A 1 323 ? -2.350 11.634 -8.571 1.00 15.32 323 ASN A CA 1
ATOM 4869 C C . ASN A 1 323 ? -3.410 11.552 -9.658 1.00 15.48 323 ASN A C 1
ATOM 4870 O O . ASN A 1 323 ? -4.386 12.317 -9.603 1.00 11.91 323 ASN A O 1
ATOM 4881 N N . PRO A 1 324 ? -3.228 10.641 -10.640 1.00 16.95 324 PRO A N 1
ATOM 4882 C CA . PRO A 1 324 ? -4.128 10.642 -11.801 1.00 14.54 324 PRO A CA 1
ATOM 4883 C C . PRO A 1 324 ? -5.591 10.509 -11.411 1.00 14.28 324 PRO A C 1
ATOM 4884 O O . PRO A 1 324 ? -6.422 11.095 -12.083 1.00 11.31 324 PRO A O 1
ATOM 4895 N N . GLU A 1 325 ? -5.910 9.794 -10.333 1.00 13.79 325 GLU A N 1
ATOM 4896 C CA . GLU A 1 325 ? -7.297 9.653 -9.920 1.00 14.11 325 GLU A CA 1
ATOM 4897 C C . GLU A 1 325 ? -7.833 10.970 -9.369 1.00 12.29 325 GLU A C 1
ATOM 4898 O O . GLU A 1 325 ? -8.968 11.314 -9.622 1.00 12.87 325 GLU A O 1
ATOM 4910 N N . ALA A 1 326 ? -7.020 11.718 -8.633 1.00 12.80 326 ALA A N 1
ATOM 4911 C CA . ALA A 1 326 ? -7.472 12.984 -8.106 1.00 9.27 326 ALA A CA 1
ATOM 4912 C C . ALA A 1 326 ? -7.699 13.934 -9.281 1.00 12.37 326 ALA A C 1
ATOM 4913 O O . ALA A 1 326 ? -8.688 14.666 -9.301 1.00 10.78 326 ALA A O 1
ATOM 4920 N N . LEU A 1 327 ? -6.827 13.866 -10.281 1.00 11.52 327 LEU A N 1
ATOM 4921 C CA . LEU A 1 327 ? -6.963 14.753 -11.428 1.00 14.44 327 LEU A CA 1
ATOM 4922 C C . LEU A 1 327 ? -8.254 14.443 -12.164 1.00 9.59 327 LEU A C 1
ATOM 4923 O O . LEU A 1 327 ? -8.965 15.348 -12.603 1.00 10.14 327 LEU A O 1
ATOM 4939 N N . ALA A 1 328 ? -8.549 13.151 -12.311 1.00 9.07 328 ALA A N 1
ATOM 4940 C CA . ALA A 1 328 ? -9.761 12.731 -13.002 1.00 11.19 328 ALA A CA 1
ATOM 4941 C C . ALA A 1 328 ? -11.036 13.155 -12.256 1.00 12.08 328 ALA A C 1
ATOM 4942 O O . ALA A 1 328 ? -12.011 13.543 -12.878 1.00 11.05 328 ALA A O 1
ATOM 4949 N N . LYS A 1 329 ? -11.022 13.078 -10.925 1.00 10.81 329 LYS A N 1
ATOM 4950 C CA . LYS A 1 329 ? -12.162 13.490 -10.111 1.00 11.61 329 LYS A CA 1
ATOM 4951 C C . LYS A 1 329 ? -12.453 14.967 -10.318 1.00 9.65 329 LYS A C 1
ATOM 4952 O O . LYS A 1 329 ? -13.601 15.417 -10.486 1.00 8.46 329 LYS A O 1
ATOM 4971 N N . TRP A 1 330 ? -11.387 15.730 -10.331 1.00 10.95 330 TRP A N 1
ATOM 4972 C CA . TRP A 1 330 ? -11.493 17.164 -10.556 1.00 8.00 330 TRP A CA 1
ATOM 4973 C C . TRP A 1 330 ? -11.987 17.458 -11.987 1.00 11.30 330 TRP A C 1
ATOM 4974 O O . TRP A 1 330 ? -12.953 18.215 -12.184 1.00 15.16 330 TRP A O 1
ATOM 4995 N N . ALA A 1 331 ? -11.379 16.801 -12.970 1.00 8.53 331 ALA A N 1
ATOM 4996 C CA . ALA A 1 331 ? -11.654 17.080 -14.377 1.00 8.66 331 ALA A CA 1
ATOM 4997 C C . ALA A 1 331 ? -13.114 16.764 -14.686 1.00 14.72 331 ALA A C 1
ATOM 4998 O O . ALA A 1 331 ? -13.765 17.435 -15.498 1.00 11.01 331 ALA A O 1
ATOM 5005 N N . GLU A 1 332 ? -13.623 15.768 -13.969 1.00 13.82 332 GLU A N 1
ATOM 5006 C CA . GLU A 1 332 ? -14.939 15.203 -14.213 1.00 9.27 332 GLU A CA 1
ATOM 5007 C C . GLU A 1 332 ? -16.017 15.765 -13.309 1.00 14.81 332 GLU A C 1
ATOM 5008 O O . GLU A 1 332 ? -17.188 15.424 -13.449 1.00 11.89 332 GLU A O 1
ATOM 5020 N N . GLY A 1 333 ? -15.645 16.654 -12.390 1.00 14.26 333 GLY A N 1
ATOM 5021 C CA . GLY A 1 333 ? -16.607 17.198 -11.446 1.00 14.79 333 GLY A CA 1
ATOM 5022 C C . GLY A 1 333 ? -17.145 16.137 -10.508 1.00 18.36 333 GLY A C 1
ATOM 5023 O O . GLY A 1 333 ? -18.352 16.083 -10.227 1.00 9.32 333 GLY A O 1
ATOM 5027 N N . ARG A 1 334 ? -16.234 15.303 -10.011 1.00 8.57 334 ARG A N 1
ATOM 5028 C CA . ARG A 1 334 ? -16.561 14.321 -8.983 1.00 14.02 334 ARG A CA 1
ATOM 5029 C C . ARG A 1 334 ? -15.674 14.431 -7.729 1.00 11.77 334 ARG A C 1
ATOM 5030 O O . ARG A 1 334 ? -15.355 13.414 -7.139 1.00 12.32 334 ARG A O 1
ATOM 5051 N N . THR A 1 335 ? -15.297 15.645 -7.343 1.00 7.05 335 THR A N 1
ATOM 5052 C CA . THR A 1 335 ? -14.508 15.895 -6.138 1.00 9.44 335 THR A CA 1
ATOM 5053 C C . THR A 1 335 ? -15.270 15.762 -4.831 1.00 10.44 335 THR A C 1
ATOM 5054 O O . THR A 1 335 ? -14.666 15.539 -3.799 1.00 11.76 335 THR A O 1
ATOM 5065 N N . GLY A 1 336 ? -16.587 15.989 -4.848 1.00 15.85 336 GLY A N 1
ATOM 5066 C CA . GLY A 1 336 ? -17.366 15.956 -3.623 1.00 11.39 336 GLY A CA 1
ATOM 5067 C C . GLY A 1 336 ? -17.560 17.335 -2.994 1.00 16.41 336 GLY A C 1
ATOM 5068 O O . GLY A 1 336 ? -18.226 17.490 -1.956 1.00 9.00 336 GLY A O 1
ATOM 5072 N N . PHE A 1 337 ? -16.964 18.333 -3.631 1.00 11.22 337 PHE A N 1
ATOM 5073 C CA . PHE A 1 337 ? -17.199 19.725 -3.311 1.00 12.06 337 PHE A CA 1
ATOM 5074 C C . PHE A 1 337 ? -18.115 20.298 -4.365 1.00 10.98 337 PHE A C 1
ATOM 5075 O O . PHE A 1 337 ? -17.686 20.474 -5.485 1.00 7.38 337 PHE A O 1
ATOM 5092 N N . PRO A 1 338 ? -19.380 20.553 -4.004 1.00 7.18 338 PRO A N 1
ATOM 5093 C CA . PRO A 1 338 ? -20.354 20.894 -5.038 1.00 8.16 338 PRO A CA 1
ATOM 5094 C C . PRO A 1 338 ? -19.935 22.102 -5.869 1.00 6.21 338 PRO A C 1
ATOM 5095 O O . PRO A 1 338 ? -20.137 22.124 -7.086 1.00 10.11 338 PRO A O 1
ATOM 5106 N N . TRP A 1 339 ? -19.400 23.103 -5.194 1.00 6.12 339 TRP A N 1
ATOM 5107 C CA . TRP A 1 339 ? -18.951 24.339 -5.831 1.00 8.35 339 TRP A CA 1
ATOM 5108 C C . TRP A 1 339 ? -17.989 24.018 -6.968 1.00 7.54 339 TRP A C 1
ATOM 5109 O O . TRP A 1 339 ? -18.143 24.535 -8.080 1.00 9.88 339 TRP A O 1
ATOM 5130 N N . ILE A 1 340 ? -17.003 23.166 -6.678 1.00 9.46 340 ILE A N 1
ATOM 5131 C CA . ILE A 1 340 ? -15.980 22.824 -7.654 1.00 7.01 340 ILE A CA 1
ATOM 5132 C C . ILE A 1 340 ? -16.633 22.010 -8.780 1.00 10.80 340 ILE A C 1
ATOM 5133 O O . ILE A 1 340 ? -16.406 22.278 -9.968 1.00 8.71 340 ILE A O 1
ATOM 5149 N N . ASP A 1 341 ? -17.461 21.034 -8.404 1.00 9.89 341 ASP A N 1
ATOM 5150 C CA . ASP A 1 341 ? -17.991 20.096 -9.365 1.00 7.58 341 ASP A CA 1
ATOM 5151 C C . ASP A 1 341 ? -18.981 20.782 -10.288 1.00 7.91 341 ASP A C 1
ATOM 5152 O O . ASP A 1 341 ? -19.087 20.434 -11.487 1.00 9.31 341 ASP A O 1
ATOM 5161 N N . ALA A 1 342 ? -19.710 21.752 -9.738 1.00 7.99 342 ALA A N 1
ATOM 5162 C CA . ALA A 1 342 ? -20.684 22.508 -10.525 1.00 8.80 342 ALA A CA 1
ATOM 5163 C C . ALA A 1 342 ? -19.969 23.286 -11.619 1.00 10.92 342 ALA A C 1
ATOM 5164 O O . ALA A 1 342 ? -20.383 23.335 -12.799 1.00 8.77 342 ALA A O 1
ATOM 5171 N N . ILE A 1 343 ? -18.876 23.918 -11.211 1.00 11.07 343 ILE A N 1
ATOM 5172 C CA . ILE A 1 343 ? -18.093 24.713 -12.130 1.00 11.19 343 ILE A CA 1
ATOM 5173 C C . ILE A 1 343 ? -17.550 23.813 -13.227 1.00 11.45 343 ILE A C 1
ATOM 5174 O O . ILE A 1 343 ? -17.689 24.136 -14.400 1.00 6.62 343 ILE A O 1
ATOM 5190 N N . MET A 1 344 ? -16.967 22.668 -12.863 1.00 11.17 344 MET A N 1
ATOM 5191 C CA . MET A 1 344 ? -16.318 21.838 -13.869 1.00 9.42 344 MET A CA 1
ATOM 5192 C C . MET A 1 344 ? -17.358 21.222 -14.790 1.00 7.59 344 MET A C 1
ATOM 5193 O O . MET A 1 344 ? -17.043 20.885 -15.931 1.00 10.24 344 MET A O 1
ATOM 5207 N N . THR A 1 345 ? -18.588 21.094 -14.296 1.00 8.99 345 THR A N 1
ATOM 5208 C CA . THR A 1 345 ? -19.713 20.571 -15.100 1.00 11.30 345 THR A CA 1
ATOM 5209 C C . THR A 1 345 ? -20.195 21.610 -16.110 1.00 8.46 345 THR A C 1
ATOM 5210 O O . THR A 1 345 ? -20.401 21.293 -17.267 1.00 8.31 345 THR A O 1
ATOM 5221 N N . GLN A 1 346 ? -20.325 22.866 -15.684 1.00 8.83 346 GLN A N 1
ATOM 5222 C CA . GLN A 1 346 ? -20.677 23.925 -16.612 1.00 8.28 346 GLN A CA 1
ATOM 5223 C C . GLN A 1 346 ? -19.615 24.081 -17.681 1.00 6.63 346 GLN A C 1
ATOM 5224 O O . GLN A 1 346 ? -19.891 24.247 -18.857 1.00 8.29 346 GLN A O 1
ATOM 5238 N N . LEU A 1 347 ? -18.361 24.064 -17.256 1.00 5.42 347 LEU A N 1
ATOM 5239 C CA . LEU A 1 347 ? -17.277 24.091 -18.217 1.00 10.10 347 LEU A CA 1
ATOM 5240 C C . LEU A 1 347 ? -17.400 23.016 -19.296 1.00 8.10 347 LEU A C 1
ATOM 5241 O O . LEU A 1 347 ? -17.321 23.289 -20.509 1.00 7.99 347 LEU A O 1
ATOM 5257 N N . ARG A 1 348 ? -17.578 21.777 -18.863 1.00 7.76 348 ARG A N 1
ATOM 5258 C CA . ARG A 1 348 ? -17.676 20.685 -19.819 1.00 5.09 348 ARG A CA 1
ATOM 5259 C C . ARG A 1 348 ? -18.959 20.791 -20.662 1.00 13.41 348 ARG A C 1
ATOM 5260 O O . ARG A 1 348 ? -18.936 20.489 -21.867 1.00 6.90 348 ARG A O 1
ATOM 5281 N N . GLN A 1 349 ? -20.070 21.213 -20.050 1.00 10.56 349 GLN A N 1
ATOM 5282 C CA . GLN A 1 349 ? -21.313 21.329 -20.813 1.00 6.99 349 GLN A CA 1
ATOM 5283 C C . GLN A 1 349 ? -21.326 22.475 -21.836 1.00 12.44 349 GLN A C 1
ATOM 5284 O O . GLN A 1 349 ? -21.829 22.309 -22.950 1.00 11.74 349 GLN A O 1
ATOM 5298 N N . GLU A 1 350 ? -20.829 23.635 -21.437 1.00 6.93 350 GLU A N 1
ATOM 5299 C CA . GLU A 1 350 ? -21.030 24.866 -22.202 1.00 7.19 350 GLU A CA 1
ATOM 5300 C C . GLU A 1 350 ? -19.766 25.427 -22.833 1.00 9.03 350 GLU A C 1
ATOM 5301 O O . GLU A 1 350 ? -19.824 26.037 -23.880 1.00 9.27 350 GLU A O 1
ATOM 5313 N N . GLY A 1 351 ? -18.622 25.229 -22.193 1.00 9.40 351 GLY A N 1
ATOM 5314 C CA . GLY A 1 351 ? -17.359 25.746 -22.714 1.00 11.15 351 GLY A CA 1
ATOM 5315 C C . GLY A 1 351 ? -16.925 27.110 -22.180 1.00 7.72 351 GLY A C 1
ATOM 5316 O O . GLY A 1 351 ? -15.930 27.635 -22.623 1.00 5.14 351 GLY A O 1
ATOM 5320 N N . TRP A 1 352 ? -17.653 27.663 -21.219 1.00 6.25 352 TRP A N 1
ATOM 5321 C CA . TRP A 1 352 ? -17.265 28.893 -20.540 1.00 7.21 352 TRP A CA 1
ATOM 5322 C C . TRP A 1 352 ? -17.684 28.857 -19.086 1.00 10.34 352 TRP A C 1
ATOM 5323 O O . TRP A 1 352 ? -18.789 28.403 -18.754 1.00 8.63 352 TRP A O 1
ATOM 5344 N N . ILE A 1 353 ? -16.785 29.370 -18.241 1.00 9.44 353 ILE A N 1
ATOM 5345 C CA . ILE A 1 353 ? -17.015 29.634 -16.837 1.00 5.39 353 ILE A CA 1
ATOM 5346 C C . ILE A 1 353 ? -16.438 30.976 -16.473 1.00 5.02 353 ILE A C 1
ATOM 5347 O O . ILE A 1 353 ? -15.483 31.453 -17.090 1.00 9.36 353 ILE A O 1
ATOM 5363 N N . HIS A 1 354 ? -17.036 31.591 -15.465 1.00 6.60 354 HIS A N 1
ATOM 5364 C CA . HIS A 1 354 ? -16.648 32.922 -14.995 1.00 8.69 354 HIS A CA 1
ATOM 5365 C C . HIS A 1 354 ? -15.192 32.900 -14.517 1.00 10.81 354 HIS A C 1
ATOM 5366 O O . HIS A 1 354 ? -14.741 31.904 -14.004 1.00 8.24 354 HIS A O 1
ATOM 5380 N N . HIS A 1 355 ? -14.502 34.013 -14.676 1.00 11.02 355 HIS A N 1
ATOM 5381 C CA . HIS A 1 355 ? -13.133 34.106 -14.201 1.00 14.22 355 HIS A CA 1
ATOM 5382 C C . HIS A 1 355 ? -13.037 33.825 -12.717 1.00 12.65 355 HIS A C 1
ATOM 5383 O O . HIS A 1 355 ? -12.121 33.136 -12.320 1.00 10.88 355 HIS A O 1
ATOM 5397 N N . LEU A 1 356 ? -14.005 34.232 -11.896 1.00 11.82 356 LEU A N 1
ATOM 5398 C CA . LEU A 1 356 ? -13.912 33.860 -10.485 1.00 10.46 356 LEU A CA 1
ATOM 5399 C C . LEU A 1 356 ? -14.067 32.350 -10.279 1.00 14.57 356 LEU A C 1
ATOM 5400 O O . LEU A 1 356 ? -13.417 31.811 -9.414 1.00 8.71 356 LEU A O 1
ATOM 5416 N N . ALA A 1 357 ? -14.854 31.668 -11.114 1.00 9.50 357 ALA A N 1
ATOM 5417 C CA . ALA A 1 357 ? -14.975 30.215 -11.021 1.00 7.59 357 ALA A CA 1
ATOM 5418 C C . ALA A 1 357 ? -13.648 29.519 -11.427 1.00 8.39 357 ALA A C 1
ATOM 5419 O O . ALA A 1 357 ? -13.293 28.484 -10.877 1.00 10.11 357 ALA A O 1
ATOM 5426 N N . ARG A 1 358 ? -12.913 30.103 -12.372 1.00 6.54 358 ARG A N 1
ATOM 5427 C CA . ARG A 1 358 ? -11.595 29.588 -12.741 1.00 10.16 358 ARG A CA 1
ATOM 5428 C C . ARG A 1 358 ? -10.650 29.682 -11.559 1.00 7.70 358 ARG A C 1
ATOM 5429 O O . ARG A 1 358 ? -9.958 28.734 -11.240 1.00 8.03 358 ARG A O 1
ATOM 5450 N N . HIS A 1 359 ? -10.632 30.823 -10.889 1.00 9.25 359 HIS A N 1
ATOM 5451 C CA . HIS A 1 359 ? -9.850 30.907 -9.666 1.00 12.27 359 HIS A CA 1
ATOM 5452 C C . HIS A 1 359 ? -10.182 29.759 -8.765 1.00 10.53 359 HIS A C 1
ATOM 5453 O O . HIS A 1 359 ? -9.304 29.069 -8.309 1.00 8.90 359 HIS A O 1
ATOM 5467 N N . ALA A 1 360 ? -11.465 29.521 -8.505 1.00 9.37 360 ALA A N 1
ATOM 5468 C CA . ALA A 1 360 ? -11.794 28.463 -7.565 1.00 10.26 360 ALA A CA 1
ATOM 5469 C C . ALA A 1 360 ? -11.260 27.099 -7.967 1.00 7.53 360 ALA A C 1
ATOM 5470 O O . ALA A 1 360 ? -10.694 26.374 -7.128 1.00 9.33 360 ALA A O 1
ATOM 5477 N N . VAL A 1 361 ? -11.445 26.710 -9.227 1.00 6.13 361 VAL A N 1
ATOM 5478 C CA . VAL A 1 361 ? -11.174 25.318 -9.556 1.00 6.87 361 VAL A CA 1
ATOM 5479 C C . VAL A 1 361 ? -9.674 25.157 -9.819 1.00 7.43 361 VAL A C 1
ATOM 5480 O O . VAL A 1 361 ? -9.144 24.060 -9.619 1.00 6.50 361 VAL A O 1
ATOM 5493 N N . ALA A 1 362 ? -9.007 26.247 -10.199 1.00 3.97 362 ALA A N 1
ATOM 5494 C CA . ALA A 1 362 ? -7.557 26.199 -10.406 1.00 8.34 362 ALA A CA 1
ATOM 5495 C C . ALA A 1 362 ? -6.823 26.198 -9.056 1.00 13.53 362 ALA A C 1
ATOM 5496 O O . ALA A 1 362 ? -5.805 25.493 -8.871 1.00 9.62 362 ALA A O 1
ATOM 5503 N N . CYS A 1 363 ? -7.282 27.037 -8.135 1.00 5.91 363 CYS A N 1
ATOM 5504 C CA . CYS A 1 363 ? -6.714 27.007 -6.796 1.00 7.35 363 CYS A CA 1
ATOM 5505 C C . CYS A 1 363 ? -6.930 25.622 -6.179 1.00 9.95 363 CYS A C 1
ATOM 5506 O O . CYS A 1 363 ? -5.991 25.049 -5.641 1.00 11.85 363 CYS A O 1
ATOM 5514 N N . PHE A 1 364 ? -8.143 25.070 -6.270 1.00 9.02 364 PHE A N 1
ATOM 5515 C CA . PHE A 1 364 ? -8.432 23.735 -5.726 1.00 6.78 364 PHE A CA 1
ATOM 5516 C C . PHE A 1 364 ? -7.459 22.645 -6.241 1.00 10.24 364 PHE A C 1
ATOM 5517 O O . PHE A 1 364 ? -6.862 21.886 -5.452 1.00 5.23 364 PHE A O 1
ATOM 5534 N N . LEU A 1 365 ? -7.280 22.573 -7.559 1.00 8.97 365 LEU A N 1
ATOM 5535 C CA . LEU A 1 365 ? -6.458 21.530 -8.152 1.00 6.49 365 LEU A CA 1
ATOM 5536 C C . LEU A 1 365 ? -5.013 21.701 -7.803 1.00 6.79 365 LEU A C 1
ATOM 5537 O O . LEU A 1 365 ? -4.358 20.705 -7.614 1.00 8.58 365 LEU A O 1
ATOM 5553 N N . THR A 1 366 ? -4.527 22.934 -7.722 1.00 4.03 366 THR A N 1
ATOM 5554 C CA . THR A 1 366 ? -3.062 23.132 -7.656 1.00 6.81 366 THR A CA 1
ATOM 5555 C C . THR A 1 366 ? -2.641 23.510 -6.215 1.00 7.33 366 THR A C 1
ATOM 5556 O O . THR A 1 366 ? -2.566 22.635 -5.359 1.00 5.51 366 THR A O 1
ATOM 5567 N N . ARG A 1 367 ? -2.413 24.784 -5.936 1.00 7.27 367 ARG A N 1
ATOM 5568 C CA . ARG A 1 367 ? -1.821 25.169 -4.643 1.00 6.57 367 ARG A CA 1
ATOM 5569 C C . ARG A 1 367 ? -2.719 24.968 -3.436 1.00 11.99 367 ARG A C 1
ATOM 5570 O O . ARG A 1 367 ? -2.245 24.927 -2.313 1.00 10.97 367 ARG A O 1
ATOM 5591 N N . GLY A 1 368 ? -4.017 24.896 -3.649 1.00 5.71 368 GLY A N 1
ATOM 5592 C CA . GLY A 1 368 ? -4.947 24.921 -2.534 1.00 10.99 368 GLY A CA 1
ATOM 5593 C C . GLY A 1 368 ? -5.237 23.567 -1.919 1.00 16.35 368 GLY A C 1
ATOM 5594 O O . GLY A 1 368 ? -5.044 23.372 -0.718 1.00 16.98 368 GLY A O 1
ATOM 5598 N N . ASP A 1 369 ? -5.716 22.627 -2.726 1.00 14.94 369 ASP A N 1
ATOM 5599 C CA . ASP A 1 369 ? -6.223 21.385 -2.169 1.00 12.79 369 ASP A CA 1
ATOM 5600 C C . ASP A 1 369 ? -5.529 20.114 -2.686 1.00 14.50 369 ASP A C 1
ATOM 5601 O O . ASP A 1 369 ? -5.084 19.301 -1.864 1.00 10.39 369 ASP A O 1
ATOM 5610 N N . LEU A 1 370 ? -5.390 19.928 -4.001 1.00 11.08 370 LEU A N 1
ATOM 5611 C CA . LEU A 1 370 ? -4.896 18.634 -4.494 1.00 12.11 370 LEU A CA 1
ATOM 5612 C C . LEU A 1 370 ? -3.401 18.605 -4.765 1.00 8.87 370 LEU A C 1
ATOM 5613 O O . LEU A 1 370 ? -2.838 17.531 -4.850 1.00 11.28 370 LEU A O 1
ATOM 5629 N N . TRP A 1 371 ? -2.764 19.761 -4.915 1.00 7.07 371 TRP A N 1
ATOM 5630 C CA . TRP A 1 371 ? -1.305 19.781 -5.127 1.00 9.74 371 TRP A CA 1
ATOM 5631 C C . TRP A 1 371 ? -0.887 19.064 -6.413 1.00 11.46 371 TRP A C 1
ATOM 5632 O O . TRP A 1 371 ? 0.171 18.370 -6.454 1.00 9.09 371 TRP A O 1
ATOM 5653 N N . ILE A 1 372 ? -1.704 19.268 -7.468 1.00 11.46 372 ILE A N 1
ATOM 5654 C CA . ILE A 1 372 ? -1.464 18.718 -8.795 1.00 8.44 372 ILE A CA 1
ATOM 5655 C C . ILE A 1 372 ? -0.953 19.831 -9.710 1.00 6.52 372 ILE A C 1
ATOM 5656 O O . ILE A 1 372 ? -1.364 20.970 -9.584 1.00 7.64 372 ILE A O 1
ATOM 5672 N N . SER A 1 373 ? -0.009 19.521 -10.594 1.00 10.45 373 SER A N 1
ATOM 5673 C CA . SER A 1 373 ? 0.565 20.561 -11.441 1.00 7.41 373 SER A CA 1
ATOM 5674 C C . SER A 1 373 ? -0.482 21.347 -12.225 1.00 11.12 373 SER A C 1
ATOM 5675 O O . SER A 1 373 ? -1.437 20.776 -12.772 1.00 13.00 373 SER A O 1
ATOM 5683 N N . TRP A 1 374 ? -0.282 22.660 -12.306 1.00 7.35 374 TRP A N 1
ATOM 5684 C CA . TRP A 1 374 ? -1.036 23.490 -13.196 1.00 6.34 374 TRP A CA 1
ATOM 5685 C C . TRP A 1 374 ? -1.019 23.022 -14.646 1.00 9.60 374 TRP A C 1
ATOM 5686 O O . TRP A 1 374 ? -1.914 23.351 -15.422 1.00 11.76 374 TRP A O 1
ATOM 5707 N N . GLU A 1 375 ? 0.000 22.266 -15.026 1.00 8.70 375 GLU A N 1
ATOM 5708 C CA . GLU A 1 375 ? 0.095 21.761 -16.377 1.00 10.85 375 GLU A CA 1
ATOM 5709 C C . GLU A 1 375 ? -1.061 20.840 -16.679 1.00 8.67 375 GLU A C 1
ATOM 5710 O O . GLU A 1 375 ? -1.571 20.815 -17.788 1.00 7.30 375 GLU A O 1
ATOM 5722 N N A GLU A 1 376 ? -1.473 20.051 -15.696 0.38 7.69 376 GLU A N 1
ATOM 5723 N N B GLU A 1 376 ? -1.488 20.117 -15.660 0.62 7.53 376 GLU A N 1
ATOM 5724 C CA A GLU A 1 376 ? -2.540 19.085 -15.930 0.38 9.48 376 GLU A CA 1
ATOM 5725 C CA B GLU A 1 376 ? -2.507 19.100 -15.816 0.62 9.44 376 GLU A CA 1
ATOM 5726 C C A GLU A 1 376 ? -3.899 19.793 -15.987 0.38 10.49 376 GLU A C 1
ATOM 5727 C C B GLU A 1 376 ? -3.897 19.738 -15.905 0.62 10.39 376 GLU A C 1
ATOM 5728 O O A GLU A 1 376 ? -4.755 19.415 -16.784 0.38 9.00 376 GLU A O 1
ATOM 5729 O O B GLU A 1 376 ? -4.754 19.274 -16.660 0.62 8.89 376 GLU A O 1
ATOM 5752 N N . GLY A 1 377 ? -4.093 20.822 -15.165 1.00 9.64 377 GLY A N 1
ATOM 5753 C CA . GLY A 1 377 ? -5.319 21.601 -15.218 1.00 9.56 377 GLY A CA 1
ATOM 5754 C C . GLY A 1 377 ? -5.434 22.304 -16.572 1.00 10.63 377 GLY A C 1
ATOM 5755 O O . GLY A 1 377 ? -6.498 22.342 -17.220 1.00 9.93 377 GLY A O 1
ATOM 5760 N N . MET A 1 378 ? -4.307 22.851 -17.007 1.00 7.69 378 MET A N 1
ATOM 5761 C CA . MET A 1 378 ? -4.199 23.519 -18.271 1.00 7.02 378 MET A CA 1
ATOM 5762 C C . MET A 1 378 ? -4.657 22.592 -19.401 1.00 9.84 378 MET A C 1
ATOM 5763 O O . MET A 1 378 ? -5.438 23.001 -20.267 1.00 14.02 378 MET A O 1
ATOM 5777 N N . LYS A 1 379 ? -4.244 21.331 -19.365 1.00 6.51 379 LYS A N 1
ATOM 5778 C CA . LYS A 1 379 ? -4.576 20.407 -20.426 1.00 9.63 379 LYS A CA 1
ATOM 5779 C C . LYS A 1 379 ? -6.088 20.213 -20.506 1.00 9.93 379 LYS A C 1
ATOM 5780 O O . LYS A 1 379 ? -6.645 20.102 -21.587 1.00 11.32 379 LYS A O 1
ATOM 5799 N N . VAL A 1 380 ? -6.730 20.117 -19.358 1.00 7.20 380 VAL A N 1
ATOM 5800 C CA . VAL A 1 380 ? -8.173 19.885 -19.334 1.00 6.38 380 VAL A CA 1
ATOM 5801 C C . VAL A 1 380 ? -8.879 21.107 -19.905 1.00 9.40 380 VAL A C 1
ATOM 5802 O O . VAL A 1 380 ? -9.806 20.981 -20.721 1.00 11.87 380 VAL A O 1
ATOM 5815 N N . PHE A 1 381 ? -8.476 22.286 -19.469 1.00 8.20 381 PHE A N 1
ATOM 5816 C CA . PHE A 1 381 ? -9.066 23.528 -19.955 1.00 10.46 381 PHE A CA 1
ATOM 5817 C C . PHE A 1 381 ? -8.861 23.657 -21.456 1.00 13.31 381 PHE A C 1
ATOM 5818 O O . PHE A 1 381 ? -9.688 24.228 -22.146 1.00 9.04 381 PHE A O 1
ATOM 5835 N N . GLU A 1 382 ? -7.717 23.194 -21.952 1.00 13.91 382 GLU A N 1
ATOM 5836 C CA . GLU A 1 382 ? -7.460 23.276 -23.384 1.00 15.53 382 GLU A CA 1
ATOM 5837 C C . GLU A 1 382 ? -8.515 22.501 -24.127 1.00 11.76 382 GLU A C 1
ATOM 5838 O O . GLU A 1 382 ? -8.954 22.890 -25.228 1.00 16.24 382 GLU A O 1
ATOM 5850 N N . GLU A 1 383 ? -8.940 21.393 -23.530 1.00 13.00 383 GLU A N 1
ATOM 5851 C CA . GLU A 1 383 ? -9.922 20.555 -24.169 1.00 10.86 383 GLU A CA 1
ATOM 5852 C C . GLU A 1 383 ? -11.349 21.166 -24.153 1.00 16.34 383 GLU A C 1
ATOM 5853 O O . GLU A 1 383 ? -12.159 20.916 -25.064 1.00 15.94 383 GLU A O 1
ATOM 5865 N N . LEU A 1 384 ? -11.632 21.987 -23.152 1.00 8.02 384 LEU A N 1
ATOM 5866 C CA . LEU A 1 384 ? -13.024 22.362 -22.816 1.00 8.54 384 LEU A CA 1
ATOM 5867 C C . LEU A 1 384 ? -13.341 23.844 -22.894 1.00 11.79 384 LEU A C 1
ATOM 5868 O O . LEU A 1 384 ? -14.501 24.225 -23.114 1.00 9.88 384 LEU A O 1
ATOM 5884 N N . LEU A 1 385 ? -12.329 24.682 -22.741 1.00 8.85 385 LEU A N 1
ATOM 5885 C CA . LEU A 1 385 ? -12.582 26.118 -22.546 1.00 9.94 385 LEU A CA 1
ATOM 5886 C C . LEU A 1 385 ? -12.506 26.915 -23.847 1.00 10.69 385 LEU A C 1
ATOM 5887 O O . LEU A 1 385 ? -11.488 26.918 -24.530 1.00 12.54 385 LEU A O 1
ATOM 5903 N N . LEU A 1 386 ? -13.604 27.576 -24.203 1.00 12.49 386 LEU A N 1
ATOM 5904 C CA . LEU A 1 386 ? -13.738 28.179 -25.516 1.00 8.90 38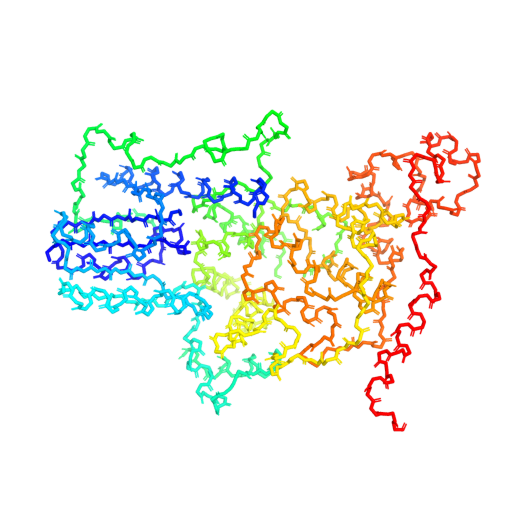6 LEU A CA 1
ATOM 5905 C C . LEU A 1 386 ? -12.741 29.328 -25.740 1.00 17.92 386 LEU A C 1
ATOM 5906 O O . LEU A 1 386 ? -12.272 29.536 -26.849 1.00 21.61 386 LEU A O 1
ATOM 5922 N N . ASP A 1 387 ? -12.429 30.063 -24.679 1.00 10.54 387 ASP A N 1
ATOM 5923 C CA . ASP A 1 387 ? -11.633 31.273 -24.800 1.00 14.49 387 ASP A CA 1
ATOM 5924 C C . ASP A 1 387 ? -10.158 31.068 -24.432 1.00 14.67 387 ASP A C 1
ATOM 5925 O O . ASP A 1 387 ? -9.430 32.032 -24.263 1.00 15.86 387 ASP A O 1
ATOM 5934 N N . ALA A 1 388 ? -9.752 29.807 -24.333 1.00 11.58 388 ALA A N 1
ATOM 5935 C CA . ALA A 1 388 ? -8.389 29.394 -24.031 1.00 16.48 388 ALA A CA 1
ATOM 5936 C C . ALA A 1 388 ? -7.604 29.144 -25.304 1.00 21.96 388 ALA A C 1
ATOM 5937 O O . ALA A 1 388 ? -8.097 28.498 -26.243 1.00 25.22 388 ALA A O 1
ATOM 5944 N N . ASP A 1 389 ? -6.401 29.687 -25.373 1.00 13.06 389 ASP A N 1
ATOM 5945 C CA . ASP A 1 389 ? -5.489 29.243 -26.396 1.00 14.90 389 ASP A CA 1
ATOM 5946 C C . ASP A 1 389 ? -4.175 28.998 -25.702 1.00 13.24 389 ASP A C 1
ATOM 5947 O O . ASP A 1 389 ? -4.101 29.149 -24.491 1.00 9.69 389 ASP A O 1
ATOM 5956 N N . TRP A 1 390 ? -3.167 28.600 -26.464 1.00 17.71 390 TRP A N 1
ATOM 5957 C CA . TRP A 1 390 ? -1.883 28.188 -25.891 1.00 14.54 390 TRP A CA 1
ATOM 5958 C C . TRP A 1 390 ? -1.296 29.183 -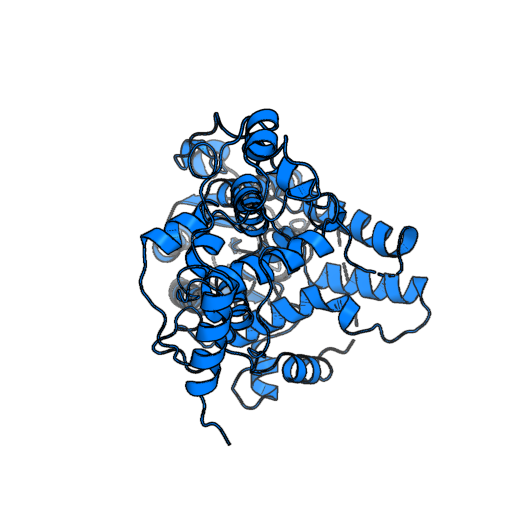24.888 1.00 12.63 390 TRP A C 1
ATOM 5959 O O . TRP A 1 390 ? -0.906 28.771 -23.790 1.00 16.91 390 TRP A O 1
ATOM 5980 N N . SER A 1 391 ? -1.209 30.468 -25.250 1.00 13.14 391 SER A N 1
ATOM 5981 C CA . SER A 1 391 ? -0.649 31.506 -24.373 1.00 10.56 391 SER A CA 1
ATOM 5982 C C . SER A 1 391 ? -1.519 31.893 -23.186 1.00 15.46 391 SER A C 1
ATOM 5983 O O . SER A 1 391 ? -1.026 31.994 -22.053 1.00 11.67 391 SER A O 1
ATOM 5991 N N . ILE A 1 392 ? -2.806 32.147 -23.439 1.00 10.75 392 ILE A N 1
ATOM 5992 C CA . ILE A 1 392 ? -3.721 32.549 -22.378 1.00 10.07 392 ILE A CA 1
ATOM 5993 C C . ILE A 1 392 ? -3.873 31.428 -21.372 1.00 9.00 392 ILE A C 1
ATOM 5994 O O . ILE A 1 392 ? -3.797 31.655 -20.179 1.00 12.94 392 ILE A O 1
ATOM 6010 N N . ASN A 1 393 ? -4.044 30.208 -21.858 1.00 10.92 393 ASN A N 1
ATOM 6011 C CA . ASN A 1 393 ? -4.332 29.089 -20.970 1.00 9.23 393 ASN A CA 1
ATOM 6012 C C . ASN A 1 393 ? -3.112 28.757 -20.056 1.00 9.22 393 ASN A C 1
ATOM 6013 O O . ASN A 1 393 ? -3.249 28.580 -18.857 1.00 8.77 393 ASN A O 1
ATOM 6024 N N . ALA A 1 394 ? -1.917 28.732 -20.640 1.00 10.72 394 ALA A N 1
ATOM 6025 C CA . ALA A 1 394 ? -0.709 28.477 -19.875 1.00 9.97 394 ALA A CA 1
ATOM 6026 C C . ALA A 1 394 ? -0.490 29.605 -18.880 1.00 9.33 394 ALA A C 1
ATOM 6027 O O . ALA A 1 394 ? -0.124 29.375 -17.747 1.00 11.09 394 ALA A O 1
ATOM 6034 N N . GLY A 1 395 ? -0.650 30.834 -19.349 1.00 4.93 395 GLY A N 1
ATOM 6035 C CA . GLY A 1 395 ? -0.468 31.990 -18.501 1.00 11.69 395 GLY A CA 1
ATOM 6036 C C . GLY A 1 395 ? -1.407 32.017 -17.318 1.00 9.27 395 GLY A C 1
ATOM 6037 O O . GLY A 1 395 ? -0.997 32.287 -16.183 1.00 9.38 395 GLY A O 1
ATOM 6041 N N . SER A 1 396 ? -2.701 31.822 -17.599 1.00 10.69 396 SER A N 1
ATOM 6042 C CA . SER A 1 396 ? -3.678 31.853 -16.534 1.00 6.28 396 SER A CA 1
ATOM 6043 C C . SER A 1 396 ? -3.418 30.806 -15.469 1.00 6.90 396 SER A C 1
ATOM 6044 O O . SER A 1 396 ? -3.567 31.081 -14.257 1.00 10.11 396 SER A O 1
ATOM 6052 N N . TRP A 1 397 ? -3.091 29.603 -15.923 1.00 6.68 397 TRP A N 1
ATOM 6053 C CA . TRP A 1 397 ? -2.813 28.505 -15.002 1.00 6.77 397 TRP A CA 1
ATOM 6054 C C . TRP A 1 397 ? -1.530 28.749 -14.167 1.00 10.86 397 TRP A C 1
ATOM 6055 O O . TRP A 1 397 ? -1.501 28.395 -13.003 1.00 6.88 397 TRP A O 1
ATOM 6076 N N . MET A 1 398 ? -0.493 29.364 -14.730 1.00 7.25 398 MET A N 1
ATOM 6077 C CA . MET A 1 398 ? 0.654 29.759 -13.894 1.00 4.86 398 MET A CA 1
ATOM 6078 C C . MET A 1 398 ? 0.248 30.828 -12.897 1.00 11.98 398 MET A C 1
ATOM 6079 O O . MET A 1 398 ? 0.665 30.802 -11.736 1.00 9.42 398 MET A O 1
ATOM 6093 N N . TRP A 1 399 ? -0.609 31.738 -13.341 1.00 12.50 399 TRP A N 1
ATOM 6094 C CA . TRP A 1 399 ? -1.057 32.830 -12.501 1.00 13.81 399 TRP A CA 1
ATOM 6095 C C . TRP A 1 399 ? -1.903 32.290 -11.341 1.00 9.12 399 TRP A C 1
ATOM 6096 O O . TRP A 1 399 ? -1.642 32.599 -10.177 1.00 13.33 399 TRP A O 1
ATOM 6117 N N . LEU A 1 400 ? -2.891 31.454 -11.659 1.00 13.12 400 LEU A N 1
ATOM 6118 C CA . LEU A 1 400 ? -3.801 30.958 -10.622 1.00 11.81 400 LEU A CA 1
ATOM 6119 C C . LEU A 1 400 ? -3.145 29.965 -9.648 1.00 16.62 400 LEU A C 1
ATOM 6120 O O . LEU A 1 400 ? -3.598 29.869 -8.513 1.00 10.22 400 LEU A O 1
ATOM 6136 N N . SER A 1 401 ? -2.073 29.265 -10.070 1.00 11.59 401 SER A N 1
ATOM 6137 C CA . SER A 1 401 ? -1.339 28.351 -9.192 1.00 10.51 401 SER A CA 1
ATOM 6138 C C . SER A 1 401 ? -0.164 29.010 -8.430 1.00 10.31 401 SER A C 1
ATOM 6139 O O . SER A 1 401 ? 0.523 28.362 -7.658 1.00 12.59 401 SER A O 1
ATOM 6147 N N . CYS A 1 402 ? 0.018 30.309 -8.636 1.00 10.31 402 CYS A N 1
ATOM 6148 C CA . CYS A 1 402 ? 1.124 31.074 -8.084 1.00 20.31 402 CYS A CA 1
ATOM 6149 C C . CYS A 1 402 ? 2.471 30.490 -8.526 1.00 11.82 402 CYS A C 1
ATOM 6150 O O . CYS A 1 402 ? 3.419 30.489 -7.762 1.00 16.84 402 CYS A O 1
ATOM 6158 N N . SER A 1 403 ? 2.544 30.021 -9.758 1.00 11.59 403 SER A N 1
ATOM 6159 C CA . SER A 1 403 ? 3.810 29.509 -10.325 1.00 7.30 403 SER A CA 1
ATOM 6160 C C . SER A 1 403 ? 4.581 30.585 -11.075 1.00 10.94 403 SER A C 1
ATOM 6161 O O . SER A 1 403 ? 5.769 30.432 -11.423 1.00 7.15 403 SER A O 1
ATOM 6169 N N . SER A 1 404 ? 3.905 31.690 -11.367 1.00 12.31 404 SER A N 1
ATOM 6170 C CA . SER A 1 404 ? 4.585 32.821 -11.984 1.00 14.95 404 SER A CA 1
ATOM 6171 C C . SER A 1 404 ? 3.859 34.141 -11.688 1.00 15.43 404 SER A C 1
ATOM 6172 O O . SER A 1 404 ? 2.801 34.155 -11.068 1.00 14.36 404 SER A O 1
ATOM 6180 N N . PHE A 1 405 ? 4.440 35.237 -12.176 1.00 12.88 405 PHE A N 1
ATOM 6181 C CA . PHE A 1 405 ? 3.836 36.572 -12.112 1.00 13.80 405 PHE A CA 1
ATOM 6182 C C . PHE A 1 405 ? 3.696 37.117 -10.711 1.00 18.34 405 PHE A C 1
ATOM 6183 O O . PHE A 1 405 ? 2.909 38.037 -10.497 1.00 17.94 405 PHE A O 1
ATOM 6200 N N . PHE A 1 406 ? 4.472 36.572 -9.770 1.00 15.53 406 PHE A N 1
ATOM 6201 C CA . PHE A 1 406 ? 4.526 37.083 -8.394 1.00 15.56 406 PHE A CA 1
ATOM 6202 C C . PHE A 1 406 ? 3.177 37.146 -7.725 1.00 20.26 406 PHE A C 1
ATOM 6203 O O . PHE A 1 406 ? 2.875 38.078 -6.991 1.00 19.64 406 PHE A O 1
ATOM 6220 N N . GLN A 1 407 ? 2.386 36.104 -7.939 1.00 14.43 407 GLN A N 1
ATOM 6221 C CA . GLN A 1 407 ? 1.043 36.036 -7.380 1.00 24.65 407 GLN A CA 1
ATOM 6222 C C . GLN A 1 407 ? 1.128 35.580 -5.941 1.00 21.89 407 GLN A C 1
ATOM 6223 O O . GLN A 1 407 ? 2.074 34.887 -5.567 1.00 23.24 407 GLN A O 1
ATOM 6237 N N . GLN A 1 408 ? 0.150 35.993 -5.139 1.00 23.21 408 GLN A N 1
ATOM 6238 C CA . GLN A 1 408 ? 0.193 35.780 -3.691 1.00 17.60 408 GLN A CA 1
ATOM 6239 C C . GLN A 1 408 ? -0.456 34.457 -3.273 1.00 16.29 408 GLN A C 1
ATOM 6240 O O . GLN A 1 408 ? -1.595 34.172 -3.638 1.00 21.91 408 GLN A O 1
ATOM 6254 N N . PHE A 1 409 ? 0.264 33.662 -2.487 1.00 16.49 409 PHE A N 1
ATOM 6255 C CA . PHE A 1 409 ? -0.183 32.311 -2.133 1.00 18.87 409 PHE A CA 1
ATOM 6256 C C . PHE A 1 409 ? -0.461 32.178 -0.642 1.00 25.36 409 PHE A C 1
ATOM 6257 O O . PHE A 1 409 ? -0.462 31.080 -0.106 1.00 21.67 409 PHE A O 1
ATOM 6274 N N . PHE A 1 410 ? -0.719 33.288 0.036 1.00 27.46 410 PHE A N 1
ATOM 6275 C CA . PHE A 1 410 ? -0.891 33.208 1.484 1.00 28.63 410 PHE A CA 1
ATOM 6276 C C . PHE A 1 410 ? -2.350 32.915 1.827 1.00 22.67 410 PHE A C 1
ATOM 6277 O O . PHE A 1 410 ? -2.630 32.485 2.936 1.00 28.79 410 PHE A O 1
ATOM 6294 N N . HIS A 1 411 ? -3.253 33.128 0.872 1.00 17.23 411 HIS A N 1
ATOM 6295 C CA . HIS A 1 411 ? -4.661 32.755 1.039 1.00 26.30 411 HIS A CA 1
ATOM 6296 C C . HIS A 1 411 ? -5.066 31.669 0.039 1.00 27.94 411 HIS A C 1
ATOM 6297 O O . HIS A 1 411 ? -4.605 31.644 -1.087 1.00 20.43 411 HIS A O 1
ATOM 6311 N N . CYS A 1 412 ? -5.948 30.792 0.481 1.00 19.94 412 CYS A N 1
ATOM 6312 C CA . CYS A 1 412 ? -6.453 29.692 -0.321 1.00 12.94 412 CYS A CA 1
ATOM 6313 C C . CYS A 1 412 ? -7.970 29.807 -0.455 1.00 14.32 412 CYS A C 1
ATOM 6314 O O . CYS A 1 412 ? -8.643 29.879 0.552 1.00 17.20 412 CYS A O 1
ATOM 6322 N N . TYR A 1 413 ? -8.523 29.839 -1.667 1.00 13.73 413 TYR A N 1
ATOM 6323 C CA . TYR A 1 413 ? -9.991 29.939 -1.782 1.00 18.11 413 TYR A CA 1
ATOM 6324 C C . TYR A 1 413 ? -10.647 28.795 -1.038 1.00 21.83 413 TYR A C 1
ATOM 6325 O O . TYR A 1 413 ? -10.129 27.689 -1.070 1.00 17.47 413 TYR A O 1
ATOM 6343 N N . CYS A 1 414 ? -11.757 29.056 -0.350 1.00 20.02 414 CYS A N 1
ATOM 6344 C CA . CYS A 1 414 ? -12.475 27.997 0.336 1.00 19.38 414 CYS A CA 1
ATOM 6345 C C . CYS A 1 414 ? -13.440 27.411 -0.670 1.00 16.40 414 CYS A C 1
ATOM 6346 O O . CYS A 1 414 ? -14.165 28.167 -1.325 1.00 13.31 414 CYS A O 1
ATOM 6354 N N . PRO A 1 415 ? -13.428 26.082 -0.841 1.00 11.07 415 PRO A N 1
ATOM 6355 C CA . PRO A 1 415 ? -14.278 25.451 -1.861 1.00 12.55 415 PRO A CA 1
ATOM 6356 C C . PRO A 1 415 ? -15.715 25.316 -1.400 1.00 14.08 415 PRO A C 1
ATOM 6357 O O . PRO A 1 415 ? -16.533 24.801 -2.137 1.00 14.89 415 PRO A O 1
ATOM 6368 N N . VAL A 1 416 ? -16.005 25.771 -0.188 1.00 11.30 416 VAL A N 1
ATOM 6369 C CA . VAL A 1 416 ? -17.390 25.856 0.291 1.00 12.13 416 VAL A CA 1
ATOM 6370 C C . VAL A 1 416 ? -17.808 27.324 0.343 1.00 17.09 416 VAL A C 1
ATOM 6371 O O . VAL A 1 416 ? -18.785 27.733 -0.297 1.00 13.57 416 VAL A O 1
ATOM 6384 N N . GLY A 1 417 ? -17.064 28.126 1.103 1.00 11.98 417 GLY A N 1
ATOM 6385 C CA . GLY A 1 417 ? -17.408 29.525 1.313 1.00 15.22 417 GLY A CA 1
ATOM 6386 C C . GLY A 1 417 ? -17.404 30.439 0.097 1.00 15.61 417 GLY A C 1
ATOM 6387 O O . GLY A 1 417 ? -18.266 31.301 -0.043 1.00 16.49 417 GLY A O 1
ATOM 6391 N N . PHE A 1 418 ? -16.440 30.265 -0.804 1.00 12.87 418 PHE A N 1
ATOM 6392 C CA . PHE A 1 418 ? -16.431 31.076 -2.006 1.00 15.12 418 PHE A CA 1
ATOM 6393 C C . PHE A 1 418 ? -17.727 30.881 -2.765 1.00 12.97 418 PHE A C 1
ATOM 6394 O O . PHE A 1 418 ? -18.326 31.844 -3.256 1.00 14.20 418 PHE A O 1
ATOM 6411 N N . GLY A 1 419 ? -18.181 29.635 -2.861 1.00 12.25 419 GLY A N 1
ATOM 6412 C CA . GLY A 1 419 ? -19.387 29.400 -3.609 1.00 9.84 419 GLY A CA 1
ATOM 6413 C C . GLY A 1 419 ? -20.553 30.011 -2.855 1.00 17.27 419 GLY A C 1
ATOM 6414 O O . GLY A 1 419 ? -21.395 30.683 -3.433 1.00 16.97 419 GLY A O 1
ATOM 6418 N N . ARG A 1 420 ? -20.587 29.792 -1.549 1.00 16.90 420 ARG A N 1
ATOM 6419 C CA . ARG A 1 420 ? -21.701 30.261 -0.738 1.00 17.36 420 ARG A CA 1
ATOM 6420 C C . ARG A 1 420 ? -21.783 31.794 -0.776 1.00 18.77 420 ARG A C 1
ATOM 6421 O O . ARG A 1 420 ? -22.860 32.356 -0.675 1.00 13.40 420 ARG A O 1
ATOM 6442 N N . ARG A 1 421 ? -20.652 32.466 -0.950 1.00 11.41 421 ARG A N 1
ATOM 6443 C CA . ARG A 1 421 ? -20.679 33.924 -1.081 1.00 15.66 421 ARG A CA 1
ATOM 6444 C C . ARG A 1 421 ? -20.989 34.406 -2.478 1.00 17.18 421 ARG A C 1
ATOM 6445 O O . ARG A 1 421 ? -21.432 35.541 -2.647 1.00 18.40 421 ARG A O 1
ATOM 6466 N N . THR A 1 422 ? -20.789 33.559 -3.483 1.00 13.90 422 THR A N 1
ATOM 6467 C CA . THR A 1 422 ? -21.064 33.971 -4.868 1.00 14.06 422 THR A CA 1
ATOM 6468 C C . THR A 1 422 ? -22.545 33.720 -5.239 1.00 17.91 422 THR A C 1
ATOM 6469 O O . THR A 1 422 ? -23.179 34.569 -5.849 1.00 13.26 422 THR A O 1
ATOM 6480 N N . ASP A 1 423 ? -23.066 32.554 -4.876 1.00 12.63 423 ASP A N 1
ATOM 6481 C CA . ASP A 1 423 ? -24.484 32.251 -5.015 1.00 14.80 423 ASP A CA 1
ATOM 6482 C C . ASP A 1 423 ? -24.999 31.704 -3.692 1.00 12.02 423 ASP A C 1
ATOM 6483 O O . ASP A 1 423 ? -25.012 30.498 -3.461 1.00 11.69 423 ASP A O 1
ATOM 6492 N N . PRO A 1 424 ? -25.392 32.611 -2.793 1.00 13.14 424 PRO A N 1
ATOM 6493 C CA . PRO A 1 424 ? -25.864 32.255 -1.447 1.00 16.96 424 PRO A CA 1
ATOM 6494 C C . PRO A 1 424 ? -26.990 31.219 -1.451 1.00 15.86 424 PRO A C 1
ATOM 6495 O O . PRO A 1 424 ? -27.080 30.400 -0.533 1.00 11.24 424 PRO A O 1
ATOM 6506 N N . ASN A 1 425 ? -27.853 31.246 -2.461 1.00 10.19 425 ASN A N 1
ATOM 6507 C CA . ASN A 1 425 ? -28.956 30.301 -2.493 1.00 16.73 425 ASN A CA 1
ATOM 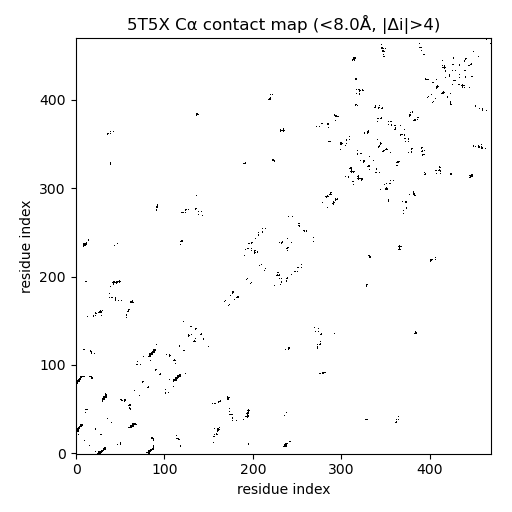6508 C C . ASN A 1 425 ? -28.538 28.906 -2.980 1.00 22.20 425 ASN A C 1
ATOM 6509 O O . ASN A 1 425 ? -29.256 27.928 -2.774 1.00 19.81 425 ASN A O 1
ATOM 6520 N N . GLY A 1 426 ? -27.393 28.813 -3.654 1.00 13.97 426 GLY A N 1
ATOM 6521 C CA . GLY A 1 426 ? -26.977 27.551 -4.222 1.00 11.38 426 GLY A CA 1
ATOM 6522 C C . GLY A 1 426 ? -27.731 27.110 -5.468 1.00 8.15 426 GLY A C 1
ATOM 6523 O O . GLY A 1 426 ? -27.690 25.931 -5.840 1.00 10.65 426 GLY A O 1
ATOM 6527 N N . ASP A 1 427 ? -28.394 28.032 -6.140 1.00 6.40 427 ASP A N 1
ATOM 6528 C CA . ASP A 1 427 ? -29.079 27.671 -7.390 1.00 11.67 427 ASP A CA 1
ATOM 6529 C C . ASP A 1 427 ? -28.083 27.152 -8.447 1.00 8.59 427 ASP A C 1
ATOM 6530 O O . ASP A 1 427 ? -28.358 26.262 -9.251 1.00 11.62 427 ASP A O 1
ATOM 6539 N N . TYR A 1 428 ? -26.918 27.750 -8.460 1.00 6.98 428 TYR A N 1
ATOM 6540 C CA . TYR A 1 428 ? -25.870 27.356 -9.404 1.00 10.90 428 TYR A CA 1
ATOM 6541 C C . TYR A 1 428 ? -25.510 25.873 -9.220 1.00 8.27 428 TYR A C 1
ATOM 6542 O O . TYR A 1 428 ? -25.270 25.130 -10.181 1.00 10.07 428 TYR A O 1
ATOM 6560 N N . ILE A 1 429 ? -25.506 25.439 -7.972 1.00 7.75 429 ILE A N 1
ATOM 6561 C CA . ILE A 1 429 ? -25.231 24.053 -7.660 1.00 8.07 429 ILE A CA 1
ATOM 6562 C C . ILE A 1 429 ? -26.312 23.143 -8.198 1.00 10.16 429 ILE A C 1
ATOM 6563 O O . ILE A 1 429 ? -26.035 22.108 -8.853 1.00 9.82 429 ILE A O 1
ATOM 6579 N N . ARG A 1 430 ? -27.545 23.510 -7.880 1.00 9.87 430 ARG A N 1
ATOM 6580 C CA . ARG A 1 430 ? -28.688 22.682 -8.236 1.00 11.74 430 ARG A CA 1
ATOM 6581 C C . ARG A 1 430 ? -28.785 22.630 -9.746 1.00 8.76 430 ARG A C 1
ATOM 6582 O O . ARG A 1 430 ? -29.172 21.605 -10.304 1.00 11.28 430 ARG A O 1
ATOM 6603 N N . ARG A 1 431 ? -28.412 23.733 -10.399 1.00 6.01 431 ARG A N 1
ATOM 6604 C CA . ARG A 1 431 ? -28.453 23.822 -11.862 1.00 5.88 431 ARG A CA 1
ATOM 6605 C C . ARG A 1 431 ? -27.495 22.859 -12.584 1.00 15.45 431 ARG A C 1
ATOM 6606 O O . ARG A 1 431 ? -27.923 22.207 -13.552 1.00 9.44 431 ARG A O 1
ATOM 6627 N N . TYR A 1 432 ? -26.213 22.771 -12.141 1.00 9.35 432 TYR A N 1
ATOM 6628 C CA . TYR A 1 432 ? -25.246 21.916 -12.812 1.00 9.98 432 TYR A CA 1
ATOM 6629 C C . TYR A 1 432 ? -25.069 20.546 -12.161 1.00 11.54 432 TYR A C 1
ATOM 6630 O O . TYR A 1 432 ? -24.597 19.616 -12.793 1.00 13.54 432 TYR A O 1
ATOM 6648 N N . LEU A 1 433 ? -25.568 20.397 -10.943 1.00 9.23 433 LEU A N 1
ATOM 6649 C CA . LEU A 1 433 ? -25.546 19.137 -10.239 1.00 7.76 433 LEU A CA 1
ATOM 6650 C C . LEU A 1 433 ? -26.957 18.743 -9.768 1.00 10.12 433 LEU A C 1
ATOM 6651 O O . LEU A 1 433 ? -27.264 18.793 -8.578 1.00 11.88 433 LEU A O 1
ATOM 6667 N N . PRO A 1 434 ? -27.809 18.331 -10.701 1.00 15.19 434 PRO A N 1
ATOM 6668 C CA . PRO A 1 434 ? -29.194 18.043 -10.311 1.00 13.98 434 PRO A CA 1
ATOM 6669 C C . PRO A 1 434 ? -29.310 16.995 -9.207 1.00 16.80 434 PRO A C 1
ATOM 6670 O O . PRO A 1 434 ? -30.309 17.003 -8.480 1.00 14.43 434 PRO A O 1
ATOM 6681 N N . VAL A 1 435 ? -28.303 16.136 -9.057 1.00 16.50 435 VAL A N 1
ATOM 6682 C CA . VAL A 1 435 ? -28.349 15.116 -8.009 1.00 13.42 435 VAL A CA 1
ATOM 6683 C C . VAL A 1 435 ? -28.469 15.762 -6.625 1.00 21.20 435 VAL A C 1
ATOM 6684 O O . VAL A 1 435 ? -29.010 15.162 -5.700 1.00 15.42 435 VAL A O 1
ATOM 6697 N N . LEU A 1 436 ? -28.004 17.007 -6.522 1.00 11.70 436 LEU A N 1
ATOM 6698 C CA . LEU A 1 436 ? -28.016 17.774 -5.285 1.00 11.35 436 LEU A CA 1
ATOM 6699 C C . LEU A 1 436 ? -29.216 18.711 -5.171 1.00 11.15 436 LEU A C 1
ATOM 6700 O O . LEU A 1 436 ? -29.296 19.513 -4.248 1.00 10.66 436 LEU A O 1
ATOM 6716 N N . ARG A 1 437 ? -30.154 18.622 -6.116 1.00 15.85 437 ARG A N 1
ATOM 6717 C CA . ARG A 1 437 ? -31.175 19.653 -6.230 1.00 13.63 437 ARG A CA 1
ATOM 6718 C C . ARG A 1 437 ? -32.041 19.719 -4.977 1.00 9.11 437 ARG A C 1
ATOM 6719 O O . ARG A 1 437 ? -32.682 20.739 -4.686 1.00 11.63 437 ARG A O 1
ATOM 6740 N N . GLY A 1 438 ? -32.085 18.611 -4.255 1.00 7.99 438 GLY A N 1
ATOM 6741 C CA . GLY A 1 438 ? -32.963 18.509 -3.097 1.00 11.75 438 GLY A CA 1
ATOM 6742 C C . GLY A 1 438 ? -32.403 19.026 -1.786 1.00 13.52 438 GLY A C 1
ATOM 6743 O O . GLY A 1 438 ? -33.102 18.984 -0.771 1.00 15.75 438 GLY A O 1
ATOM 6747 N N . PHE A 1 439 ? -31.149 19.488 -1.779 1.00 9.56 439 PHE A N 1
ATOM 6748 C CA . PHE A 1 439 ? -30.562 20.009 -0.548 1.00 8.75 439 PHE A CA 1
ATOM 6749 C C . PHE A 1 439 ? -30.994 21.455 -0.307 1.00 10.72 439 PHE A C 1
ATOM 6750 O O . PHE A 1 439 ? -31.080 22.251 -1.228 1.00 10.29 439 PHE A O 1
ATOM 6767 N N . PRO A 1 440 ? -31.254 21.798 0.958 1.00 10.79 440 PRO A N 1
ATOM 6768 C CA . PRO A 1 440 ? -31.512 23.191 1.316 1.00 17.65 440 PRO A CA 1
ATOM 6769 C C . PRO A 1 440 ? -30.241 24.035 1.191 1.00 15.08 440 PRO A C 1
ATOM 6770 O O . PRO A 1 440 ? -29.138 23.498 1.187 1.00 12.02 440 PRO A O 1
ATOM 6781 N N . ALA A 1 441 ? -30.397 25.345 1.081 1.00 14.93 441 ALA A N 1
ATOM 6782 C CA . ALA A 1 441 ? -29.248 26.223 0.925 1.00 12.85 441 ALA A CA 1
ATOM 6783 C C . ALA A 1 441 ? -28.261 26.075 2.105 1.00 14.62 441 ALA A C 1
ATOM 6784 O O . ALA A 1 441 ? -27.079 26.379 1.984 1.00 17.38 441 ALA A O 1
ATOM 6791 N N . LYS A 1 442 ? -28.755 25.611 3.244 1.00 15.57 442 LYS A N 1
ATOM 6792 C CA . LYS A 1 442 ? -27.915 25.498 4.434 1.00 17.91 442 LYS A CA 1
ATOM 6793 C C . LYS A 1 442 ? -26.806 24.476 4.220 1.00 24.18 442 LYS A C 1
ATOM 6794 O O . LYS A 1 442 ? -25.713 24.598 4.799 1.00 22.13 442 LYS A O 1
ATOM 6813 N N . TYR A 1 443 ? -27.089 23.468 3.398 1.00 13.83 443 TYR A N 1
ATOM 6814 C CA . TYR A 1 443 ? -26.137 22.386 3.138 1.00 12.80 443 TYR A CA 1
ATOM 6815 C C . TYR A 1 443 ? -25.728 22.205 1.677 1.00 15.84 443 TYR A C 1
ATOM 6816 O O . TYR A 1 443 ? -25.005 21.263 1.372 1.00 11.80 443 TYR A O 1
ATOM 6834 N N . ILE A 1 444 ? -26.189 23.067 0.771 1.00 15.66 444 ILE A N 1
ATOM 6835 C CA . ILE A 1 444 ? -26.003 22.790 -0.648 1.00 14.51 444 ILE A CA 1
ATOM 6836 C C . ILE A 1 444 ? -24.513 22.926 -1.044 1.00 14.73 444 ILE A C 1
ATOM 6837 O O . ILE A 1 444 ? -24.102 22.340 -2.030 1.00 10.88 444 ILE A O 1
ATOM 6853 N N . TYR A 1 445 ? -23.701 23.632 -0.257 1.00 10.73 445 TYR A N 1
ATOM 6854 C CA . TYR A 1 445 ? -22.254 23.745 -0.570 1.00 15.41 445 TYR A CA 1
ATOM 6855 C C . TYR A 1 445 ? -21.396 22.740 0.230 1.00 19.05 445 TYR A C 1
ATOM 6856 O O . TYR A 1 445 ? -20.178 22.556 -0.040 1.00 11.34 445 TYR A O 1
ATOM 6874 N N . ASP A 1 446 ? -22.045 22.036 1.160 1.00 11.03 446 ASP A N 1
ATOM 6875 C CA . ASP A 1 446 ? -21.355 21.125 2.053 1.00 17.22 446 ASP A CA 1
ATOM 6876 C C . ASP A 1 446 ? -22.312 20.022 2.484 1.00 15.44 446 ASP A C 1
ATOM 6877 O O . ASP A 1 446 ? -22.586 19.848 3.683 1.00 17.24 446 ASP A O 1
ATOM 6886 N N . PRO A 1 447 ? -22.831 19.280 1.508 1.00 19.27 447 PRO A N 1
ATOM 6887 C CA . PRO A 1 447 ? -23.911 18.320 1.757 1.00 14.09 447 PRO A CA 1
ATOM 6888 C C . PRO A 1 447 ? -23.486 17.210 2.733 1.00 24.27 447 PRO A C 1
ATOM 6889 O O . PRO A 1 447 ? -24.352 16.581 3.349 1.00 16.86 447 PRO A O 1
ATOM 6900 N N . TRP A 1 448 ? -22.177 16.993 2.877 1.00 14.38 448 TRP A N 1
ATOM 6901 C CA . TRP A 1 448 ? -21.666 15.974 3.801 1.00 20.57 448 TRP A CA 1
ATOM 6902 C C . TRP A 1 448 ? -22.048 16.301 5.236 1.00 19.61 448 TRP A C 1
ATOM 6903 O O . TRP A 1 448 ? -22.110 15.401 6.054 1.00 23.04 448 TRP A O 1
ATOM 6924 N N . ASN A 1 449 ? -22.290 17.584 5.526 1.00 21.53 449 ASN A N 1
ATOM 6925 C CA . ASN A 1 449 ? -22.700 18.056 6.847 1.00 20.33 449 ASN A CA 1
ATOM 6926 C C . ASN A 1 449 ? -24.205 18.000 7.109 1.00 24.36 449 ASN A C 1
ATOM 6927 O O . ASN A 1 449 ? -24.645 18.321 8.204 1.00 20.09 449 ASN A O 1
ATOM 6938 N N . ALA A 1 450 ? -24.995 17.630 6.108 1.00 16.89 450 ALA A N 1
ATOM 6939 C CA . ALA A 1 450 ? -26.438 17.540 6.287 1.00 20.05 450 ALA A CA 1
ATOM 6940 C C . ALA A 1 450 ? -26.771 16.291 7.093 1.00 26.62 450 ALA A C 1
ATOM 6941 O O . ALA A 1 450 ? -26.211 15.214 6.844 1.00 23.06 450 ALA A O 1
ATOM 6948 N N . PRO A 1 451 ? -27.675 16.422 8.070 1.00 24.23 451 PRO A N 1
ATOM 6949 C CA . PRO A 1 451 ? -28.110 15.194 8.734 1.00 25.20 451 PRO A CA 1
ATOM 6950 C C . PRO A 1 451 ? -28.674 14.186 7.735 1.00 35.05 451 PRO A C 1
ATOM 6951 O O . PRO A 1 451 ? -29.253 14.596 6.713 1.00 24.31 451 PRO A O 1
ATOM 6962 N N . GLU A 1 452 ? -28.509 12.895 8.027 1.00 30.43 452 GLU A N 1
ATOM 6963 C CA . GLU A 1 452 ? -28.855 11.821 7.084 1.00 31.67 452 GLU A CA 1
ATOM 6964 C C . GLU A 1 452 ? -30.301 11.901 6.596 1.00 34.39 452 GLU A C 1
ATOM 6965 O O . GLU A 1 452 ? -30.597 11.572 5.448 1.00 32.01 452 GLU A O 1
ATOM 6977 N N . GLY A 1 453 ? -31.201 12.335 7.466 1.00 34.28 453 GLY A N 1
ATOM 6978 C CA . GLY A 1 453 ? -32.601 12.446 7.097 1.00 32.65 453 GLY A CA 1
ATOM 6979 C C . GLY A 1 453 ? -32.792 13.472 5.995 1.00 31.48 453 GLY A C 1
ATOM 6980 O O . GLY A 1 453 ? -33.579 13.261 5.088 1.00 37.18 453 GLY A O 1
ATOM 6984 N N . ILE A 1 454 ? -32.063 14.581 6.080 1.00 26.92 454 ILE A N 1
ATOM 6985 C CA . ILE A 1 454 ? -32.044 15.591 5.027 1.00 28.56 454 ILE A CA 1
ATOM 6986 C C . ILE A 1 454 ? -31.508 15.011 3.715 1.00 23.68 454 ILE A C 1
ATOM 6987 O O . ILE A 1 454 ? -32.101 15.209 2.656 1.00 18.40 454 ILE A O 1
ATOM 7003 N N . GLN A 1 455 ? -30.396 14.287 3.784 1.00 18.60 455 GLN A N 1
ATOM 7004 C CA . GLN A 1 455 ? -29.853 13.608 2.627 1.00 19.66 455 GLN A CA 1
ATOM 7005 C C . GLN A 1 455 ? -30.909 12.697 1.995 1.00 22.13 455 GLN A C 1
ATOM 7006 O O . GLN A 1 455 ? -31.032 12.618 0.777 1.00 18.82 455 GLN A O 1
ATOM 7020 N N . LYS A 1 456 ? -31.689 12.043 2.845 1.00 23.64 456 LYS A N 1
ATOM 7021 C CA . LYS A 1 456 ? -32.704 11.089 2.402 1.00 29.33 456 LYS A CA 1
ATOM 7022 C C . LYS A 1 456 ? -33.870 11.800 1.730 1.00 21.09 456 LYS A C 1
ATOM 7023 O O . LYS A 1 456 ? -34.324 11.374 0.675 1.00 23.16 456 LYS A O 1
ATOM 7042 N N . VAL A 1 457 ? -34.353 12.869 2.359 1.00 18.67 457 VAL A N 1
ATOM 7043 C CA . VAL A 1 457 ? -35.359 13.747 1.742 1.00 23.28 457 VAL A CA 1
ATOM 7044 C C . VAL A 1 457 ? -34.849 14.256 0.403 1.00 26.11 457 VAL A C 1
ATOM 7045 O O . VAL A 1 457 ? -35.609 14.373 -0.556 1.00 17.67 457 VAL A O 1
ATOM 7058 N N . ALA A 1 458 ? -33.548 14.544 0.330 1.00 17.85 458 ALA A N 1
ATOM 7059 C CA . ALA A 1 458 ? -32.990 15.096 -0.900 1.00 20.22 458 ALA A CA 1
ATOM 7060 C C . ALA A 1 458 ? -32.826 14.011 -1.967 1.00 23.15 458 ALA A C 1
ATOM 7061 O O . ALA A 1 458 ? -32.464 14.296 -3.116 1.00 18.07 458 ALA A O 1
ATOM 7068 N N . LYS A 1 459 ? -33.088 12.764 -1.578 1.00 19.71 459 LYS A N 1
ATOM 7069 C CA . LYS A 1 459 ? -32.841 11.601 -2.433 1.00 13.33 459 LYS A CA 1
ATOM 7070 C C . LYS A 1 459 ? -31.371 11.508 -2.828 1.00 18.47 459 LYS A C 1
ATOM 7071 O O . LYS A 1 459 ? -31.067 11.055 -3.924 1.00 17.89 459 LYS A O 1
ATOM 7090 N N . CYS A 1 460 ? -30.478 11.952 -1.943 1.00 20.82 460 CYS A N 1
ATOM 7091 C CA . CYS A 1 460 ? -29.054 11.926 -2.227 1.00 24.01 460 CYS A CA 1
ATOM 7092 C C . CYS A 1 460 ? -28.244 11.629 -0.968 1.00 16.31 460 CYS A C 1
ATOM 7093 O O . CYS A 1 460 ? -27.998 12.516 -0.156 1.00 23.76 460 CYS A O 1
ATOM 7101 N N . LEU A 1 461 ? -27.851 10.363 -0.813 1.00 20.27 461 LEU A N 1
ATOM 7102 C CA . LEU A 1 461 ? -26.988 9.947 0.284 1.00 25.02 461 LEU A CA 1
ATOM 7103 C C . LEU A 1 461 ? -25.540 10.180 -0.099 1.00 14.49 461 LEU A C 1
ATOM 7104 O O . LEU A 1 461 ? -25.088 9.706 -1.135 1.00 16.94 461 LEU A O 1
ATOM 7120 N N . ILE A 1 462 ? -24.814 10.891 0.747 1.00 18.36 462 ILE A N 1
ATOM 7121 C CA . ILE A 1 462 ? -23.452 11.278 0.401 1.00 21.74 462 ILE A CA 1
ATOM 7122 C C . ILE A 1 462 ? -22.530 10.092 0.654 1.00 25.41 462 ILE A C 1
ATOM 7123 O O . ILE A 1 462 ? -22.536 9.504 1.739 1.00 25.39 462 ILE A O 1
ATOM 7139 N N . GLY A 1 463 ? -21.770 9.726 -0.378 1.00 27.09 463 GLY A N 1
ATOM 7140 C CA . GLY A 1 463 ? -20.996 8.490 -0.384 1.00 29.26 463 GLY A CA 1
ATOM 7141 C C . GLY A 1 463 ? -21.593 7.539 -1.408 1.00 31.18 463 GLY A C 1
ATOM 7142 O O . GLY A 1 463 ? -20.890 6.707 -1.969 1.00 28.99 463 GLY A O 1
ATOM 7146 N N . VAL A 1 464 ? -22.895 7.703 -1.671 1.00 30.65 464 VAL A N 1
ATOM 7147 C CA . VAL A 1 464 ? -23.667 6.791 -2.520 1.00 28.01 464 VAL A CA 1
ATOM 7148 C C . VAL A 1 464 ? -24.103 7.443 -3.822 1.00 23.00 464 VAL A C 1
ATOM 7149 O O . VAL A 1 464 ? -23.683 7.012 -4.889 1.00 31.42 464 VAL A O 1
ATOM 7162 N N . ASN A 1 465 ? -24.932 8.486 -3.751 1.00 24.22 465 ASN A N 1
ATOM 7163 C CA . ASN A 1 465 ? -25.444 9.117 -4.979 1.00 29.76 465 ASN A CA 1
ATOM 7164 C C . ASN A 1 465 ? -24.547 10.264 -5.465 1.00 22.86 465 ASN A C 1
ATOM 7165 O O . ASN A 1 465 ? -24.549 10.625 -6.647 1.00 18.93 465 ASN A O 1
ATOM 7176 N N . TYR A 1 466 ? -23.827 10.843 -4.519 1.00 19.29 466 TYR A N 1
ATOM 7177 C CA . TYR A 1 466 ? -22.832 11.907 -4.771 1.00 24.75 466 TYR A CA 1
ATOM 7178 C C . TYR A 1 466 ? -21.678 11.608 -3.840 1.00 11.29 466 TYR A C 1
ATOM 7179 O O . TYR A 1 466 ? -21.891 11.184 -2.714 1.00 16.41 466 TYR A O 1
ATOM 7197 N N . PRO A 1 467 ? -20.422 11.814 -4.285 1.00 20.46 467 PRO A N 1
ATOM 7198 C CA . PRO A 1 467 ? -19.341 11.364 -3.404 1.00 12.85 467 PRO A CA 1
ATOM 7199 C C . PRO A 1 467 ? -19.089 12.250 -2.184 1.00 17.99 467 PRO A C 1
ATOM 7200 O O . PRO A 1 467 ? -19.488 13.412 -2.143 1.00 16.04 467 PRO A O 1
ATOM 7211 N N . LYS A 1 468 ? -18.402 11.692 -1.198 1.00 12.72 468 LYS A N 1
ATOM 7212 C CA . LYS A 1 468 ? -17.846 12.480 -0.103 1.00 14.07 468 LYS A CA 1
ATOM 7213 C C . LYS A 1 468 ? -16.751 13.389 -0.640 1.00 12.51 468 LYS A C 1
ATOM 7214 O O . LYS A 1 468 ? -16.160 13.078 -1.652 1.00 17.72 468 LYS A O 1
ATOM 7233 N N . PRO A 1 469 ? -16.474 14.512 0.046 1.00 14.79 469 PRO A N 1
ATOM 7234 C CA . PRO A 1 469 ? -15.390 15.384 -0.409 1.00 14.10 469 PRO A CA 1
ATOM 7235 C C . PRO A 1 469 ? -14.074 14.599 -0.473 1.00 16.39 469 PRO A C 1
ATOM 7236 O O . PRO A 1 469 ? -13.785 13.807 0.429 1.00 13.24 469 PRO A O 1
ATOM 7247 N N . MET A 1 470 ? -13.328 14.753 -1.565 1.00 15.47 470 MET A N 1
ATOM 7248 C CA . MET A 1 470 ? -12.161 13.920 -1.808 1.00 17.08 470 MET A CA 1
ATOM 7249 C C . MET A 1 470 ? -10.997 14.283 -0.900 1.00 17.73 470 MET A C 1
ATOM 7250 O O . MET A 1 470 ? -10.048 13.533 -0.808 1.00 15.35 470 MET A O 1
ATOM 7264 N N . VAL A 1 471 ? -11.070 15.447 -0.265 1.00 16.25 471 VAL A N 1
ATOM 7265 C CA . VAL A 1 471 ? -10.042 15.880 0.684 1.00 15.18 471 VAL A CA 1
ATOM 7266 C C . VAL A 1 471 ? -10.655 16.620 1.883 1.00 15.23 471 VAL A C 1
ATOM 7267 O O . VAL A 1 471 ? -11.791 17.101 1.812 1.00 15.02 471 VAL A O 1
ATOM 7280 N N . ASN A 1 472 ? -9.922 16.676 2.994 1.00 15.06 472 ASN A N 1
ATOM 7281 C CA . ASN A 1 472 ? -10.294 17.525 4.124 1.00 14.70 472 ASN A CA 1
ATOM 7282 C C . ASN A 1 472 ? -9.763 18.919 3.854 1.00 15.09 472 ASN A C 1
ATOM 7283 O O . ASN A 1 472 ? -8.555 19.151 3.986 1.00 19.00 472 ASN A O 1
ATOM 7294 N N . HIS A 1 473 ? -10.631 19.835 3.428 1.00 14.63 473 HIS A N 1
ATOM 7295 C CA . HIS A 1 473 ? -10.147 21.136 2.971 1.00 19.50 473 HIS A CA 1
ATOM 7296 C C . HIS A 1 473 ? -9.277 21.835 4.015 1.00 16.11 473 HIS A C 1
ATOM 7297 O O . HIS A 1 473 ? -8.238 22.409 3.688 1.00 11.65 473 HIS A O 1
ATOM 7311 N N . ALA A 1 474 ? -9.750 21.832 5.253 1.00 17.65 474 ALA A N 1
ATOM 7312 C CA . ALA A 1 474 ? -9.046 22.470 6.375 1.00 22.84 474 ALA A CA 1
ATOM 7313 C C . ALA A 1 474 ? -7.579 22.045 6.451 1.00 19.05 474 ALA A C 1
ATOM 7314 O O . ALA A 1 474 ? -6.674 22.872 6.522 1.00 21.62 474 ALA A O 1
ATOM 7321 N N . GLU A 1 475 ? -7.362 20.740 6.411 1.00 17.49 475 GLU A N 1
ATOM 7322 C CA . GLU A 1 475 ? -6.034 20.169 6.573 1.00 24.55 475 GLU A CA 1
ATOM 7323 C C . GLU A 1 475 ? -5.180 20.334 5.327 1.00 23.99 475 GLU A C 1
ATOM 7324 O O . GLU A 1 475 ? -4.030 20.785 5.398 1.00 18.39 475 GLU A O 1
ATOM 7336 N N . ALA A 1 476 ? -5.751 19.916 4.198 1.00 17.58 476 ALA A N 1
ATOM 7337 C CA . ALA A 1 476 ? -5.129 20.054 2.911 1.00 16.54 476 ALA A CA 1
ATOM 7338 C C . ALA A 1 476 ? -4.652 21.467 2.675 1.00 18.67 476 ALA A C 1
ATOM 7339 O O . ALA A 1 476 ? -3.504 21.690 2.263 1.00 17.36 476 ALA A O 1
ATOM 7346 N N . SER A 1 477 ? -5.544 22.423 2.898 1.00 13.35 477 SER A N 1
ATOM 7347 C CA . SER A 1 477 ? -5.208 23.813 2.601 1.00 14.73 477 SER A CA 1
ATOM 7348 C C . SER A 1 477 ? -4.142 24.327 3.584 1.00 19.45 477 SER A C 1
ATOM 7349 O O . SER A 1 477 ? -3.204 25.011 3.188 1.00 19.02 477 SER A O 1
ATOM 7357 N N . ARG A 1 478 ? -4.266 23.978 4.862 1.00 21.94 478 ARG A N 1
ATOM 7358 C CA . ARG A 1 478 ? -3.263 24.400 5.858 1.00 27.20 478 ARG A CA 1
ATOM 7359 C C . ARG A 1 478 ? -1.863 23.878 5.519 1.00 19.66 478 ARG A C 1
ATOM 7360 O O . ARG A 1 478 ? -0.861 24.617 5.543 1.00 14.68 478 ARG A O 1
ATOM 7381 N N . LEU A 1 479 ? -1.797 22.588 5.215 1.00 17.91 479 LEU A N 1
ATOM 7382 C CA . LEU A 1 479 ? -0.533 21.945 4.864 1.00 18.37 479 LEU A CA 1
ATOM 7383 C C . LEU A 1 479 ? 0.074 22.481 3.561 1.00 16.62 479 LEU A C 1
ATOM 7384 O O . LEU A 1 479 ? 1.298 22.652 3.466 1.00 13.74 479 LEU A O 1
ATOM 7400 N N . ASN A 1 480 ? -0.764 22.772 2.567 1.00 13.48 480 ASN A N 1
ATOM 7401 C CA . ASN A 1 480 ? -0.272 23.175 1.264 1.00 15.92 480 ASN A CA 1
ATOM 7402 C C . ASN A 1 480 ? 0.203 24.631 1.274 1.00 17.05 480 ASN A C 1
ATOM 7403 O O . ASN A 1 480 ? 1.114 24.997 0.534 1.00 13.01 480 ASN A O 1
ATOM 7414 N N . ILE A 1 481 ? -0.434 25.472 2.076 1.00 11.50 481 ILE A N 1
ATOM 7415 C CA . ILE A 1 481 ? -0.018 26.854 2.183 1.00 16.47 481 ILE A CA 1
ATOM 7416 C C . ILE A 1 481 ? 1.346 26.865 2.850 1.00 17.74 481 ILE A C 1
ATOM 7417 O O . ILE A 1 481 ? 2.274 27.557 2.416 1.00 16.24 481 ILE A O 1
ATOM 7433 N N . GLU A 1 482 ? 1.463 26.051 3.889 1.00 19.86 482 GLU A N 1
ATOM 7434 C CA . GLU A 1 482 ? 2.727 25.877 4.586 1.00 24.99 482 GLU A CA 1
ATOM 7435 C C . GLU A 1 482 ? 3.819 25.379 3.640 1.00 20.66 482 GLU A C 1
ATOM 7436 O O . GLU A 1 482 ? 4.946 25.887 3.648 1.00 22.93 482 GLU A O 1
ATOM 7448 N N . ARG A 1 483 ? 3.492 24.387 2.815 1.00 18.62 483 ARG A N 1
ATOM 7449 C CA . ARG A 1 483 ? 4.512 23.816 1.970 1.00 20.16 483 ARG A CA 1
ATOM 7450 C C . ARG A 1 483 ? 4.920 24.836 0.901 1.00 22.03 483 ARG A C 1
ATOM 7451 O O . ARG A 1 483 ? 6.113 24.968 0.586 1.00 20.41 483 ARG A O 1
ATOM 7472 N N . MET A 1 484 ? 3.959 25.588 0.380 1.00 13.32 484 MET A N 1
ATOM 7473 C CA . MET A 1 484 ? 4.301 26.621 -0.584 1.00 14.08 484 MET A CA 1
ATOM 7474 C C . MET A 1 484 ? 5.161 27.673 0.086 1.00 11.97 484 MET A C 1
ATOM 7475 O O . MET A 1 484 ? 6.135 28.122 -0.501 1.00 16.05 484 MET A O 1
ATOM 7489 N N . LYS A 1 485 ? 4.826 28.049 1.314 1.00 13.86 485 LYS A N 1
ATOM 7490 C CA . LYS A 1 485 ? 5.601 29.095 2.010 1.00 20.56 485 LYS A CA 1
ATOM 7491 C C . LYS A 1 485 ? 7.082 28.688 2.118 1.00 21.01 485 LYS A C 1
ATOM 7492 O O . LYS A 1 485 ? 7.996 29.521 1.997 1.00 17.88 485 LYS A O 1
ATOM 7511 N N . GLN A 1 486 ? 7.302 27.395 2.321 1.00 19.43 486 GLN A N 1
ATOM 7512 C CA . GLN A 1 486 ? 8.603 26.877 2.714 1.00 20.37 486 GLN A CA 1
ATOM 7513 C C . GLN A 1 486 ? 9.459 26.462 1.535 1.00 20.94 486 GLN A C 1
ATOM 7514 O O . GLN A 1 486 ? 10.630 26.113 1.709 1.00 13.99 486 GLN A O 1
ATOM 7528 N N . ILE A 1 487 ? 8.852 26.460 0.347 1.00 14.11 487 ILE A N 1
ATOM 7529 C CA . ILE A 1 487 ? 9.584 26.419 -0.901 1.00 17.08 487 ILE A CA 1
ATOM 7530 C C . ILE A 1 487 ? 10.467 27.658 -1.049 1.00 14.24 487 ILE A C 1
ATOM 7531 O O . ILE A 1 487 ? 11.550 27.580 -1.629 1.00 24.78 487 ILE A O 1
ATOM 7547 N N . TYR A 1 488 ? 10.000 28.787 -0.513 1.00 17.97 488 TYR A N 1
ATOM 7548 C CA . TYR A 1 488 ? 10.773 30.036 -0.426 1.00 20.72 488 TYR A CA 1
ATOM 7549 C C . TYR A 1 488 ? 11.546 30.175 0.894 1.00 21.98 488 TYR A C 1
ATOM 7550 O O . TYR A 1 488 ? 11.135 29.645 1.915 1.00 22.96 488 TYR A O 1
ATOM 7568 N N . GLN A 1 489 ? 12.670 30.882 0.872 1.00 17.93 489 GLN A N 1
ATOM 7569 C CA . GLN A 1 489 ? 13.384 31.211 2.108 1.00 30.37 489 GLN A CA 1
ATOM 7570 C C . GLN A 1 489 ? 12.465 31.992 3.028 1.00 32.59 489 GLN A C 1
ATOM 7571 O O . GLN A 1 489 ? 11.857 32.972 2.613 1.00 26.38 489 GLN A O 1
ATOM 7585 N N . GLN A 1 490 ? 12.364 31.552 4.279 1.00 31.09 490 GLN A N 1
ATOM 7586 C CA . GLN A 1 490 ? 11.543 32.232 5.260 1.00 33.38 490 GLN A CA 1
ATOM 7587 C C . GLN A 1 490 ? 12.443 33.105 6.130 1.00 40.86 490 GLN A C 1
ATOM 7588 O O . GLN A 1 490 ? 13.493 32.646 6.610 1.00 31.29 490 GLN A O 1
ATOM 7602 N N . LEU A 1 491 ? 12.050 34.371 6.290 1.00 40.72 491 LEU A N 1
ATOM 7603 C CA . LEU A 1 491 ? 12.833 35.336 7.069 1.00 47.96 491 LEU A CA 1
ATOM 7604 C C . LEU A 1 491 ? 12.325 35.429 8.505 1.00 45.55 491 LEU A C 1
ATOM 7605 O O . LEU A 1 491 ? 11.131 35.270 8.760 1.00 48.95 491 LEU A O 1
#

Sequence (470 aa):
VNAVHWFRKGLRLHDNPALKECIQGADTIRCVYILVGINRWRFLLQCLEDLDANLRKLNSRLFVIRGQPADVFPRLFKEWNITKLSIEYDSEPFGKERDAAIKKLATEAGVEVIVRISSHTLYDLDKIIELNGGQPPLTYKRFQTLVSKMEPITSDVIGKCMTPLSDDHDEKYGVPSLEELGFDTDGLSSAVWPGGETEALTRLERHLERKAWVANPRMNANSLLASPTGLSPYLRFGCLSCRLFYFKLTDLYKKVKKNSSPPLSLYGQLLWREFFYTAATNNPRFDKMEGNPICVQIPWDKNPEALAKWAEGRTGFPWIDAIMTQLRQEGWIHHLARHAVACFLTRGDLWISWEEEGMKVFEELLLDADWSINAGSWMWLSCSSFFQQFFHCYCPVGFGRRTDPNGDYIRRYLPVLRGFPAKYIYDPWNAPEGIQKVAKCLIGVNYPKPMVNHAEASRLNIERMKQIYQQL

Organism: Mus musculus (NCBI:txid10090)

Foldseek 3Di:
DEEEEEADFLLALPPDVQLLVRLVVHAAYAYEYEAFALQQVQQVLLSQVQSQVVLVVLQYGYFYHYDQCLVPVLVVCVVRVAAEYEYEDDLFAVSVVSVVSVCVSNVVSNHHYHYHHFLAPDDLCVLCVLVVNAADQALVVSVVSVVVPDPHPDNSNVSYHHDDDPCRCPRGNRDDSVVVPDDDPPDDDAPDRHHLVLLVVLLVVLLVCCQPVHCDDFALCLFDDDSNDRQLCSLRSSDTLNVSVVSLQVSNCVRPPPDVDDVVSCVSRSLVSSLSSNRRPFNCLLDQPPGPFFARDPFDDDPVCLVCQCCLQQQQLLSSLQSLCQQRHQDGDPVSVLQSLLCCPLQFRRHQLSSVLVSNCRGHSNDDDRSSSVVSCQSNVRGNNHDLLDGDDSQVVSCVNHVQCPSSCVRPVLLVQAGSVPSRPVVPPPQVSCVSSVHGEVPSGHHRNGDRVVRRVVSSVSVVVSDDDD